Protein AF-A1UQS3-F1 (afdb_monomer)

Mean predicted aligned error: 10.67 Å

Foldseek 3Di:
DPQQQVVCLVCCVPDPQQEEEGEDEQLCCLPPNVVNLLNQQVSQGHYEYEYEYAQADLPPLGHGRPPDDDPLVVQVVSVVSPAPEEEEAECCLVVDDPVSHDPRYHYHHNVCVVVVVVVSNPDGGYHYYYYDDHDLLVQVVCVVVVNDPDDQKDKWFQQVQFPQPLQLCQQPLDLQFDWDQDPVGIGTTGAPQPDSPPCSSVVGPGPRIDIDGHDPPPPDPPDPFDFFDDDDADCLDAFAAKAKEKEKDFPPLCRVVLLVLLQQLLVVVQKDKAKDKDDDPSDGGDIIMIMIIIGNDDTDPDSDQDFQRHQEYEAADLVRCLPPVNLRNFALVHYEYEHALADRDDSCVSNDVVDDDDDSVVSQVSNNVRHVYYHYDNLQLLCCLRPVGRSLSSLLSVLLCSLVSSSSGTLVSSLVSLVVVVPPSVSNNSSSSLSNCCNVPVPVSCVRSPDDPPDPQQQQDCVLCVQPPDDDPVVVVLRNVLSVLCVVPHSVRSNLPDDQRDPVLLVQLVVLCVVVVHPHSNLSSQLSCCLSPHQEAEDPDPVSQVSSVVRHHYDHPVVVVDD

Radius of gyration: 30.16 Å; Cα contacts (8 Å, |Δi|>4): 1029; chains: 1; bounding box: 60×80×78 Å

Structure (mmCIF, N/CA/C/O backbone):
data_AF-A1UQS3-F1
#
_entry.id   AF-A1UQS3-F1
#
loop_
_atom_site.group_PDB
_atom_site.id
_atom_site.type_symbol
_atom_site.label_atom_id
_atom_site.label_alt_id
_atom_site.label_comp_id
_atom_site.label_asym_id
_atom_site.label_entity_id
_atom_site.label_seq_id
_atom_site.pdbx_PDB_ins_code
_atom_site.Cartn_x
_atom_site.Cartn_y
_atom_site.Cartn_z
_atom_site.occupancy
_atom_site.B_iso_or_equiv
_atom_site.auth_seq_id
_atom_site.auth_comp_id
_atom_site.auth_asym_id
_atom_site.auth_atom_id
_atom_site.pdbx_PDB_model_num
ATOM 1 N N . MET A 1 1 ? -6.933 17.493 13.114 1.00 46.88 1 MET A N 1
ATOM 2 C CA . MET A 1 1 ? -6.615 18.107 14.417 1.00 46.88 1 MET A CA 1
ATOM 3 C C . MET A 1 1 ? -7.406 19.401 14.530 1.00 46.88 1 MET A C 1
ATOM 5 O O . MET A 1 1 ? -7.514 20.072 13.511 1.00 46.88 1 MET A O 1
ATOM 9 N N . GLY A 1 2 ? -7.980 19.720 15.693 1.00 51.34 2 GLY A N 1
ATOM 10 C CA . GLY A 1 2 ? -8.631 21.010 15.976 1.00 51.34 2 GLY A CA 1
ATOM 11 C C . GLY A 1 2 ? -10.135 20.986 16.294 1.00 51.34 2 GLY A C 1
ATOM 12 O O . GLY A 1 2 ? -10.722 22.050 16.437 1.00 51.34 2 GLY A O 1
ATOM 13 N N . ALA A 1 3 ? -10.760 19.815 16.418 1.00 64.94 3 ALA A N 1
ATOM 14 C CA . ALA A 1 3 ? -12.135 19.699 16.913 1.00 64.94 3 ALA A CA 1
ATOM 15 C C . ALA A 1 3 ? -12.348 18.395 17.694 1.00 64.94 3 ALA A C 1
ATOM 17 O O . ALA A 1 3 ? -13.062 18.419 18.684 1.00 64.94 3 ALA A O 1
ATOM 18 N N . GLU A 1 4 ? -11.734 17.276 17.285 1.00 85.75 4 GLU A N 1
ATOM 19 C CA . GLU A 1 4 ? -11.634 16.010 18.042 1.00 85.75 4 GLU A CA 1
ATOM 20 C C . GLU A 1 4 ? -12.894 15.648 18.860 1.00 85.75 4 GLU A C 1
ATOM 22 O O . GLU A 1 4 ? -12.816 15.328 20.041 1.00 85.75 4 GLU A O 1
ATOM 27 N N . GLY A 1 5 ? -14.078 15.717 18.251 1.00 87.75 5 GLY A N 1
ATOM 28 C CA . GLY A 1 5 ? -15.352 15.362 18.887 1.00 87.75 5 GLY A CA 1
ATOM 29 C C . GLY A 1 5 ? -16.162 16.555 19.391 1.00 87.75 5 GLY A C 1
ATOM 30 O O . GLY A 1 5 ? -17.376 16.444 19.502 1.00 87.75 5 GLY A O 1
ATOM 31 N N . SER A 1 6 ? -15.548 17.721 19.603 1.00 91.69 6 SER A N 1
ATOM 32 C CA . SER A 1 6 ? -16.239 18.942 20.050 1.00 91.69 6 SER A CA 1
ATOM 33 C C . SER A 1 6 ? -17.291 19.443 19.056 1.00 91.69 6 SER A C 1
ATOM 35 O O . SER A 1 6 ? -18.264 20.067 19.473 1.00 91.69 6 SER A O 1
ATOM 37 N N . GLN A 1 7 ? -17.185 19.093 17.767 1.00 91.69 7 GLN A N 1
ATOM 38 C CA . GLN A 1 7 ? -18.247 19.343 16.787 1.00 91.69 7 GLN A CA 1
ATOM 39 C C . GLN A 1 7 ? -19.587 18.711 17.200 1.00 91.69 7 GLN A C 1
ATOM 41 O O . GLN A 1 7 ? -20.646 19.222 16.841 1.00 91.69 7 GLN A O 1
ATOM 46 N N . TRP A 1 8 ? -19.550 17.632 17.991 1.00 94.69 8 TRP A N 1
ATOM 47 C CA . TRP A 1 8 ? -20.743 16.966 18.499 1.00 94.69 8 TRP A CA 1
ATOM 48 C C . TRP A 1 8 ? -21.546 17.843 19.456 1.00 94.69 8 TRP A C 1
ATOM 50 O O . TRP A 1 8 ? -22.766 17.759 19.461 1.00 94.69 8 TRP A O 1
ATOM 60 N N . ILE A 1 9 ? -20.891 18.745 20.195 1.00 94.94 9 ILE A N 1
ATOM 61 C CA . ILE A 1 9 ? -21.561 19.689 21.103 1.00 94.94 9 ILE A CA 1
ATOM 62 C C . ILE A 1 9 ? -22.598 20.522 20.342 1.00 94.94 9 ILE A C 1
ATOM 64 O O . ILE A 1 9 ? -23.714 20.713 20.815 1.00 94.94 9 ILE A O 1
ATOM 68 N N . GLY A 1 10 ? -22.234 20.987 19.144 1.00 93.69 10 GLY A N 1
ATOM 69 C CA . GLY A 1 10 ? -23.130 21.755 18.286 1.00 93.69 10 GLY A CA 1
ATOM 70 C C . GLY A 1 10 ? -24.101 20.900 17.474 1.00 93.69 10 GLY A C 1
ATOM 71 O O . GLY A 1 10 ? -25.149 21.406 17.103 1.00 93.69 10 GLY A O 1
ATOM 72 N N . GLN A 1 11 ? -23.775 19.637 17.181 1.00 94.25 11 GLN A N 1
ATOM 73 C CA . GLN A 1 11 ? -24.589 18.767 16.320 1.00 94.25 11 GLN A CA 1
ATOM 74 C C . GLN A 1 11 ? -25.642 17.959 17.082 1.00 94.25 11 GLN A C 1
ATOM 76 O O . GLN A 1 11 ? -26.744 17.788 16.567 1.00 94.25 11 GLN A O 1
ATOM 81 N N . ALA A 1 12 ? -25.325 17.483 18.290 1.00 94.56 12 ALA A N 1
ATOM 82 C CA . ALA A 1 12 ? -26.170 16.582 19.075 1.00 94.56 12 ALA A CA 1
ATOM 83 C C . ALA A 1 12 ? -27.619 17.080 19.267 1.00 94.56 12 ALA A C 1
ATOM 85 O O . ALA A 1 12 ? -28.526 16.259 19.165 1.00 94.56 12 ALA A O 1
ATOM 86 N N . PRO A 1 13 ? -27.892 18.388 19.477 1.00 93.56 13 PRO A N 1
ATOM 87 C CA . PRO A 1 13 ? -29.266 18.879 19.622 1.00 93.56 13 PRO A CA 1
ATOM 88 C C . PRO A 1 13 ? -30.102 18.862 18.332 1.00 93.56 13 PRO A C 1
ATOM 90 O O . PRO A 1 13 ? -31.309 19.080 18.395 1.00 93.56 13 PRO A O 1
ATOM 93 N N . PHE A 1 14 ? -29.478 18.664 17.167 1.00 95.44 14 PHE A N 1
ATOM 94 C CA . PHE A 1 14 ? -30.115 18.797 15.849 1.00 95.44 14 PHE A CA 1
ATOM 95 C C . PHE A 1 14 ? -30.126 17.486 15.052 1.00 95.44 14 PHE A C 1
ATOM 97 O O . PHE A 1 14 ? -30.291 17.505 13.833 1.00 95.44 14 PHE A O 1
ATOM 104 N N . THR A 1 15 ? -29.915 16.349 15.714 1.00 94.38 15 THR A N 1
ATOM 105 C CA . THR A 1 15 ? -29.886 15.025 15.086 1.00 94.38 15 THR A CA 1
ATOM 106 C C . THR A 1 15 ? -30.602 13.998 15.952 1.00 94.38 15 THR A C 1
ATOM 108 O O . THR A 1 15 ? -30.547 14.066 17.176 1.00 94.38 15 THR A O 1
ATOM 111 N N . ASP A 1 16 ? -31.230 13.012 15.313 1.00 93.44 16 ASP A N 1
ATOM 112 C CA . ASP A 1 16 ? -31.846 11.868 15.997 1.00 93.44 16 ASP A CA 1
ATOM 113 C C . ASP A 1 16 ? -30.808 10.812 16.424 1.00 93.44 16 ASP A C 1
ATOM 115 O O . ASP A 1 16 ? -31.139 9.829 17.087 1.00 93.44 16 ASP A O 1
ATOM 119 N N . VAL A 1 17 ? -29.538 10.981 16.029 1.00 92.88 17 VAL A N 1
ATOM 120 C CA . VAL A 1 17 ? -28.446 10.082 16.417 1.00 92.88 17 VAL A CA 1
ATOM 121 C C . VAL A 1 17 ? -28.083 10.335 17.889 1.00 92.88 17 VAL A C 1
ATOM 123 O O . VAL A 1 17 ? -27.589 11.412 18.213 1.00 92.88 17 VAL A O 1
ATOM 126 N N . PRO A 1 18 ? -28.252 9.356 18.798 1.00 92.50 18 PRO A N 1
ATOM 127 C CA . PRO A 1 18 ? -28.130 9.598 20.238 1.00 92.50 18 PRO A CA 1
ATOM 128 C C . PRO A 1 18 ? -26.682 9.656 20.744 1.00 92.50 18 PRO A C 1
ATOM 130 O O . PRO A 1 18 ? -26.457 9.985 21.908 1.00 92.50 18 PRO A O 1
ATOM 133 N N . HIS A 1 19 ? -25.705 9.273 19.915 1.00 95.56 19 HIS A N 1
ATOM 134 C CA . HIS A 1 19 ? -24.320 9.048 20.326 1.00 95.56 19 HIS A CA 1
ATOM 135 C C . HIS A 1 19 ? -23.341 9.142 19.148 1.00 95.56 19 HIS A C 1
ATOM 137 O O . HIS A 1 19 ? -23.656 8.704 18.041 1.00 95.56 19 HIS A O 1
ATOM 143 N N . LEU A 1 20 ? -22.131 9.647 19.408 1.00 94.50 20 LEU A N 1
ATOM 144 C CA . LEU A 1 20 ? -21.023 9.664 18.450 1.00 94.50 20 LEU A CA 1
ATOM 145 C C . LEU A 1 20 ? -19.806 8.885 18.978 1.00 94.50 20 LEU A C 1
ATOM 147 O O . LEU A 1 20 ? -19.433 8.997 20.145 1.00 94.50 20 LEU A O 1
ATOM 151 N N . PHE A 1 21 ? -19.117 8.155 18.096 1.00 94.94 21 PHE A N 1
ATOM 152 C CA . PHE A 1 21 ? -17.760 7.667 18.359 1.00 94.94 21 PHE A CA 1
ATOM 153 C C . PHE A 1 21 ? -16.724 8.622 17.771 1.00 94.94 21 PHE A C 1
ATOM 155 O O . PHE A 1 21 ? -16.756 8.925 16.579 1.00 94.94 21 PHE A O 1
ATOM 162 N N . GLN A 1 22 ? -15.757 9.035 18.588 1.00 94.19 22 GLN A N 1
ATOM 163 C CA . GLN A 1 22 ? -14.625 9.847 18.155 1.00 94.19 22 GLN A CA 1
ATOM 164 C C . GLN A 1 22 ? -13.321 9.070 18.330 1.00 94.19 22 GLN A C 1
ATOM 166 O O . GLN A 1 22 ? -12.851 8.856 19.447 1.00 94.19 22 GLN A O 1
ATOM 171 N N . ASN A 1 23 ? -12.707 8.681 17.212 1.00 91.56 23 ASN A N 1
ATOM 172 C CA . ASN A 1 23 ? -11.362 8.108 17.214 1.00 91.56 23 ASN A CA 1
ATOM 173 C C . ASN A 1 23 ? -10.328 9.209 17.441 1.00 91.56 23 ASN A C 1
ATOM 175 O O . ASN A 1 23 ? -10.398 10.271 16.814 1.00 91.56 23 ASN A O 1
ATOM 179 N N . ILE A 1 24 ? -9.350 8.944 18.298 1.00 89.94 24 ILE A N 1
ATOM 180 C CA . ILE A 1 24 ? -8.230 9.851 18.533 1.00 89.94 24 ILE A CA 1
ATOM 181 C C . ILE A 1 24 ? -6.985 9.047 18.917 1.00 89.94 24 ILE A C 1
ATOM 183 O O . ILE A 1 24 ? -7.059 8.126 19.723 1.00 89.94 24 ILE A O 1
ATOM 187 N N . GLY A 1 25 ? -5.842 9.367 18.312 1.00 87.62 25 GLY A N 1
ATOM 188 C CA . GLY A 1 25 ? -4.560 8.778 18.704 1.00 87.62 25 GLY A CA 1
ATOM 189 C C . GLY A 1 25 ? -4.026 9.402 19.991 1.00 87.62 25 GLY A C 1
ATOM 190 O O . GLY A 1 25 ? -4.282 10.576 20.260 1.00 87.62 25 GLY A O 1
ATOM 191 N N . ASP A 1 26 ? -3.248 8.641 20.753 1.00 86.81 26 ASP A N 1
ATOM 192 C CA . ASP A 1 26 ? -2.511 9.109 21.935 1.00 86.81 26 ASP A CA 1
ATOM 193 C C . ASP A 1 26 ? -1.755 10.436 21.714 1.00 86.81 26 ASP A C 1
ATOM 195 O O . ASP A 1 26 ? -1.935 11.377 22.485 1.00 86.81 26 ASP A O 1
ATOM 199 N N . GLY A 1 27 ? -0.997 10.575 20.623 1.00 86.00 27 GLY A N 1
ATOM 200 C CA . GLY A 1 27 ? -0.295 11.820 20.290 1.00 86.00 27 GLY A CA 1
ATOM 201 C C . GLY A 1 27 ? -1.228 13.022 20.123 1.00 86.00 27 GLY A C 1
ATOM 202 O O . GLY A 1 27 ? -0.981 14.092 20.677 1.00 86.00 27 GLY A O 1
ATOM 203 N N . THR A 1 28 ? -2.345 12.846 19.410 1.00 86.12 28 THR A N 1
ATOM 204 C CA . THR A 1 28 ? -3.349 13.909 19.247 1.00 86.12 28 THR A CA 1
ATOM 205 C C . THR A 1 28 ? -4.034 14.232 20.570 1.00 86.12 28 THR A C 1
ATOM 207 O O . THR A 1 28 ? -4.299 15.400 20.843 1.00 86.12 28 THR A O 1
ATOM 210 N N . PHE A 1 29 ? -4.298 13.228 21.408 1.00 89.88 29 PHE A N 1
ATOM 211 C CA . PHE A 1 29 ? -4.902 13.429 22.721 1.00 89.88 29 PHE A CA 1
ATOM 212 C C . PHE A 1 29 ? -4.039 14.337 23.608 1.00 89.88 29 PHE A C 1
ATOM 214 O O . PHE A 1 29 ? -4.564 15.307 24.158 1.00 89.88 29 PHE A O 1
ATOM 221 N N . PHE A 1 30 ? -2.729 14.077 23.695 1.00 88.06 30 PHE A N 1
ATOM 222 C CA . PHE A 1 30 ? -1.818 14.887 24.513 1.00 88.06 30 PHE A CA 1
ATOM 223 C C . PHE A 1 30 ? -1.530 16.272 23.928 1.00 88.06 30 PHE A C 1
ATOM 225 O O . PHE A 1 30 ? -1.319 17.211 24.691 1.00 88.06 30 PHE A O 1
ATOM 232 N N . HIS A 1 31 ? -1.577 16.423 22.603 1.00 83.50 31 HIS A N 1
ATOM 233 C CA . HIS A 1 31 ? -1.324 17.708 21.952 1.00 83.50 31 HIS A CA 1
ATOM 234 C C . HIS A 1 31 ? -2.535 18.658 21.989 1.00 83.50 31 HIS A C 1
ATOM 236 O O . HIS A 1 31 ? -2.412 19.807 22.404 1.00 83.50 31 HIS A O 1
ATOM 242 N N . SER A 1 32 ? -3.715 18.199 21.557 1.00 83.50 32 SER A N 1
ATOM 243 C CA . SER A 1 32 ? -4.906 19.059 21.406 1.00 83.50 32 SER A CA 1
ATOM 244 C C . SER A 1 32 ? -6.215 18.429 21.885 1.00 83.50 32 SER A C 1
ATOM 246 O O . SER A 1 32 ? -7.128 19.141 22.297 1.00 83.50 32 SER A O 1
ATOM 248 N N . GLY A 1 33 ? -6.328 17.102 21.871 1.00 88.38 33 GLY A N 1
ATOM 249 C CA . GLY A 1 33 ? -7.599 16.413 22.090 1.00 88.38 33 GLY A CA 1
ATOM 250 C C . GLY A 1 33 ? -8.099 16.365 23.530 1.00 88.38 33 GLY A C 1
ATOM 251 O O . GLY A 1 33 ? -9.302 16.230 23.740 1.00 88.38 33 GLY A O 1
ATOM 252 N N . GLN A 1 34 ? -7.224 16.500 24.530 1.00 90.31 34 GLN A N 1
ATOM 253 C CA . GLN A 1 34 ? -7.643 16.478 25.936 1.00 90.31 34 GLN A CA 1
ATOM 254 C C . GLN A 1 34 ? -8.679 17.567 26.270 1.00 90.31 34 GLN A C 1
ATOM 256 O O . GLN A 1 34 ? -9.609 17.319 27.034 1.00 90.31 34 GLN A O 1
ATOM 261 N N . LEU A 1 35 ? -8.570 18.750 25.651 1.00 91.62 35 LEU A N 1
ATOM 262 C CA . LEU A 1 35 ? -9.528 19.841 25.849 1.00 91.62 35 LEU A CA 1
ATOM 263 C C . LEU A 1 35 ? -10.887 19.525 25.215 1.00 91.62 35 LEU A C 1
ATOM 265 O O . LEU A 1 35 ? -11.917 19.921 25.754 1.00 91.62 35 LEU A O 1
ATOM 269 N N . ALA A 1 36 ? -10.909 18.770 24.113 1.00 92.88 36 ALA A N 1
ATOM 270 C CA . ALA A 1 36 ? -12.154 18.344 23.482 1.00 92.88 36 ALA A CA 1
ATOM 271 C C . ALA A 1 36 ? -12.943 17.381 24.384 1.00 92.88 36 ALA A C 1
ATOM 273 O O . ALA A 1 36 ? -14.159 17.525 24.508 1.00 92.88 36 ALA A O 1
ATOM 274 N N . VAL A 1 37 ? -12.253 16.461 25.075 1.00 94.31 37 VAL A N 1
ATOM 275 C CA . VAL A 1 37 ? -12.882 15.574 26.070 1.00 94.31 37 VAL A CA 1
ATOM 276 C C . VAL A 1 37 ? -13.502 16.395 27.199 1.00 94.31 37 VAL A C 1
ATOM 278 O O . VAL A 1 37 ? -14.682 16.222 27.498 1.00 94.31 37 VAL A O 1
ATOM 281 N N . GLN A 1 38 ? -12.747 17.332 27.780 1.00 94.31 38 GLN A N 1
ATOM 282 C CA . GLN A 1 38 ? -13.239 18.204 28.854 1.00 94.31 38 GLN A CA 1
ATOM 283 C C . GLN A 1 38 ? -14.448 19.041 28.411 1.00 94.31 38 GLN A C 1
ATOM 285 O O . GLN A 1 38 ? -15.432 19.135 29.144 1.00 94.31 38 GLN A O 1
ATOM 290 N N . ALA A 1 39 ? -14.409 19.605 27.199 1.00 94.88 39 ALA A N 1
ATOM 291 C CA . ALA A 1 39 ? -15.516 20.376 26.640 1.00 94.88 39 ALA A CA 1
ATOM 292 C C . ALA A 1 39 ? -16.779 19.521 26.459 1.00 94.88 39 ALA A C 1
ATOM 294 O O . ALA A 1 39 ? -17.868 19.956 26.825 1.00 94.88 39 ALA A O 1
ATOM 295 N N . CYS A 1 40 ? -16.647 18.290 25.954 1.00 95.75 40 CYS A N 1
ATOM 296 C CA . CYS A 1 40 ? -17.784 17.379 25.810 1.00 95.75 40 CYS A CA 1
ATOM 297 C C . CYS A 1 40 ? -18.353 16.944 27.165 1.00 95.75 40 CYS A C 1
ATOM 299 O O . CYS A 1 40 ? -19.571 16.824 27.300 1.00 95.75 40 CYS A O 1
ATOM 301 N N . VAL A 1 41 ? -17.498 16.748 28.178 1.00 96.50 41 VAL A N 1
ATOM 302 C CA . VAL A 1 41 ? -17.960 16.449 29.540 1.00 96.50 41 VAL A CA 1
ATOM 303 C C . VAL A 1 41 ? -18.742 17.633 30.103 1.00 96.50 41 VAL A C 1
ATOM 305 O O . VAL A 1 41 ? -19.844 17.441 30.612 1.00 96.50 41 VAL A O 1
ATOM 308 N N . ALA A 1 42 ? -18.212 18.852 29.971 1.00 96.00 42 ALA A N 1
ATOM 309 C CA . ALA A 1 42 ? -18.875 20.068 30.435 1.00 96.00 42 ALA A CA 1
ATOM 310 C C . ALA A 1 42 ? -20.214 20.317 29.721 1.00 96.00 42 ALA A C 1
ATOM 312 O O . ALA A 1 42 ? -21.173 20.757 30.349 1.00 96.00 42 ALA A O 1
ATOM 313 N N . ALA A 1 43 ? -20.292 20.000 28.427 1.00 95.50 43 ALA A N 1
ATOM 314 C CA . ALA A 1 43 ? -21.516 20.103 27.639 1.00 95.50 43 ALA A CA 1
ATOM 315 C C . ALA A 1 43 ? -22.548 19.002 27.950 1.00 95.50 43 ALA A C 1
ATOM 317 O O . ALA A 1 43 ? -23.701 19.127 27.547 1.00 95.50 43 ALA A O 1
ATOM 318 N N . GLY A 1 44 ? -22.154 17.924 28.638 1.00 95.00 44 GLY A N 1
ATOM 319 C CA . GLY A 1 44 ? -23.050 16.818 28.979 1.00 95.00 44 GLY A CA 1
ATOM 320 C C . GLY A 1 44 ? -23.537 16.009 27.772 1.00 95.00 44 GLY A C 1
ATOM 321 O O . GLY A 1 44 ? -24.609 15.415 27.843 1.00 95.00 44 GLY A O 1
ATOM 322 N N . VAL A 1 45 ? -22.781 15.985 26.669 1.00 96.06 45 VAL A N 1
ATOM 323 C CA . VAL A 1 45 ? -23.163 15.244 25.454 1.00 96.06 45 VAL A CA 1
ATOM 324 C C . VAL A 1 45 ? -22.780 13.764 25.522 1.00 96.06 45 VAL A C 1
ATOM 326 O O . VAL A 1 45 ? -21.796 13.381 26.158 1.00 96.06 45 VAL A O 1
ATOM 329 N N . ASN A 1 46 ? -23.539 12.928 24.813 1.00 96.75 46 ASN A N 1
ATOM 330 C CA . ASN A 1 46 ? -23.298 11.489 24.704 1.00 96.75 46 ASN A CA 1
ATOM 331 C C . ASN A 1 46 ? -22.268 11.201 23.606 1.00 96.75 46 ASN A C 1
ATOM 333 O O . ASN A 1 46 ? -22.583 11.263 22.416 1.00 96.75 46 ASN A O 1
ATOM 337 N N . ILE A 1 47 ? -21.031 10.894 23.990 1.00 97.31 47 ILE A N 1
ATOM 338 C CA . ILE A 1 47 ? -19.935 10.622 23.051 1.00 97.31 47 ILE A CA 1
ATOM 339 C C . ILE A 1 47 ? -18.954 9.620 23.658 1.00 97.31 47 ILE A C 1
ATOM 341 O O . ILE A 1 47 ? -18.590 9.717 24.831 1.00 97.31 47 ILE A O 1
ATOM 345 N N . THR A 1 48 ? -18.493 8.662 22.853 1.00 97.94 48 THR A N 1
ATOM 346 C CA . THR A 1 48 ? -17.404 7.760 23.241 1.00 97.94 48 THR A CA 1
ATOM 347 C C . THR A 1 48 ? -16.124 8.156 22.529 1.00 97.94 48 THR A C 1
ATOM 349 O O . THR A 1 48 ? -16.034 8.107 21.301 1.00 97.94 48 THR A O 1
ATOM 352 N N . TYR A 1 49 ? -15.097 8.466 23.308 1.00 96.88 49 TYR A N 1
ATOM 353 C CA . TYR A 1 49 ? -13.745 8.647 22.804 1.00 96.88 49 TYR A CA 1
ATOM 354 C C . TYR A 1 49 ? -13.034 7.303 22.704 1.00 96.88 49 TYR A C 1
ATOM 356 O O . TYR A 1 49 ? -12.779 6.648 23.712 1.00 96.88 49 TYR A O 1
ATOM 364 N N . LYS A 1 50 ? -12.685 6.897 21.486 1.00 95.44 50 LYS A N 1
ATOM 365 C CA . LYS A 1 50 ? -11.835 5.736 21.225 1.00 95.44 50 LYS A CA 1
ATOM 366 C C . LYS A 1 50 ? -10.383 6.203 21.146 1.00 95.44 50 LYS A C 1
ATOM 368 O O . LYS A 1 50 ? -9.919 6.635 20.090 1.00 95.44 50 LYS A O 1
ATOM 373 N N . LEU A 1 51 ? -9.702 6.157 22.292 1.00 93.44 51 LEU A N 1
ATOM 374 C CA . LEU A 1 51 ? -8.288 6.496 22.432 1.00 93.44 51 LEU A CA 1
ATOM 375 C C . LEU A 1 51 ? -7.446 5.329 21.897 1.00 93.44 51 LEU A C 1
ATOM 377 O O . LEU A 1 51 ? -7.367 4.279 22.531 1.00 93.44 51 LEU A O 1
ATOM 381 N N . LEU A 1 52 ? -6.841 5.507 20.725 1.00 91.25 52 LEU A N 1
ATOM 382 C CA . LEU A 1 52 ? -5.928 4.546 20.108 1.00 91.25 52 LEU A CA 1
ATOM 383 C C . LEU A 1 52 ? -4.540 4.732 20.731 1.00 91.25 52 LEU A C 1
ATOM 385 O O . LEU A 1 52 ? -3.806 5.655 20.366 1.00 91.25 52 LEU A O 1
ATOM 389 N N . TRP A 1 53 ? -4.232 3.896 21.719 1.00 88.56 53 TRP A N 1
ATOM 390 C CA . TRP A 1 53 ? -3.002 3.953 22.494 1.00 88.56 53 TRP A CA 1
ATOM 391 C C . TRP A 1 53 ? -1.943 3.066 21.846 1.00 88.56 53 TRP A C 1
ATOM 393 O O . TRP A 1 53 ? -2.011 1.842 21.933 1.00 88.56 53 TRP A O 1
ATOM 403 N N . ASN A 1 54 ? -0.983 3.705 21.179 1.00 83.31 54 ASN A N 1
ATOM 404 C CA . ASN A 1 54 ? 0.005 3.042 20.337 1.00 83.31 54 ASN A CA 1
ATOM 405 C C . ASN A 1 54 ? 1.428 3.114 20.913 1.00 83.31 54 ASN A C 1
ATOM 407 O O . ASN A 1 54 ? 2.339 2.552 20.304 1.00 83.31 54 ASN A O 1
ATOM 411 N N . GLU A 1 55 ? 1.622 3.831 22.032 1.00 77.69 55 GLU A N 1
ATOM 412 C CA . GLU A 1 55 ? 2.897 4.198 22.693 1.00 77.69 55 GLU A CA 1
ATOM 413 C C . GLU A 1 55 ? 3.780 5.170 21.886 1.00 77.69 55 GLU A C 1
ATOM 415 O O . GLU A 1 55 ? 4.611 5.891 22.450 1.00 77.69 55 GLU A O 1
ATOM 420 N N . VAL A 1 56 ? 3.577 5.217 20.571 1.00 76.31 56 VAL A N 1
ATOM 421 C CA . VAL A 1 56 ? 4.299 6.058 19.623 1.00 76.31 56 VAL A CA 1
ATOM 422 C C . VAL A 1 56 ? 3.333 6.786 18.694 1.00 76.31 56 VAL A C 1
ATOM 424 O O . VAL A 1 56 ? 2.296 6.258 18.283 1.00 76.31 56 VAL A O 1
ATOM 427 N N . VAL A 1 57 ? 3.710 7.993 18.279 1.00 76.12 57 VAL A N 1
ATOM 428 C CA . VAL A 1 57 ? 2.932 8.790 17.333 1.00 76.12 57 VAL A CA 1
ATOM 429 C C . VAL A 1 57 ? 3.078 8.183 15.936 1.00 76.12 57 VAL A C 1
ATOM 431 O O . VAL A 1 57 ? 4.102 8.307 15.259 1.00 76.12 57 VAL A O 1
ATOM 434 N N . ALA A 1 58 ? 2.021 7.500 15.495 1.00 66.25 58 ALA A N 1
ATOM 435 C CA . ALA A 1 58 ? 2.034 6.658 14.299 1.00 66.25 58 ALA A CA 1
ATOM 436 C C . ALA A 1 58 ? 2.369 7.403 12.988 1.00 66.25 58 ALA A C 1
ATOM 438 O O . ALA A 1 58 ? 2.806 6.772 12.028 1.00 66.25 58 ALA A O 1
ATOM 439 N N . MET A 1 59 ? 2.175 8.727 12.935 1.00 65.25 59 MET A N 1
ATOM 440 C CA . MET A 1 59 ? 2.417 9.561 11.746 1.00 65.25 59 MET A CA 1
ATOM 441 C C . MET A 1 59 ? 3.806 10.211 11.693 1.00 65.25 59 MET A C 1
ATOM 443 O O . MET A 1 59 ? 4.186 10.718 10.646 1.00 65.25 59 MET A O 1
ATOM 447 N N . THR A 1 60 ? 4.581 10.193 12.779 1.00 67.00 60 THR A N 1
ATOM 448 C CA . THR A 1 60 ? 5.864 10.921 12.856 1.00 67.00 60 THR A CA 1
ATOM 449 C C . THR A 1 60 ? 7.079 9.999 12.813 1.00 67.00 60 THR A C 1
ATOM 451 O O . THR A 1 60 ? 8.185 10.366 13.198 1.00 67.00 60 THR A O 1
ATOM 454 N N . GLY A 1 61 ? 6.884 8.761 12.355 1.00 63.75 61 GLY A N 1
ATOM 455 C CA . GLY A 1 61 ? 7.945 7.761 12.343 1.00 63.75 61 GLY A CA 1
ATOM 456 C C . GLY A 1 61 ? 8.249 7.170 13.720 1.00 63.75 61 GLY A C 1
ATOM 457 O O . GLY A 1 61 ? 9.368 6.704 13.912 1.00 63.75 61 GLY A O 1
ATOM 458 N N . ALA A 1 62 ? 7.241 7.121 14.598 1.00 71.12 62 ALA A N 1
ATOM 459 C CA . ALA A 1 62 ? 7.293 6.576 15.953 1.00 71.12 62 ALA A CA 1
ATOM 460 C C . ALA A 1 62 ? 7.994 7.468 16.997 1.00 71.12 62 ALA A C 1
ATOM 462 O O . ALA A 1 62 ? 8.697 6.977 17.876 1.00 71.12 62 ALA A O 1
ATOM 463 N N . GLN A 1 63 ? 7.791 8.788 16.928 1.00 75.38 63 GLN A N 1
ATOM 464 C CA . GLN A 1 63 ? 8.196 9.673 18.028 1.00 75.38 63 GLN A CA 1
ATOM 465 C C . GLN A 1 63 ? 7.327 9.419 19.265 1.00 75.38 63 GLN A C 1
ATOM 467 O O . GLN A 1 63 ? 6.165 9.025 19.148 1.00 75.38 63 GLN A O 1
ATOM 472 N N . HIS A 1 64 ? 7.863 9.686 20.451 1.00 74.94 64 HIS A N 1
ATOM 473 C CA . HIS A 1 64 ? 7.062 9.684 21.670 1.00 74.94 64 HIS A CA 1
ATOM 474 C C . HIS A 1 64 ? 6.186 10.934 21.733 1.00 74.94 64 HIS A C 1
ATOM 476 O O . HIS A 1 64 ? 6.612 12.021 21.347 1.00 74.94 64 HIS A O 1
ATOM 482 N N . ALA A 1 65 ? 4.961 10.782 22.231 1.00 72.31 65 ALA A N 1
ATOM 483 C CA . ALA A 1 65 ? 4.105 11.924 22.504 1.00 72.31 65 ALA A CA 1
ATOM 484 C C . ALA A 1 65 ? 4.662 12.704 23.709 1.00 72.31 65 ALA A C 1
ATOM 486 O O . ALA A 1 65 ? 4.804 12.156 24.805 1.00 72.31 65 ALA A O 1
ATOM 487 N N . GLU A 1 66 ? 4.995 13.980 23.508 1.00 72.31 66 GLU A N 1
ATOM 488 C CA . GLU A 1 66 ? 5.436 14.853 24.597 1.00 72.31 66 GLU A CA 1
ATOM 489 C C . GLU A 1 66 ? 4.331 15.000 25.652 1.00 72.31 66 GLU A C 1
ATOM 491 O O . GLU A 1 66 ? 3.156 15.171 25.331 1.00 72.31 66 GLU A O 1
ATOM 496 N N . GLY A 1 67 ? 4.702 14.895 26.931 1.00 72.75 67 GLY A N 1
ATOM 497 C CA . GLY A 1 67 ? 3.746 14.959 28.042 1.00 72.75 67 GLY A CA 1
ATOM 498 C C . GLY A 1 67 ? 2.866 13.713 28.208 1.00 72.75 67 GLY A C 1
ATOM 499 O O . GLY A 1 67 ? 1.938 13.738 29.020 1.00 72.75 67 GLY A O 1
ATOM 500 N N . ALA A 1 68 ? 3.146 12.625 27.480 1.00 79.00 68 ALA A N 1
ATOM 501 C CA . ALA A 1 68 ? 2.415 11.376 27.638 1.00 79.00 68 ALA A CA 1
ATOM 502 C C . ALA A 1 68 ? 2.551 10.807 29.057 1.00 79.00 68 ALA A C 1
ATOM 504 O O . ALA A 1 68 ? 3.625 10.786 29.659 1.00 79.00 68 ALA A O 1
ATOM 505 N N . VAL A 1 69 ? 1.435 10.305 29.578 1.00 88.69 69 VAL A N 1
ATOM 506 C CA . VAL A 1 69 ? 1.360 9.609 30.868 1.00 88.69 69 VAL A CA 1
ATOM 507 C C . VAL A 1 69 ? 1.089 8.125 30.649 1.00 88.69 69 VAL A C 1
ATOM 509 O O . VAL A 1 69 ? 0.674 7.714 29.576 1.00 88.69 69 VAL A O 1
ATOM 512 N N . THR A 1 70 ? 1.277 7.289 31.662 1.00 91.19 70 THR A N 1
ATOM 513 C CA . THR A 1 70 ? 0.888 5.871 31.566 1.00 91.19 70 THR A CA 1
ATOM 514 C C . THR A 1 70 ? -0.630 5.711 31.401 1.00 91.19 70 THR A C 1
ATOM 516 O O . THR A 1 70 ? -1.397 6.534 31.905 1.00 91.19 70 THR A O 1
ATOM 519 N N . VAL A 1 71 ? -1.093 4.604 30.803 1.00 92.88 71 VAL A N 1
ATOM 520 C CA . VAL A 1 71 ? -2.535 4.269 30.713 1.00 92.88 71 VAL A CA 1
ATOM 521 C C . VAL A 1 71 ? -3.213 4.316 32.092 1.00 92.88 71 VAL A C 1
ATOM 523 O O . VAL A 1 71 ? -4.319 4.834 32.243 1.00 92.88 71 VAL A O 1
ATOM 526 N N . ALA A 1 72 ? -2.517 3.862 33.137 1.00 93.94 72 ALA A N 1
ATOM 527 C CA . ALA A 1 72 ? -2.991 3.940 34.515 1.00 93.94 72 ALA A CA 1
ATOM 528 C C . ALA A 1 72 ? -3.234 5.389 34.980 1.00 93.94 72 ALA A C 1
ATOM 530 O O . ALA A 1 72 ? -4.296 5.700 35.522 1.00 93.94 72 ALA A O 1
ATOM 531 N N . GLN A 1 73 ? -2.286 6.298 34.741 1.00 94.75 73 GLN A N 1
ATOM 532 C CA . GLN A 1 73 ? -2.451 7.725 35.042 1.00 94.75 73 GLN A CA 1
ATOM 533 C C . GLN A 1 73 ? -3.550 8.364 34.186 1.00 94.75 73 GLN A C 1
ATOM 535 O O . GLN A 1 73 ? -4.347 9.144 34.709 1.00 94.75 73 GLN A O 1
ATOM 540 N N . LEU A 1 74 ? -3.638 7.988 32.908 1.00 94.88 74 LEU A N 1
ATOM 541 C CA . LEU A 1 74 ? -4.664 8.463 31.988 1.00 94.88 74 LEU A CA 1
ATOM 542 C C . LEU A 1 74 ? -6.069 8.112 32.486 1.00 94.88 74 LEU A C 1
ATOM 544 O O . LEU A 1 74 ? -6.928 8.988 32.533 1.00 94.88 74 LEU A O 1
ATOM 548 N N . THR A 1 75 ? -6.296 6.874 32.939 1.00 97.19 75 THR A N 1
ATOM 549 C CA . THR A 1 75 ? -7.611 6.474 33.473 1.00 97.19 75 THR A CA 1
ATOM 550 C C . THR A 1 75 ? -8.031 7.348 34.654 1.00 97.19 75 THR A C 1
ATOM 552 O O . THR A 1 75 ? -9.175 7.783 34.723 1.00 97.19 75 THR A O 1
ATOM 555 N N . ARG A 1 76 ? -7.094 7.689 35.550 1.00 96.38 76 ARG A N 1
ATOM 556 C CA . ARG A 1 76 ? -7.362 8.555 36.709 1.00 96.38 76 ARG A CA 1
ATOM 557 C C . ARG A 1 76 ? -7.673 9.985 36.294 1.00 96.38 76 ARG A C 1
ATOM 559 O O . ARG A 1 76 ? -8.609 10.566 36.834 1.00 96.38 76 ARG A O 1
ATOM 566 N N . LYS A 1 77 ? -6.918 10.527 35.335 1.00 95.31 77 LYS A N 1
ATOM 567 C CA . LYS A 1 77 ? -7.162 11.855 34.761 1.00 95.31 77 LYS A CA 1
ATOM 568 C C . LYS A 1 77 ? -8.560 11.935 34.146 1.00 95.31 77 LYS A C 1
ATOM 570 O O . LYS A 1 77 ? -9.333 12.793 34.544 1.00 95.31 77 LYS A O 1
ATOM 575 N N . LEU A 1 78 ? -8.912 10.993 33.273 1.00 96.25 78 LEU A N 1
ATOM 576 C CA . LEU A 1 78 ? -10.215 10.956 32.603 1.00 96.25 78 LEU A CA 1
ATOM 577 C C . LEU A 1 78 ? -11.379 10.814 33.597 1.00 96.25 78 LEU A C 1
ATOM 579 O O . LEU A 1 78 ? -12.385 11.510 33.481 1.00 96.25 78 LEU A O 1
ATOM 583 N N . THR A 1 79 ? -11.245 9.955 34.614 1.00 96.75 79 THR A N 1
ATOM 584 C CA . THR A 1 79 ? -12.256 9.851 35.678 1.00 96.75 79 THR A CA 1
ATOM 585 C C . THR A 1 79 ? -12.391 11.158 36.464 1.00 96.75 79 THR A C 1
ATOM 587 O O . THR A 1 79 ? -13.511 11.564 36.764 1.00 96.75 79 THR A O 1
ATOM 590 N N . ALA A 1 80 ? -11.282 11.837 36.779 1.00 95.88 80 ALA A N 1
ATOM 591 C CA . ALA A 1 80 ? -11.308 13.129 37.470 1.00 95.88 80 ALA A CA 1
ATOM 592 C C . ALA A 1 80 ? -11.941 14.243 36.618 1.00 95.88 80 ALA A C 1
ATOM 594 O O . ALA A 1 80 ? -12.571 15.143 37.163 1.00 95.88 80 ALA A O 1
ATOM 595 N N . GLU A 1 81 ? -11.816 14.160 35.293 1.00 95.00 81 GLU A N 1
ATOM 596 C CA . GLU A 1 81 ? -12.444 15.080 34.340 1.00 95.00 81 GLU A CA 1
ATOM 597 C C . GLU A 1 81 ? -13.948 14.848 34.165 1.00 95.00 81 GLU A C 1
ATOM 599 O O . GLU A 1 81 ? -14.610 15.691 33.573 1.00 95.00 81 GLU A O 1
ATOM 604 N N . GLY A 1 82 ? -14.495 13.747 34.692 1.00 96.00 82 GLY A N 1
ATOM 605 C CA . GLY A 1 82 ? -15.927 13.441 34.666 1.00 96.00 82 GLY A CA 1
ATOM 606 C C . GLY A 1 82 ? -16.353 12.411 33.616 1.00 96.00 82 GLY A C 1
ATOM 607 O O . GLY A 1 82 ? -17.552 12.244 33.385 1.00 96.00 82 GLY A O 1
ATOM 608 N N . VAL A 1 83 ? -15.408 11.681 33.010 1.00 97.56 83 VAL A N 1
ATOM 609 C CA . VAL A 1 83 ? -15.724 10.531 32.147 1.00 97.56 83 VAL A CA 1
ATOM 610 C C . VAL A 1 83 ? -16.480 9.467 32.946 1.00 97.56 83 VAL A C 1
ATOM 612 O O . VAL A 1 83 ? -16.038 9.032 34.011 1.00 97.56 83 VAL A O 1
ATOM 615 N N . ARG A 1 84 ? -17.624 9.026 32.413 1.00 97.62 84 ARG A N 1
ATOM 616 C CA . ARG A 1 84 ? -18.582 8.148 33.103 1.00 97.62 84 ARG A CA 1
ATOM 617 C C . ARG A 1 84 ? -18.143 6.695 33.177 1.00 97.62 84 ARG A C 1
ATOM 619 O O . ARG A 1 84 ? -18.398 6.033 34.179 1.00 97.62 84 ARG A O 1
ATOM 626 N N . GLN A 1 85 ? -17.504 6.197 32.123 1.00 97.94 85 GLN A N 1
ATOM 627 C CA . GLN A 1 85 ? -17.022 4.824 32.058 1.00 97.94 85 GLN A CA 1
ATOM 628 C C . GLN A 1 85 ? -15.779 4.719 31.182 1.00 97.94 85 GLN A C 1
ATOM 630 O O . GLN A 1 85 ? -15.700 5.363 30.134 1.00 97.94 85 GLN A O 1
ATOM 635 N N . ILE A 1 86 ? -14.841 3.872 31.610 1.00 98.38 86 ILE A N 1
ATOM 636 C CA . ILE A 1 86 ? -13.609 3.577 30.880 1.00 98.38 86 ILE A CA 1
ATOM 637 C C . ILE A 1 86 ? -13.491 2.064 30.685 1.00 98.38 86 ILE A C 1
ATOM 639 O O . ILE A 1 86 ? -13.526 1.302 31.655 1.00 98.38 86 ILE A O 1
ATOM 643 N N . ILE A 1 87 ? -13.325 1.629 29.435 1.00 98.19 87 ILE A N 1
ATOM 644 C CA . ILE A 1 87 ? -12.960 0.246 29.102 1.00 98.19 87 ILE A CA 1
ATOM 645 C C . ILE A 1 87 ? -11.611 0.259 28.392 1.00 98.19 87 ILE A C 1
ATOM 647 O O . ILE A 1 87 ? -11.445 0.945 27.387 1.00 98.19 87 ILE A O 1
ATOM 651 N N . ILE A 1 88 ? -10.657 -0.507 28.914 1.00 97.38 88 ILE A N 1
ATOM 652 C CA . ILE A 1 88 ? -9.384 -0.797 28.258 1.00 97.38 88 ILE A CA 1
ATOM 653 C C . ILE A 1 88 ? -9.551 -2.103 27.481 1.00 97.38 88 ILE A C 1
ATOM 655 O O . ILE A 1 88 ? -9.867 -3.132 28.076 1.00 97.38 88 ILE A O 1
ATOM 659 N N . CYS A 1 89 ? -9.334 -2.061 26.172 1.00 95.81 89 CYS A N 1
ATOM 660 C CA . CYS A 1 89 ? -9.208 -3.233 25.313 1.00 95.81 89 CYS A CA 1
ATOM 661 C C . CYS A 1 89 ? -7.729 -3.410 24.965 1.00 95.81 89 CYS A C 1
ATOM 663 O O . CYS A 1 89 ? -7.156 -2.526 24.334 1.00 95.81 89 CYS A O 1
ATOM 665 N N . ALA A 1 90 ? -7.126 -4.525 25.377 1.00 91.75 90 ALA A N 1
ATOM 666 C CA . ALA A 1 90 ? -5.706 -4.814 25.159 1.00 91.75 90 ALA A CA 1
ATOM 667 C C . ALA A 1 90 ? -5.494 -6.233 24.610 1.00 91.75 90 ALA A C 1
ATOM 669 O O . ALA A 1 90 ? -6.323 -7.115 24.844 1.00 91.75 90 ALA A O 1
ATOM 670 N N . ASP A 1 91 ? -4.385 -6.443 23.896 1.00 84.31 91 ASP A N 1
ATOM 671 C CA . ASP A 1 91 ? -3.930 -7.779 23.459 1.00 84.31 91 ASP A CA 1
ATOM 672 C C . ASP A 1 91 ? -3.456 -8.627 24.654 1.00 84.31 91 ASP A C 1
ATOM 674 O O . ASP A 1 91 ? -3.734 -9.813 24.741 1.00 84.31 91 ASP A O 1
ATOM 678 N N . GLU A 1 92 ? -2.825 -7.980 25.640 1.00 87.38 92 GLU A N 1
ATOM 679 C CA . GLU A 1 92 ? -2.329 -8.596 26.881 1.00 87.38 92 GLU A CA 1
ATOM 680 C C . GLU A 1 92 ? -2.982 -7.912 28.106 1.00 87.38 92 GLU A C 1
ATOM 682 O O . GLU A 1 92 ? -2.357 -7.074 28.772 1.00 87.38 92 GLU A O 1
ATOM 687 N N . PRO A 1 93 ? -4.272 -8.180 28.411 1.00 89.81 93 PRO A N 1
ATOM 688 C CA . PRO A 1 93 ? -5.003 -7.542 29.515 1.00 89.81 93 PRO A CA 1
ATOM 689 C C . PRO A 1 93 ? -4.300 -7.627 30.876 1.00 89.81 93 PRO A C 1
ATOM 691 O O . PRO A 1 93 ? -4.443 -6.736 31.714 1.00 89.81 93 PRO A O 1
ATOM 694 N N . GLU A 1 94 ? -3.535 -8.690 31.105 1.00 90.31 94 GLU A N 1
ATOM 695 C CA . GLU A 1 94 ? -2.746 -8.950 32.306 1.00 90.31 94 GLU A CA 1
ATOM 696 C C . GLU A 1 94 ? -1.639 -7.916 32.566 1.00 90.31 94 GLU A C 1
ATOM 698 O O . GLU A 1 94 ? -1.263 -7.728 33.728 1.00 90.31 94 GLU A O 1
ATOM 703 N N . ARG A 1 95 ? -1.184 -7.178 31.538 1.00 88.31 95 ARG A N 1
ATOM 704 C CA . ARG A 1 95 ? -0.250 -6.043 31.683 1.00 88.31 95 ARG A CA 1
ATOM 705 C C . ARG A 1 95 ? -0.849 -4.916 32.534 1.00 88.31 95 ARG A C 1
ATOM 707 O O . ARG A 1 95 ? -0.119 -4.145 33.158 1.00 88.31 95 ARG A O 1
ATOM 714 N N . HIS A 1 96 ? -2.180 -4.830 32.607 1.00 91.44 96 HIS A N 1
ATOM 715 C CA . HIS A 1 96 ? -2.895 -3.796 33.353 1.00 91.44 96 HIS A CA 1
ATOM 716 C C . HIS A 1 96 ? -3.308 -4.270 34.745 1.00 91.44 96 HIS A C 1
ATOM 718 O O . HIS A 1 96 ? -4.354 -4.887 34.962 1.00 91.44 96 HIS A O 1
ATOM 724 N N . HIS A 1 97 ? -2.513 -3.907 35.750 1.00 89.69 97 HIS A N 1
ATOM 725 C CA . HIS A 1 97 ? -2.854 -4.183 37.143 1.00 89.69 97 HIS A CA 1
ATOM 726 C C . HIS A 1 97 ? -4.057 -3.349 37.605 1.00 89.69 97 HIS A C 1
ATOM 728 O O . HIS A 1 97 ? -3.957 -2.135 37.777 1.00 89.69 97 HIS A O 1
ATOM 734 N N . ARG A 1 98 ? -5.179 -4.007 37.932 1.00 87.31 98 ARG A N 1
ATOM 735 C CA . ARG A 1 98 ? -6.430 -3.344 38.364 1.00 87.31 98 ARG A CA 1
ATOM 736 C C . ARG A 1 98 ? -6.260 -2.320 39.495 1.00 87.31 98 ARG A C 1
ATOM 738 O O . ARG A 1 98 ? -6.978 -1.331 39.522 1.00 87.31 98 ARG A O 1
ATOM 745 N N . ARG A 1 99 ? -5.311 -2.530 40.419 1.00 89.88 99 ARG A N 1
ATOM 746 C CA . ARG A 1 99 ? -5.030 -1.598 41.535 1.00 89.88 99 ARG A CA 1
ATOM 747 C C . ARG A 1 99 ? -4.405 -0.273 41.081 1.00 89.88 99 ARG A C 1
ATOM 749 O O . ARG A 1 99 ? -4.502 0.721 41.793 1.00 89.88 99 ARG A O 1
ATOM 756 N N . ALA A 1 100 ? -3.749 -0.260 39.923 1.00 92.69 100 ALA A N 1
ATOM 757 C CA . ALA A 1 100 ? -3.143 0.935 39.352 1.00 92.69 100 ALA A CA 1
ATOM 758 C C . ALA A 1 100 ? -4.148 1.789 38.556 1.00 92.69 100 ALA A C 1
ATOM 760 O O . ALA A 1 100 ? -3.871 2.956 38.296 1.00 92.69 100 ALA A O 1
ATOM 761 N N . LEU A 1 101 ? -5.309 1.244 38.191 1.00 95.56 101 LEU A N 1
ATOM 762 C CA . LEU A 1 101 ? -6.308 1.932 37.372 1.00 95.56 101 LEU A CA 1
ATOM 763 C C . LEU A 1 101 ? -7.276 2.765 38.221 1.00 95.56 101 LEU A C 1
ATOM 765 O O . LEU A 1 101 ? -7.404 2.567 39.432 1.00 95.56 101 LEU A O 1
ATOM 769 N N . ALA A 1 102 ? -7.985 3.697 37.583 1.00 95.88 102 ALA A N 1
ATOM 770 C CA . ALA A 1 102 ? -9.100 4.392 38.215 1.00 95.88 102 ALA A CA 1
ATOM 771 C C . ALA A 1 102 ? -10.229 3.421 38.597 1.00 95.88 102 ALA A C 1
ATOM 773 O O . ALA A 1 102 ? -10.502 2.442 37.891 1.00 95.88 102 ALA A O 1
ATOM 774 N N . LYS A 1 103 ? -10.916 3.700 39.711 1.00 94.06 103 LYS A N 1
ATOM 775 C CA . LYS A 1 103 ? -12.025 2.871 40.200 1.00 94.06 103 LYS A CA 1
ATOM 776 C C . LYS A 1 103 ? -13.131 2.796 39.142 1.00 94.06 103 LYS A C 1
ATOM 778 O O . LYS A 1 103 ? -13.574 3.822 38.649 1.00 94.06 103 LYS A O 1
ATOM 783 N N . GLY A 1 104 ? -13.591 1.583 38.836 1.00 92.88 104 GLY A N 1
ATOM 784 C CA . GLY A 1 104 ? -14.634 1.339 37.832 1.00 92.88 104 GLY A CA 1
ATOM 785 C C . GLY A 1 104 ? -14.110 1.023 36.428 1.00 92.88 104 GLY A C 1
ATOM 786 O O . GLY A 1 104 ? -14.876 0.494 35.630 1.00 92.88 104 GLY A O 1
ATOM 787 N N . THR A 1 105 ? -12.816 1.240 36.156 1.00 97.00 105 THR A N 1
ATOM 788 C CA . THR A 1 105 ? -12.195 0.881 34.870 1.00 97.00 105 THR A CA 1
ATOM 789 C C . THR A 1 105 ? -12.284 -0.624 34.625 1.00 97.00 105 THR A C 1
ATOM 791 O O . THR A 1 105 ? -11.866 -1.427 35.466 1.00 97.00 105 THR A O 1
ATOM 794 N N . LEU A 1 106 ? -12.800 -1.009 33.460 1.00 96.94 106 LEU A N 1
ATOM 795 C CA . LEU A 1 106 ? -12.829 -2.397 33.007 1.00 96.94 106 LEU A CA 1
ATOM 796 C C . LEU A 1 106 ? -11.625 -2.671 32.102 1.00 96.94 106 LEU A C 1
ATOM 798 O O . LEU A 1 106 ? -11.223 -1.804 31.334 1.00 96.94 106 LEU A O 1
ATOM 802 N N . VAL A 1 107 ? -11.068 -3.880 32.177 1.00 96.75 107 VAL A N 1
ATOM 803 C CA . VAL A 1 107 ? -9.978 -4.332 31.297 1.00 96.75 107 VAL A CA 1
ATOM 804 C C . VAL A 1 107 ? -10.420 -5.614 30.620 1.00 96.75 107 VAL A C 1
ATOM 806 O O . VAL A 1 107 ? -10.661 -6.612 31.306 1.00 96.75 107 VAL A O 1
ATOM 809 N N . TRP A 1 108 ? -10.559 -5.571 29.301 1.00 96.06 108 TRP A N 1
ATOM 810 C CA . TRP A 1 108 ? -11.004 -6.672 28.456 1.00 96.06 108 TRP A CA 1
ATOM 811 C C . TRP A 1 108 ? -9.946 -6.999 27.401 1.00 96.06 108 TRP A C 1
ATOM 813 O O . TRP A 1 108 ? -9.132 -6.155 27.029 1.00 96.06 108 TRP A O 1
ATOM 823 N N . HIS A 1 109 ? -9.988 -8.234 26.903 1.00 93.56 109 HIS A N 1
ATOM 824 C CA . HIS A 1 109 ? -9.234 -8.612 25.713 1.00 93.56 109 HIS A CA 1
ATOM 825 C C . HIS A 1 109 ? -9.771 -7.868 24.484 1.00 93.56 109 HIS A C 1
ATOM 827 O O . HIS A 1 109 ? -10.971 -7.566 24.414 1.00 93.56 109 HIS A O 1
ATOM 833 N N . ARG A 1 110 ? -8.899 -7.576 23.514 1.00 88.94 110 ARG A N 1
ATOM 834 C CA . ARG A 1 110 ? -9.254 -6.825 22.300 1.00 88.94 110 ARG A CA 1
ATOM 835 C C . ARG A 1 110 ? -10.382 -7.462 21.481 1.00 88.94 110 ARG A C 1
ATOM 837 O O . ARG A 1 110 ? -11.145 -6.731 20.864 1.00 88.94 110 ARG A O 1
ATOM 844 N N . ASP A 1 111 ? -10.568 -8.780 21.547 1.00 89.19 111 ASP A N 1
ATOM 845 C CA . ASP A 1 111 ? -11.632 -9.483 20.800 1.00 89.19 111 ASP A CA 1
ATOM 846 C C . ASP A 1 111 ? -13.043 -9.087 21.253 1.00 89.19 111 ASP A C 1
ATOM 848 O O . ASP A 1 111 ? -14.025 -9.294 20.545 1.00 89.19 111 ASP A O 1
ATOM 852 N N . ARG A 1 112 ? -13.162 -8.472 22.435 1.00 93.56 112 ARG A N 1
ATOM 853 C CA . ARG A 1 112 ? -14.424 -7.930 22.954 1.00 93.56 112 ARG A CA 1
ATOM 854 C C . ARG A 1 112 ? -14.626 -6.457 22.597 1.00 93.56 112 ARG A C 1
ATOM 856 O O . ARG A 1 112 ? -15.457 -5.793 23.214 1.00 93.56 112 ARG A O 1
ATOM 863 N N . LEU A 1 113 ? -13.888 -5.930 21.616 1.00 92.56 113 LEU A N 1
ATOM 864 C CA . LEU A 1 113 ? -13.978 -4.536 21.175 1.00 92.56 113 LEU A CA 1
ATOM 865 C C . LEU A 1 113 ? -15.409 -4.139 20.787 1.00 92.56 113 LEU A C 1
ATOM 867 O O . LEU A 1 113 ? -15.895 -3.099 21.226 1.00 92.56 113 LEU A O 1
ATOM 871 N N . ASP A 1 114 ? -16.107 -4.964 20.008 1.00 92.50 114 ASP A N 1
ATOM 872 C CA . ASP A 1 114 ? -17.482 -4.666 19.587 1.00 92.50 114 ASP A CA 1
ATOM 873 C C . ASP A 1 114 ? -18.461 -4.644 20.755 1.00 92.50 114 ASP A C 1
ATOM 875 O O . ASP A 1 114 ? -19.340 -3.783 20.826 1.00 92.50 114 ASP A O 1
ATOM 879 N N . GLU A 1 115 ? -18.290 -5.557 21.706 1.00 96.81 115 GLU A N 1
ATOM 880 C CA . GLU A 1 115 ? -19.075 -5.559 22.934 1.00 96.81 115 GLU A CA 1
ATOM 881 C C . GLU A 1 115 ? -18.791 -4.306 23.774 1.00 96.81 115 GLU A C 1
ATOM 883 O O . GLU A 1 115 ? -19.720 -3.681 24.288 1.00 96.81 115 GLU A O 1
ATOM 888 N N . ALA A 1 116 ? -17.522 -3.901 23.875 1.00 96.75 116 ALA A N 1
ATOM 889 C CA . ALA A 1 116 ? -17.115 -2.712 24.612 1.00 96.75 116 ALA A CA 1
ATOM 890 C C . ALA A 1 116 ? -17.713 -1.448 23.989 1.00 96.75 116 ALA A C 1
ATOM 892 O O . ALA A 1 116 ? -18.284 -0.628 24.704 1.00 96.75 116 ALA A O 1
ATOM 893 N N . GLN A 1 117 ? -17.655 -1.320 22.661 1.00 96.75 117 GLN A N 1
ATOM 894 C CA . GLN A 1 117 ? -18.248 -0.199 21.931 1.00 96.75 117 GLN A CA 1
ATOM 895 C C . GLN A 1 117 ? -19.763 -0.126 22.172 1.00 96.75 117 GLN A C 1
ATOM 897 O O . GLN A 1 117 ? -20.256 0.925 22.575 1.00 96.75 117 GLN A O 1
ATOM 902 N N . LYS A 1 118 ? -20.497 -1.240 22.028 1.00 96.75 118 LYS A N 1
ATOM 903 C CA . LYS A 1 118 ? -21.950 -1.280 22.295 1.00 96.75 118 LYS A CA 1
ATOM 904 C C . LYS A 1 118 ? -22.271 -0.868 23.733 1.00 96.75 118 LYS A C 1
ATOM 906 O O . LYS A 1 118 ? -23.108 -0.002 23.947 1.00 96.75 118 LYS A O 1
ATOM 911 N N . ARG A 1 119 ? -21.544 -1.417 24.712 1.00 97.38 119 ARG A N 1
ATOM 912 C CA . ARG A 1 119 ? -21.727 -1.082 26.130 1.00 97.38 119 ARG A CA 1
ATOM 913 C C . ARG A 1 119 ? -21.469 0.395 26.427 1.00 97.38 119 ARG A C 1
ATOM 915 O O . ARG A 1 119 ? -22.177 0.966 27.243 1.00 97.38 119 ARG A O 1
ATOM 922 N N . LEU A 1 120 ? -20.439 0.991 25.827 1.00 97.56 120 LEU A N 1
ATOM 923 C CA . LEU A 1 120 ? -20.071 2.390 26.060 1.00 97.56 120 LEU A CA 1
ATOM 924 C C . LEU A 1 120 ? -21.015 3.381 25.375 1.00 97.56 120 LEU A C 1
ATOM 926 O O . LEU A 1 120 ? -21.239 4.457 25.923 1.00 97.56 120 LEU A O 1
ATOM 930 N N . ARG A 1 121 ? -21.564 3.008 24.213 1.00 96.81 121 ARG A N 1
ATOM 931 C CA . ARG A 1 121 ? -22.572 3.784 23.478 1.00 96.81 121 ARG A CA 1
ATOM 932 C C . ARG A 1 121 ? -23.847 3.986 24.289 1.00 96.81 121 ARG A C 1
ATOM 934 O O . ARG A 1 121 ? -24.434 5.059 24.240 1.00 96.81 121 ARG A O 1
ATOM 941 N N . ASP A 1 122 ? -24.263 2.955 25.018 1.00 95.81 122 ASP A N 1
ATOM 942 C CA . ASP A 1 122 ? -25.540 2.942 25.737 1.00 95.81 122 ASP A CA 1
ATOM 943 C C . ASP A 1 122 ? -25.450 3.628 27.125 1.00 95.81 122 ASP A C 1
ATOM 945 O O . ASP A 1 122 ? -26.407 3.611 27.897 1.00 95.81 122 ASP A O 1
ATOM 949 N N . ILE A 1 123 ? -24.300 4.226 27.468 1.00 96.56 123 ILE A N 1
ATOM 950 C CA . ILE A 1 123 ? -24.088 4.990 28.706 1.00 96.56 123 ILE A CA 1
ATOM 951 C C . ILE A 1 123 ? -24.205 6.482 28.392 1.00 96.56 123 ILE A C 1
ATOM 953 O O . ILE A 1 123 ? -23.441 7.009 27.587 1.00 96.56 123 ILE A O 1
ATOM 957 N N . GLU A 1 124 ? -25.113 7.173 29.081 1.00 96.12 124 GLU A N 1
ATOM 958 C CA . GLU A 1 124 ? -25.262 8.625 28.965 1.00 96.12 124 GLU A CA 1
ATOM 959 C C . GLU A 1 124 ? -24.028 9.382 29.485 1.00 96.12 124 GLU A C 1
ATOM 961 O O . GLU A 1 124 ? -23.442 9.050 30.521 1.00 96.12 124 GLU A O 1
ATOM 966 N N . GLY A 1 125 ? -23.664 10.448 28.775 1.00 96.44 125 GLY A N 1
ATOM 967 C CA . GLY A 1 125 ? -22.483 11.272 28.992 1.00 96.44 125 GLY A CA 1
ATOM 968 C C . GLY A 1 125 ? -21.253 10.803 28.211 1.00 96.44 125 GLY A C 1
ATOM 969 O O . GLY A 1 125 ? -21.319 9.995 27.284 1.00 96.44 125 GLY A O 1
ATOM 970 N N . VAL A 1 126 ? -20.094 11.343 28.588 1.00 98.00 126 VAL A N 1
ATOM 971 C CA . VAL A 1 126 ? -18.830 11.022 27.922 1.00 98.00 126 VAL A CA 1
ATOM 972 C C . VAL A 1 126 ? -18.266 9.709 28.450 1.00 98.00 126 VAL A C 1
ATOM 974 O O . VAL A 1 126 ? -18.066 9.545 29.658 1.00 98.00 126 VAL A O 1
ATOM 977 N N . THR A 1 127 ? -17.938 8.793 27.546 1.00 98.50 127 THR A N 1
ATOM 978 C CA . THR A 1 127 ? -17.248 7.539 27.862 1.00 98.50 127 THR A CA 1
ATOM 979 C C . THR A 1 127 ? -15.955 7.388 27.072 1.00 98.50 127 THR A C 1
ATOM 981 O O . THR A 1 127 ? -15.737 8.066 26.069 1.00 98.50 127 THR A O 1
ATOM 984 N N . VAL A 1 128 ? -15.055 6.519 27.536 1.00 98.06 128 VAL A N 1
ATOM 985 C CA . VAL A 1 128 ? -13.756 6.303 26.892 1.00 98.06 128 VAL A CA 1
ATOM 986 C C . VAL A 1 128 ? -13.490 4.815 26.684 1.00 98.06 128 VAL A C 1
ATOM 988 O O . VAL A 1 128 ? -13.555 4.014 27.616 1.00 98.06 128 VAL A O 1
ATOM 991 N N . LEU A 1 129 ? -13.123 4.457 25.457 1.00 97.94 129 LEU A N 1
ATOM 992 C CA . LEU A 1 129 ? -12.496 3.186 25.126 1.00 97.94 129 LEU A CA 1
ATOM 993 C C . LEU A 1 129 ? -11.001 3.428 24.904 1.00 97.94 129 LEU A C 1
ATOM 995 O O . LEU A 1 129 ? -10.632 4.102 23.946 1.00 97.94 129 LEU A O 1
ATOM 999 N N . ILE A 1 130 ? -10.144 2.880 25.761 1.00 96.62 130 ILE A N 1
ATOM 1000 C CA . ILE A 1 130 ? -8.694 2.879 25.538 1.00 96.62 130 ILE A CA 1
ATOM 1001 C C . ILE A 1 130 ? -8.353 1.591 24.805 1.00 96.62 130 ILE A C 1
ATOM 1003 O O . ILE A 1 130 ? -8.467 0.505 25.367 1.00 96.62 130 ILE A O 1
ATOM 1007 N N . TYR A 1 131 ? -7.967 1.706 23.544 1.00 94.38 131 TYR A N 1
ATOM 1008 C CA . TYR A 1 131 ? -7.516 0.579 22.746 1.00 94.38 131 TYR A CA 1
ATOM 1009 C C . TYR A 1 131 ? -5.988 0.524 22.808 1.00 94.38 131 TYR A C 1
ATOM 1011 O O . TYR A 1 131 ? -5.319 1.272 22.097 1.00 94.38 131 TYR A O 1
ATOM 1019 N N . ASP A 1 132 ? -5.462 -0.295 23.719 1.00 91.06 132 ASP A N 1
ATOM 1020 C CA . ASP A 1 132 ? -4.029 -0.452 23.979 1.00 91.06 132 ASP A CA 1
ATOM 1021 C C . ASP A 1 132 ? -3.444 -1.540 23.082 1.00 91.06 132 ASP A C 1
ATOM 1023 O O . ASP A 1 132 ? -3.537 -2.740 23.362 1.00 91.06 132 ASP A O 1
ATOM 1027 N N . GLN A 1 133 ? -2.874 -1.099 21.964 1.00 83.44 133 GLN A N 1
ATOM 1028 C CA . GLN A 1 133 ? -2.193 -1.966 21.023 1.00 83.44 133 GLN A CA 1
ATOM 1029 C C . GLN A 1 133 ? -0.975 -1.241 20.468 1.00 83.44 133 GLN A C 1
ATOM 1031 O O . GLN A 1 133 ? -1.087 -0.205 19.821 1.00 83.44 133 GLN A O 1
ATOM 1036 N N . HIS A 1 134 ? 0.200 -1.832 20.663 1.00 79.62 134 HIS A N 1
ATOM 1037 C CA . HIS A 1 134 ? 1.435 -1.285 20.122 1.00 79.62 134 HIS A CA 1
ATOM 1038 C C . HIS A 1 134 ? 1.348 -1.131 18.591 1.00 79.62 134 HIS A C 1
ATOM 1040 O O . HIS A 1 134 ? 0.874 -2.030 17.885 1.00 79.62 134 HIS A O 1
ATOM 1046 N N . CYS A 1 135 ? 1.832 -0.000 18.066 1.00 79.19 135 CYS A N 1
ATOM 1047 C CA . CYS A 1 135 ? 1.777 0.301 16.636 1.00 79.19 135 CYS A CA 1
ATOM 1048 C C . CYS A 1 135 ? 2.410 -0.826 15.802 1.00 79.19 135 CYS A C 1
ATOM 1050 O O . CYS A 1 135 ? 3.606 -1.095 15.903 1.00 79.19 135 CYS A O 1
ATOM 1052 N N . ALA A 1 136 ? 1.636 -1.457 14.914 1.00 76.94 136 ALA A N 1
ATOM 1053 C CA . ALA A 1 136 ? 2.126 -2.582 14.113 1.00 76.94 136 ALA A CA 1
ATOM 1054 C C . ALA A 1 136 ? 3.330 -2.211 13.223 1.00 76.94 136 ALA A C 1
ATOM 1056 O O . ALA A 1 136 ? 4.248 -3.015 13.038 1.00 76.94 136 ALA A O 1
ATOM 1057 N N . ALA A 1 137 ? 3.347 -0.983 12.689 1.00 74.44 137 ALA A N 1
ATOM 1058 C CA . ALA A 1 137 ? 4.455 -0.485 11.878 1.00 74.44 137 ALA A CA 1
ATOM 1059 C C . ALA A 1 137 ? 5.733 -0.302 12.710 1.00 74.44 137 ALA A C 1
ATOM 1061 O O . ALA A 1 137 ? 6.821 -0.638 12.235 1.00 74.44 137 ALA A O 1
ATOM 1062 N N . ASP A 1 138 ? 5.602 0.187 13.944 1.00 78.88 138 ASP A N 1
ATOM 1063 C CA . ASP A 1 138 ? 6.732 0.345 14.852 1.00 78.88 138 ASP A CA 1
ATOM 1064 C C . ASP A 1 138 ? 7.234 -1.008 15.366 1.00 78.88 138 ASP A C 1
ATOM 1066 O O . ASP A 1 138 ? 8.417 -1.304 15.221 1.00 78.88 138 ASP A O 1
ATOM 1070 N N . ALA A 1 139 ? 6.336 -1.911 15.778 1.00 80.00 139 ALA A N 1
ATOM 1071 C CA . ALA A 1 139 ? 6.696 -3.286 16.128 1.00 80.00 139 ALA A CA 1
ATOM 1072 C C . ALA A 1 139 ? 7.494 -3.977 15.012 1.00 80.00 139 ALA A C 1
ATOM 1074 O O . ALA A 1 139 ? 8.483 -4.661 15.279 1.00 80.00 139 ALA A O 1
ATOM 1075 N N . ARG A 1 140 ? 7.111 -3.787 13.741 1.00 76.62 140 ARG A N 1
ATOM 1076 C CA . ARG A 1 140 ? 7.865 -4.325 12.597 1.00 76.62 140 ARG A CA 1
ATOM 1077 C C . ARG A 1 140 ? 9.269 -3.721 12.503 1.00 76.62 140 ARG A C 1
ATOM 1079 O O . ARG A 1 140 ? 10.228 -4.456 12.264 1.00 76.62 140 ARG A O 1
ATOM 1086 N N . ARG A 1 141 ? 9.403 -2.401 12.676 1.00 76.62 141 ARG A N 1
ATOM 1087 C CA . ARG A 1 141 ? 10.699 -1.696 12.658 1.00 76.62 141 ARG A CA 1
ATOM 1088 C C . ARG A 1 141 ? 11.594 -2.163 13.800 1.00 76.62 141 ARG A C 1
ATOM 1090 O O . ARG A 1 141 ? 12.747 -2.502 13.554 1.00 76.62 141 ARG A O 1
ATOM 1097 N N . GLN A 1 142 ? 11.050 -2.238 15.007 1.00 81.31 142 GLN A N 1
ATOM 1098 C CA . GLN A 1 142 ? 11.731 -2.715 16.203 1.00 81.31 142 GLN A CA 1
ATOM 1099 C C . GLN A 1 142 ? 12.208 -4.165 16.055 1.00 81.31 142 GLN A C 1
ATOM 1101 O O . GLN A 1 142 ? 13.374 -4.454 16.308 1.00 81.31 142 GLN A O 1
ATOM 1106 N N . ARG A 1 143 ? 11.368 -5.070 15.529 1.00 82.88 143 ARG A N 1
ATOM 1107 C CA . ARG A 1 143 ? 11.778 -6.451 15.206 1.00 82.88 143 ARG A CA 1
ATOM 1108 C C . ARG A 1 143 ? 12.904 -6.492 14.174 1.00 82.88 143 ARG A C 1
ATOM 1110 O O . ARG A 1 143 ? 13.857 -7.239 14.347 1.00 82.88 143 ARG A O 1
ATOM 1117 N N . LYS A 1 144 ? 12.836 -5.661 13.124 1.00 75.69 144 LYS A N 1
ATOM 1118 C CA . LYS A 1 144 ? 13.909 -5.560 12.116 1.00 75.69 144 LYS A CA 1
ATOM 1119 C C . LYS A 1 144 ? 15.219 -5.017 12.711 1.00 75.69 144 LYS A C 1
ATOM 1121 O O . LYS A 1 144 ? 16.286 -5.411 12.259 1.00 75.69 144 LYS A O 1
ATOM 1126 N N . ARG A 1 145 ? 15.138 -4.131 13.711 1.00 78.75 145 ARG A N 1
ATOM 1127 C CA . ARG A 1 145 ? 16.282 -3.581 14.463 1.00 78.75 145 ARG A CA 1
ATOM 1128 C C . ARG A 1 145 ? 16.758 -4.483 15.612 1.00 78.75 145 ARG A C 1
ATOM 1130 O O . ARG A 1 145 ? 17.763 -4.164 16.234 1.00 78.75 145 ARG A O 1
ATOM 1137 N N . GLY A 1 146 ? 16.051 -5.576 15.901 1.00 79.50 146 GLY A N 1
ATOM 1138 C CA . GLY A 1 146 ? 16.375 -6.505 16.986 1.00 79.50 146 GLY A CA 1
ATOM 1139 C C . GLY A 1 146 ? 15.968 -6.044 18.392 1.00 79.50 146 GLY A C 1
ATOM 1140 O O . GLY A 1 146 ? 16.365 -6.681 19.359 1.00 79.50 146 GLY A O 1
ATOM 1141 N N . THR A 1 147 ? 15.181 -4.970 18.537 1.00 82.69 147 THR A N 1
ATOM 1142 C CA . THR A 1 147 ? 14.730 -4.470 19.853 1.00 82.69 147 THR A CA 1
ATOM 1143 C C . THR A 1 147 ? 13.462 -5.157 20.363 1.00 82.69 147 THR A C 1
ATOM 1145 O O . THR A 1 147 ? 13.178 -5.106 21.555 1.00 82.69 147 THR A O 1
ATOM 1148 N N . LEU A 1 148 ? 12.717 -5.832 19.482 1.00 81.62 148 LEU A N 1
ATOM 1149 C CA . LEU A 1 148 ? 11.617 -6.729 19.844 1.00 81.62 148 LEU A CA 1
ATOM 1150 C C . LEU A 1 148 ? 11.915 -8.155 19.365 1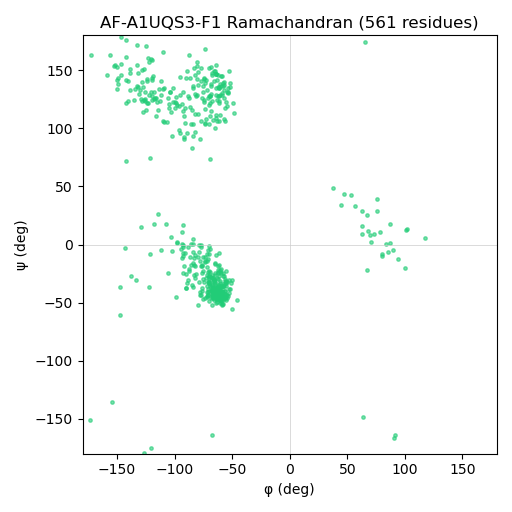.00 81.62 148 LEU A C 1
ATOM 1152 O O . LEU A 1 148 ? 12.458 -8.309 18.265 1.00 81.62 148 LEU A O 1
ATOM 1156 N N . PRO A 1 149 ? 11.501 -9.195 20.116 1.00 82.06 149 PRO A N 1
ATOM 1157 C CA . PRO A 1 149 ? 11.648 -10.582 19.690 1.00 82.06 149 PRO A CA 1
ATOM 1158 C C . PRO A 1 149 ? 11.031 -10.827 18.307 1.00 82.06 149 PRO A C 1
ATOM 1160 O O . PRO A 1 149 ? 9.885 -10.445 18.031 1.00 82.06 149 PRO A O 1
ATOM 1163 N N . ALA A 1 150 ? 11.802 -11.466 17.427 1.00 78.44 150 ALA A N 1
ATOM 1164 C CA . ALA A 1 150 ? 11.326 -11.861 16.111 1.00 78.44 150 ALA A CA 1
ATOM 1165 C C . ALA A 1 150 ? 10.277 -12.972 16.240 1.00 78.44 150 ALA A C 1
ATOM 1167 O O . ALA A 1 150 ? 10.441 -13.915 17.010 1.00 78.44 150 ALA A O 1
ATOM 1168 N N . ARG A 1 151 ? 9.210 -12.873 15.447 1.00 84.62 151 ARG A N 1
ATOM 1169 C CA . ARG A 1 151 ? 8.224 -13.944 15.307 1.00 84.62 151 ARG A CA 1
ATOM 1170 C C . ARG A 1 151 ? 8.685 -14.914 14.215 1.00 84.62 151 ARG A C 1
ATOM 1172 O O . ARG A 1 151 ? 8.871 -14.502 13.066 1.00 84.62 151 ARG A O 1
ATOM 1179 N N . THR A 1 152 ? 8.915 -16.172 14.588 1.00 86.69 152 THR A N 1
ATOM 1180 C CA . THR A 1 152 ? 9.470 -17.222 13.711 1.00 86.69 152 THR A CA 1
ATOM 1181 C C . THR A 1 152 ? 8.405 -17.963 12.917 1.00 86.69 152 THR A C 1
ATOM 1183 O O . THR A 1 152 ? 8.700 -18.481 11.844 1.00 86.69 152 THR A O 1
ATOM 1186 N N . THR A 1 153 ? 7.154 -17.963 13.371 1.00 90.62 153 THR A N 1
ATOM 1187 C CA . THR A 1 153 ? 6.061 -18.603 12.641 1.00 90.62 153 THR A CA 1
ATOM 1188 C C . THR A 1 153 ? 5.628 -17.737 11.458 1.00 90.62 153 THR A C 1
ATOM 1190 O O . THR A 1 153 ? 5.279 -16.561 11.619 1.00 90.62 153 THR A O 1
ATOM 1193 N N . ARG A 1 154 ? 5.614 -18.325 10.261 1.00 91.94 154 ARG A N 1
ATOM 1194 C CA . ARG A 1 154 ? 5.077 -17.746 9.022 1.00 91.94 154 ARG A CA 1
ATOM 1195 C C . ARG A 1 154 ? 3.816 -18.484 8.613 1.00 91.94 154 ARG A C 1
ATOM 1197 O O . ARG A 1 154 ? 3.798 -19.708 8.611 1.00 91.94 154 ARG A O 1
ATOM 1204 N N . VAL A 1 155 ? 2.782 -17.731 8.253 1.00 93.50 155 VAL A N 1
ATOM 1205 C CA . VAL A 1 155 ? 1.520 -18.271 7.738 1.00 93.50 155 VAL A CA 1
ATOM 1206 C C . VAL A 1 155 ? 1.540 -18.164 6.222 1.00 93.50 155 VAL A C 1
ATOM 1208 O O . VAL A 1 155 ? 1.772 -17.081 5.682 1.00 93.50 155 VAL A O 1
ATOM 1211 N N . LEU A 1 156 ? 1.292 -19.276 5.544 1.00 94.06 156 LEU A N 1
ATOM 1212 C CA . LEU A 1 156 ? 1.116 -19.377 4.103 1.00 94.06 156 LEU A CA 1
ATOM 1213 C C . LEU A 1 156 ? -0.276 -19.935 3.800 1.00 94.06 156 LEU A C 1
ATOM 1215 O O . LEU A 1 156 ? -0.890 -20.592 4.639 1.00 94.06 156 LEU A O 1
ATOM 1219 N N . ILE A 1 157 ? -0.759 -19.682 2.587 1.00 93.69 157 ILE A N 1
ATOM 1220 C CA . ILE A 1 157 ? -1.983 -20.287 2.061 1.00 93.69 157 ILE A CA 1
ATOM 1221 C C . ILE A 1 157 ? -1.585 -21.142 0.863 1.00 93.69 157 ILE A C 1
ATOM 1223 O O . ILE A 1 157 ? -0.927 -20.656 -0.056 1.00 93.69 157 ILE A O 1
ATOM 1227 N N . ASN A 1 158 ? -1.966 -22.417 0.881 1.00 92.50 158 ASN A N 1
ATOM 1228 C CA . ASN A 1 158 ? -1.805 -23.294 -0.268 1.00 92.50 158 ASN A CA 1
ATOM 1229 C C . ASN A 1 158 ? -2.833 -22.919 -1.346 1.00 92.50 158 ASN A C 1
ATOM 1231 O O . ASN A 1 158 ? -4.011 -23.259 -1.245 1.00 92.50 158 ASN A O 1
ATOM 1235 N N . GLU A 1 159 ? -2.375 -22.232 -2.389 1.00 91.81 159 GLU A N 1
ATOM 1236 C CA . GLU A 1 159 ? -3.207 -21.748 -3.500 1.00 91.81 159 GLU A CA 1
ATOM 1237 C C . GLU A 1 159 ? -3.920 -22.869 -4.271 1.00 91.81 159 GLU A C 1
ATOM 1239 O O . GLU A 1 159 ? -4.969 -22.620 -4.858 1.00 91.81 159 GLU A O 1
ATOM 1244 N N . ALA A 1 160 ? -3.405 -24.103 -4.228 1.00 86.12 160 ALA A N 1
ATOM 1245 C CA . ALA A 1 160 ? -4.052 -25.255 -4.858 1.00 86.12 160 ALA A CA 1
ATOM 1246 C C . ALA A 1 160 ? -5.254 -25.796 -4.059 1.00 86.12 160 ALA A C 1
ATOM 1248 O O . ALA A 1 160 ? -6.064 -26.528 -4.615 1.00 86.12 160 ALA A O 1
ATOM 1249 N N . VAL A 1 161 ? -5.357 -25.462 -2.767 1.00 90.88 161 VAL A N 1
ATOM 1250 C CA . VAL A 1 161 ? -6.466 -25.871 -1.876 1.00 90.88 161 VAL A CA 1
ATOM 1251 C C . VAL A 1 161 ? -7.413 -24.704 -1.597 1.00 90.88 161 VAL A C 1
ATOM 1253 O O . VAL A 1 161 ? -8.576 -24.904 -1.266 1.00 90.88 161 VAL A O 1
ATOM 1256 N N . CYS A 1 162 ? -6.917 -23.473 -1.704 1.00 93.25 162 CYS A N 1
ATOM 1257 C CA . CYS A 1 162 ? -7.702 -22.282 -1.429 1.00 93.25 162 CYS A CA 1
ATOM 1258 C C . CYS A 1 162 ? -8.898 -22.189 -2.382 1.00 93.25 162 CYS A C 1
ATOM 1260 O O . CYS A 1 162 ? -8.751 -22.335 -3.588 1.00 93.25 162 CYS A O 1
ATOM 1262 N N . GLU A 1 163 ? -10.077 -21.864 -1.862 1.00 90.62 163 GLU A N 1
ATOM 1263 C CA . GLU A 1 163 ? -11.268 -21.597 -2.685 1.00 90.62 163 GLU A CA 1
ATOM 1264 C C . GLU A 1 163 ? -11.499 -20.094 -2.919 1.00 90.62 163 GLU A C 1
ATOM 1266 O O . GLU A 1 163 ? -12.481 -19.692 -3.533 1.00 90.62 163 GLU A O 1
ATOM 1271 N N . GLY A 1 164 ? -10.615 -19.230 -2.401 1.00 89.56 164 GLY A N 1
ATOM 1272 C CA . GLY A 1 164 ? -10.772 -17.775 -2.502 1.00 89.56 164 GLY A CA 1
ATOM 1273 C C . GLY A 1 164 ? -12.024 -17.251 -1.781 1.00 89.56 164 GLY A C 1
ATOM 1274 O O . GLY A 1 164 ? -12.591 -16.235 -2.188 1.00 89.56 164 GLY A O 1
ATOM 1275 N N . CYS A 1 165 ? -12.474 -17.944 -0.724 1.00 89.69 165 CYS A N 1
ATOM 1276 C CA . CYS A 1 165 ? -13.744 -17.670 -0.043 1.00 89.69 165 CYS A CA 1
ATOM 1277 C C . CYS A 1 165 ? -13.800 -16.302 0.659 1.00 89.69 165 CYS A C 1
ATOM 1279 O O . CYS A 1 165 ? -14.892 -15.753 0.798 1.00 89.69 165 CYS A O 1
ATOM 1281 N N . GLY A 1 166 ? -12.648 -15.754 1.062 1.00 88.81 166 GLY A N 1
ATOM 1282 C CA . GLY A 1 166 ? -12.520 -14.450 1.720 1.00 88.81 166 GLY A CA 1
ATOM 1283 C C . GLY A 1 166 ? -12.606 -14.468 3.251 1.00 88.81 166 GLY A C 1
ATOM 1284 O O . GLY A 1 166 ? -12.346 -13.437 3.860 1.00 88.81 166 GLY A O 1
ATOM 1285 N N . ASP A 1 167 ? -12.886 -15.609 3.894 1.00 91.25 167 ASP A N 1
ATOM 1286 C CA . ASP A 1 167 ? -13.085 -15.670 5.357 1.00 91.25 167 ASP A CA 1
ATOM 1287 C C . ASP A 1 167 ? -11.867 -15.149 6.141 1.00 91.25 167 ASP A C 1
ATOM 1289 O O . ASP A 1 167 ? -11.997 -14.302 7.020 1.00 91.25 167 ASP A O 1
ATOM 1293 N N . CYS A 1 168 ? -10.651 -15.529 5.736 1.00 91.94 168 CYS A N 1
ATOM 1294 C CA . CYS A 1 168 ? -9.421 -14.995 6.328 1.00 91.94 168 CYS A CA 1
ATOM 1295 C C . CYS A 1 168 ? -9.302 -13.460 6.223 1.00 91.94 168 CYS A C 1
ATOM 1297 O O . CYS A 1 168 ? -8.777 -12.829 7.141 1.00 91.94 168 CYS A O 1
ATOM 1299 N N . GLY A 1 169 ? -9.804 -12.850 5.145 1.00 89.88 169 GLY A N 1
ATOM 1300 C CA . GLY A 1 169 ? -9.879 -11.397 4.972 1.00 89.88 169 GLY A CA 1
ATOM 1301 C C . GLY A 1 169 ? -10.928 -10.764 5.887 1.00 89.88 169 GLY A C 1
ATOM 1302 O O . GLY A 1 169 ? -10.630 -9.782 6.559 1.00 89.88 169 GLY A O 1
ATOM 1303 N N . VAL A 1 170 ? -12.110 -11.378 5.999 1.00 88.75 170 VAL A N 1
ATOM 1304 C CA . VAL A 1 170 ? -13.196 -10.937 6.893 1.00 88.75 170 VAL A CA 1
ATOM 1305 C C . VAL A 1 170 ? -12.772 -10.967 8.363 1.00 88.75 170 VAL A C 1
ATOM 1307 O O . VAL A 1 170 ? -13.053 -10.024 9.099 1.00 88.75 170 VAL A O 1
ATOM 1310 N N . LYS A 1 171 ? -12.077 -12.026 8.796 1.00 88.06 171 LYS A N 1
ATOM 1311 C CA . LYS A 1 171 ? -11.621 -12.183 10.187 1.00 88.06 171 LYS A CA 1
ATOM 1312 C C . LYS A 1 171 ? -10.478 -11.248 10.545 1.00 88.06 171 LYS A C 1
ATOM 1314 O O . LYS A 1 171 ? -10.484 -10.643 11.611 1.00 88.06 171 LYS A O 1
ATOM 1319 N N . SER A 1 172 ? -9.496 -11.130 9.655 1.00 86.19 172 SER A N 1
ATOM 1320 C CA . SER A 1 172 ? -8.276 -10.383 9.959 1.00 86.19 172 SER A CA 1
ATOM 1321 C C . SER A 1 172 ? -8.346 -8.905 9.598 1.00 86.19 172 SER A C 1
ATOM 1323 O O . SER A 1 172 ? -7.576 -8.118 10.148 1.00 86.19 172 SER A O 1
ATOM 1325 N N . ASN A 1 173 ? -9.193 -8.533 8.630 1.00 81.94 173 ASN A N 1
ATOM 1326 C CA . ASN A 1 173 ? -9.138 -7.252 7.922 1.00 81.94 173 ASN A CA 1
ATOM 1327 C C . ASN A 1 173 ? -7.695 -6.871 7.514 1.00 81.94 173 ASN A C 1
ATOM 1329 O O . ASN A 1 173 ? -7.273 -5.713 7.582 1.00 81.94 173 ASN A O 1
ATOM 1333 N N . CYS A 1 174 ? -6.878 -7.879 7.184 1.00 85.31 174 CYS A N 1
ATOM 1334 C CA . CYS A 1 174 ? -5.443 -7.718 7.020 1.00 85.31 174 CYS A CA 1
ATOM 1335 C C . CYS A 1 174 ? -5.085 -7.550 5.551 1.00 85.31 174 CYS A C 1
ATOM 1337 O O . CYS A 1 174 ? -5.224 -8.457 4.742 1.00 85.31 174 CYS A O 1
ATOM 1339 N N . LEU A 1 175 ? -4.473 -6.419 5.228 1.00 85.50 175 LEU A N 1
ATOM 1340 C CA . LEU A 1 175 ? -4.008 -6.096 3.877 1.00 85.50 175 LEU A CA 1
ATOM 1341 C C . LEU A 1 175 ? -2.811 -6.924 3.411 1.00 85.50 175 LEU A C 1
ATOM 1343 O O . LEU A 1 175 ? -2.326 -6.736 2.305 1.00 85.50 175 LEU A O 1
ATOM 1347 N N . SER A 1 176 ? -2.287 -7.815 4.245 1.00 88.25 176 SER A N 1
ATOM 1348 C CA . SER A 1 176 ? -1.326 -8.816 3.783 1.00 88.25 176 SER A CA 1
ATOM 1349 C C . SER A 1 176 ? -2.025 -10.067 3.246 1.00 88.25 176 SER A C 1
ATOM 1351 O O . SER A 1 176 ? -1.363 -10.888 2.627 1.00 88.25 176 SER A O 1
ATOM 1353 N N . VAL A 1 177 ? -3.340 -10.208 3.441 1.00 91.75 177 VAL A N 1
ATOM 1354 C CA . VAL A 1 177 ? -4.188 -11.233 2.821 1.00 91.75 177 VAL A CA 1
ATOM 1355 C C . VAL A 1 177 ? -4.595 -10.719 1.440 1.00 91.75 177 VAL A C 1
ATOM 1357 O O . VAL A 1 177 ? -5.539 -9.952 1.308 1.00 91.75 177 VAL A O 1
ATOM 1360 N N . GLN A 1 178 ? -3.839 -11.085 0.410 1.00 89.75 178 GLN A N 1
ATOM 1361 C CA . GLN A 1 178 ? -4.007 -10.562 -0.944 1.00 89.75 178 GLN A CA 1
ATOM 1362 C C . GLN A 1 178 ? -4.701 -11.592 -1.848 1.00 89.75 178 GLN A C 1
ATOM 1364 O O . GLN A 1 178 ? -4.284 -12.755 -1.882 1.00 89.75 178 GLN A O 1
ATOM 1369 N N . PRO A 1 179 ? -5.745 -11.199 -2.596 1.00 90.56 179 PRO A N 1
ATOM 1370 C CA . PRO A 1 179 ? -6.242 -11.970 -3.725 1.00 90.56 179 PRO A CA 1
ATOM 1371 C C . PRO A 1 179 ? -5.136 -12.197 -4.760 1.00 90.56 179 PRO A C 1
ATOM 1373 O O . PRO A 1 179 ? -4.351 -11.294 -5.043 1.00 90.56 179 PRO A O 1
ATOM 1376 N N . VAL A 1 180 ? -5.082 -13.392 -5.338 1.00 88.50 180 VAL A N 1
ATOM 1377 C CA . VAL A 1 180 ? -4.132 -13.733 -6.401 1.00 88.50 180 VAL A CA 1
ATOM 1378 C C . VAL A 1 180 ? -4.825 -14.568 -7.467 1.00 88.50 180 VAL A C 1
ATOM 1380 O O . VAL A 1 180 ? -5.545 -15.515 -7.151 1.00 88.50 180 VAL A O 1
ATOM 1383 N N . ASP A 1 181 ? -4.615 -14.213 -8.731 1.00 85.56 181 ASP A N 1
ATOM 1384 C CA . ASP A 1 181 ? -5.113 -14.991 -9.859 1.00 85.56 181 ASP A CA 1
ATOM 1385 C C . ASP A 1 181 ? -4.175 -16.169 -10.118 1.00 85.56 181 ASP A C 1
ATOM 1387 O O . ASP A 1 181 ? -2.957 -16.015 -10.225 1.00 85.56 181 ASP A O 1
ATOM 1391 N N . THR A 1 182 ? -4.748 -17.365 -10.199 1.00 85.06 182 THR A N 1
ATOM 1392 C CA . THR A 1 182 ? -4.008 -18.605 -10.444 1.00 85.06 182 THR A CA 1
ATOM 1393 C C . THR A 1 182 ? -4.699 -19.418 -11.532 1.00 85.06 182 THR A C 1
ATOM 1395 O O . THR A 1 182 ? -5.837 -19.144 -11.913 1.00 85.06 182 THR A O 1
ATOM 1398 N N . GLU A 1 183 ? -4.054 -20.492 -11.987 1.00 79.12 183 GLU A N 1
ATOM 1399 C CA . GLU A 1 183 ? -4.687 -21.464 -12.890 1.00 79.12 183 GLU A CA 1
ATOM 1400 C C . GLU A 1 183 ? -5.926 -22.160 -12.288 1.00 79.12 183 GLU A C 1
ATOM 1402 O O . GLU A 1 183 ? -6.720 -22.745 -13.019 1.00 79.12 183 GLU A O 1
ATOM 1407 N N . TYR A 1 184 ? -6.093 -22.111 -10.964 1.00 81.56 184 TYR A N 1
ATOM 1408 C CA . TYR A 1 184 ? -7.231 -22.678 -10.237 1.00 81.56 184 TYR A CA 1
ATOM 1409 C C . TYR A 1 184 ? -8.341 -21.636 -10.000 1.00 81.56 184 TYR A C 1
ATOM 1411 O O . TYR A 1 184 ? -9.241 -21.866 -9.191 1.00 81.56 184 TYR A O 1
ATOM 1419 N N . GLY A 1 185 ? -8.253 -20.470 -10.647 1.00 85.50 185 GLY A N 1
ATOM 1420 C CA . GLY A 1 185 ? -9.110 -19.309 -10.412 1.00 85.50 185 GLY A CA 1
ATOM 1421 C C . GLY A 1 185 ? -8.534 -18.345 -9.371 1.00 85.50 185 GLY A C 1
ATOM 1422 O O . GLY A 1 185 ? -7.347 -18.401 -9.036 1.00 85.50 185 GLY A O 1
ATOM 1423 N N . ARG A 1 186 ? -9.384 -17.449 -8.855 1.00 87.56 186 ARG A N 1
ATOM 1424 C CA . ARG A 1 186 ? -9.027 -16.467 -7.820 1.00 87.56 186 ARG A CA 1
ATOM 1425 C C . ARG A 1 186 ? -8.770 -17.168 -6.487 1.00 87.56 186 ARG A C 1
ATOM 1427 O O . ARG A 1 186 ? -9.652 -17.833 -5.949 1.00 87.56 186 ARG A O 1
ATOM 1434 N N . LYS A 1 187 ? -7.572 -16.985 -5.943 1.00 92.19 187 LYS A N 1
ATOM 1435 C CA . LYS A 1 187 ? -7.104 -17.536 -4.666 1.00 92.19 187 LYS A CA 1
ATOM 1436 C C . LYS A 1 187 ? -6.709 -16.417 -3.720 1.00 92.19 187 LYS A C 1
ATOM 1438 O O . LYS A 1 187 ? -6.883 -15.234 -4.010 1.00 92.19 187 LYS A O 1
ATOM 1443 N N . THR A 1 188 ? -6.182 -16.799 -2.568 1.00 92.94 188 THR A N 1
ATOM 1444 C CA . THR A 1 188 ? -5.677 -15.872 -1.562 1.00 92.94 188 THR A CA 1
ATOM 1445 C C . THR A 1 188 ? -4.264 -16.274 -1.164 1.00 92.94 188 THR A C 1
ATOM 1447 O O . THR A 1 188 ? -3.977 -17.456 -0.999 1.00 92.94 188 THR A O 1
ATOM 1450 N N . ARG A 1 189 ? -3.388 -15.287 -0.989 1.00 92.69 189 ARG A N 1
ATOM 1451 C CA . ARG A 1 189 ? -2.001 -15.439 -0.541 1.00 92.69 189 ARG A CA 1
ATOM 1452 C C . ARG A 1 189 ? -1.739 -14.505 0.636 1.00 92.69 189 ARG A C 1
ATOM 1454 O O . ARG A 1 189 ? -2.302 -13.419 0.709 1.00 92.69 189 ARG A O 1
ATOM 1461 N N . ILE A 1 190 ? -0.833 -14.901 1.530 1.00 92.19 190 ILE A N 1
ATOM 1462 C CA . ILE A 1 190 ? -0.266 -13.992 2.532 1.00 92.19 190 ILE A CA 1
ATOM 1463 C C . ILE A 1 190 ? 1.025 -13.372 1.990 1.00 92.19 190 ILE A C 1
ATOM 1465 O O . ILE A 1 190 ? 2.021 -14.076 1.805 1.00 92.19 190 ILE A O 1
ATOM 1469 N N . ASP A 1 191 ? 1.030 -12.059 1.772 1.00 88.06 191 ASP A N 1
ATOM 1470 C CA . ASP A 1 191 ? 2.235 -11.289 1.465 1.00 88.06 191 ASP A CA 1
ATOM 1471 C C . ASP A 1 191 ? 3.174 -11.275 2.682 1.00 88.06 191 ASP A C 1
ATOM 1473 O O . ASP A 1 191 ? 2.938 -10.604 3.691 1.00 88.06 191 ASP A O 1
ATOM 1477 N N . GLN A 1 192 ? 4.271 -12.025 2.567 1.00 86.06 192 GLN A N 1
ATOM 1478 C CA . GLN A 1 192 ? 5.258 -12.203 3.632 1.00 86.06 192 GLN A CA 1
ATOM 1479 C C . GLN A 1 192 ? 6.095 -10.951 3.908 1.00 86.06 192 GLN A C 1
ATOM 1481 O O . GLN A 1 192 ? 6.624 -10.810 5.013 1.00 86.06 192 GLN A O 1
ATOM 1486 N N . THR A 1 193 ? 6.213 -10.047 2.934 1.00 79.81 193 THR A N 1
ATOM 1487 C CA . THR A 1 193 ? 6.987 -8.808 3.068 1.00 79.81 193 THR A CA 1
ATOM 1488 C C . THR A 1 193 ? 6.222 -7.789 3.899 1.00 79.81 193 THR A C 1
ATOM 1490 O O . THR A 1 193 ? 6.801 -7.095 4.741 1.00 79.81 193 THR A O 1
ATOM 1493 N N . SER A 1 194 ? 4.905 -7.707 3.694 1.00 80.50 194 SER A N 1
ATOM 1494 C CA . SER A 1 194 ? 4.060 -6.766 4.424 1.00 80.50 194 SER A CA 1
ATOM 1495 C C . SER A 1 194 ? 3.456 -7.339 5.708 1.00 80.50 194 SER A C 1
ATOM 1497 O O . SER A 1 194 ? 3.053 -6.540 6.553 1.00 80.50 194 SER A O 1
ATOM 1499 N N . CYS A 1 195 ? 3.400 -8.663 5.898 1.00 85.69 195 CYS A N 1
ATOM 1500 C CA . CYS A 1 195 ? 2.740 -9.311 7.041 1.00 85.69 195 CYS A CA 1
ATOM 1501 C C . CYS A 1 195 ? 3.219 -8.798 8.415 1.00 85.69 195 CYS A C 1
ATOM 1503 O O . CYS A 1 195 ? 4.417 -8.740 8.701 1.00 85.69 195 CYS A O 1
ATOM 1505 N N . ASN A 1 196 ? 2.262 -8.470 9.295 1.00 80.56 196 ASN A N 1
ATOM 1506 C CA . ASN A 1 196 ? 2.526 -8.007 10.666 1.00 80.56 196 ASN A CA 1
ATOM 1507 C C . ASN A 1 196 ? 2.785 -9.158 11.653 1.00 80.56 196 ASN A C 1
ATOM 1509 O O . ASN A 1 196 ? 3.214 -8.908 12.784 1.00 80.56 196 ASN A O 1
ATOM 1513 N N . THR A 1 197 ? 2.564 -10.409 11.230 1.00 86.44 197 THR A N 1
ATOM 1514 C CA . THR A 1 197 ? 2.711 -11.634 12.038 1.00 86.44 197 THR A CA 1
ATOM 1515 C C . THR A 1 197 ? 1.859 -11.637 13.312 1.00 86.44 197 THR A C 1
ATOM 1517 O O . THR A 1 197 ? 2.288 -12.164 14.328 1.00 86.44 197 THR A O 1
ATOM 1520 N N . ASP A 1 198 ? 0.676 -11.021 13.283 1.00 82.06 198 ASP A N 1
ATOM 1521 C CA . ASP A 1 198 ? -0.311 -11.017 14.379 1.00 82.06 198 ASP A CA 1
ATOM 1522 C C . ASP A 1 198 ? -1.205 -12.268 14.403 1.00 82.06 198 ASP A C 1
ATOM 1524 O O . ASP A 1 198 ? -1.769 -12.577 15.445 1.00 82.06 198 ASP A O 1
ATOM 1528 N N . TYR A 1 199 ? -1.255 -13.004 13.289 1.00 89.25 199 TYR A N 1
ATOM 1529 C CA . TYR A 1 199 ? -1.918 -14.302 13.117 1.00 89.25 199 TYR A CA 1
ATOM 1530 C C . TYR A 1 199 ? -3.450 -14.289 13.149 1.00 89.25 199 TYR A C 1
ATOM 1532 O O . TYR A 1 199 ? -4.039 -15.356 13.036 1.00 89.25 199 TYR A O 1
ATOM 1540 N N . SER A 1 200 ? -4.098 -13.121 13.160 1.00 88.25 200 SER A N 1
ATOM 1541 C CA . SER A 1 200 ? -5.571 -13.006 13.135 1.00 88.25 200 SER A CA 1
ATOM 1542 C C . SER A 1 200 ? -6.223 -13.636 11.897 1.00 88.25 200 SER A C 1
ATOM 1544 O O . SER A 1 200 ? -7.394 -13.994 11.900 1.00 88.25 200 SER A O 1
ATOM 1546 N N . CYS A 1 201 ? -5.467 -13.818 10.809 1.00 90.94 201 CYS A N 1
ATOM 1547 C CA . CYS A 1 201 ? -5.946 -14.570 9.647 1.00 90.94 201 CYS A CA 1
ATOM 1548 C C . CYS A 1 201 ? -6.270 -16.039 9.968 1.00 90.94 201 CYS A C 1
ATOM 1550 O O . CYS A 1 201 ? -7.141 -16.599 9.309 1.00 90.94 201 CYS A O 1
ATOM 1552 N N . LEU A 1 202 ? -5.622 -16.634 10.979 1.00 92.69 202 LEU A N 1
ATOM 1553 C CA . LEU A 1 202 ? -5.865 -18.009 11.427 1.00 92.69 202 LEU A CA 1
ATOM 1554 C C . LEU A 1 202 ? -7.180 -18.172 12.199 1.00 92.69 202 LEU A C 1
ATOM 1556 O O . LEU A 1 202 ? -7.602 -19.302 12.413 1.00 92.69 202 LEU A O 1
ATOM 1560 N N . ASP A 1 203 ? -7.842 -17.075 12.573 1.00 89.81 203 ASP A N 1
ATOM 1561 C CA . ASP A 1 203 ? -9.180 -17.120 13.175 1.00 89.81 203 ASP A CA 1
ATOM 1562 C C . ASP A 1 203 ? -10.265 -17.488 12.142 1.00 89.81 203 ASP A C 1
ATOM 1564 O O . ASP A 1 203 ? -11.431 -17.687 12.493 1.00 89.81 203 ASP A O 1
ATOM 1568 N N . GLY A 1 204 ? -9.894 -17.539 10.856 1.00 87.00 204 GLY A N 1
ATOM 1569 C CA . GLY A 1 204 ? -10.738 -18.044 9.780 1.00 87.00 204 GLY A CA 1
ATOM 1570 C C . GLY A 1 204 ? -10.695 -19.564 9.662 1.00 87.00 204 GLY A C 1
ATOM 1571 O O . GLY A 1 204 ? -9.650 -20.191 9.848 1.00 87.00 204 GLY A O 1
ATOM 1572 N N . ASP A 1 205 ? -11.824 -20.154 9.281 1.00 87.94 205 ASP A N 1
ATOM 1573 C CA . ASP A 1 205 ? -11.948 -21.597 9.075 1.00 87.94 205 ASP A CA 1
ATOM 1574 C C . ASP A 1 205 ? -11.494 -21.955 7.654 1.00 87.94 205 ASP A C 1
ATOM 1576 O O . ASP A 1 205 ? -12.275 -22.007 6.700 1.00 87.94 205 ASP A O 1
ATOM 1580 N N . CYS A 1 206 ? -10.177 -22.096 7.485 1.00 90.56 206 CYS A N 1
ATOM 1581 C CA . CYS A 1 206 ? -9.561 -22.308 6.182 1.00 90.56 206 CYS A CA 1
ATOM 1582 C C . CYS A 1 206 ? -8.638 -23.537 6.188 1.00 90.56 206 CYS A C 1
ATOM 1584 O O . CYS A 1 206 ? -7.553 -23.491 6.778 1.00 90.56 206 CYS A O 1
ATOM 1586 N N . PRO A 1 207 ? -8.977 -24.609 5.442 1.00 92.19 207 PRO A N 1
ATOM 1587 C CA . PRO A 1 207 ? -8.141 -25.810 5.355 1.00 92.19 207 PRO A CA 1
ATOM 1588 C C . PRO A 1 207 ? -6.847 -25.589 4.553 1.00 92.19 207 PRO A C 1
ATOM 1590 O O . PRO A 1 207 ? -6.021 -26.489 4.438 1.00 92.19 207 PRO A O 1
ATOM 1593 N N . SER A 1 208 ? -6.667 -24.409 3.954 1.00 93.56 208 SER A N 1
ATOM 1594 C CA . SER A 1 208 ? -5.511 -24.086 3.110 1.00 93.56 208 SER A CA 1
ATOM 1595 C C . SER A 1 208 ? -4.341 -23.473 3.876 1.00 93.56 208 SER A C 1
ATOM 1597 O O . SER A 1 208 ? -3.289 -23.254 3.272 1.00 93.56 208 SER A O 1
ATOM 1599 N N . PHE A 1 209 ? -4.505 -23.151 5.163 1.00 94.94 209 PHE A N 1
ATOM 1600 C CA . PHE A 1 209 ? -3.422 -22.572 5.950 1.00 94.94 209 PHE A CA 1
ATOM 1601 C C . PHE A 1 209 ? -2.290 -23.570 6.187 1.00 94.94 209 PHE A C 1
ATOM 1603 O O . PHE A 1 209 ? -2.501 -24.726 6.543 1.00 94.94 209 PHE A O 1
ATOM 1610 N N . VAL A 1 210 ? -1.065 -23.078 6.031 1.00 94.00 210 VAL A N 1
ATOM 1611 C CA . VAL A 1 210 ? 0.165 -23.794 6.355 1.00 94.00 210 VAL A CA 1
ATOM 1612 C C . VAL A 1 210 ? 1.019 -22.880 7.221 1.00 94.00 210 VAL A C 1
ATOM 1614 O O . VAL A 1 210 ? 1.322 -21.754 6.828 1.00 94.00 210 VAL A O 1
ATOM 1617 N N . THR A 1 211 ? 1.422 -23.352 8.396 1.00 93.50 211 THR A N 1
ATOM 1618 C CA . THR A 1 211 ? 2.356 -22.637 9.267 1.00 93.50 211 THR A CA 1
ATOM 1619 C C . THR A 1 211 ? 3.755 -23.225 9.138 1.00 93.50 211 THR A C 1
ATOM 1621 O O . THR A 1 211 ? 3.945 -24.440 9.118 1.00 93.50 211 THR A O 1
ATOM 1624 N N . VAL A 1 212 ? 4.753 -22.353 9.017 1.00 91.38 212 VAL A N 1
ATOM 1625 C CA . VAL A 1 212 ? 6.163 -22.733 8.893 1.00 91.38 212 VAL A CA 1
ATOM 1626 C C . VAL A 1 212 ? 6.962 -22.006 9.959 1.00 91.38 212 VAL A C 1
ATOM 1628 O O . VAL A 1 212 ? 6.950 -20.778 10.019 1.00 91.38 212 VAL A O 1
ATOM 1631 N N . GLU A 1 213 ? 7.691 -22.758 10.776 1.00 89.94 213 GLU A N 1
ATOM 1632 C CA . GLU A 1 213 ? 8.673 -22.200 11.703 1.00 89.94 213 GLU A CA 1
ATOM 1633 C C . GLU A 1 213 ? 9.983 -21.930 10.966 1.00 89.94 213 GLU A C 1
ATOM 1635 O O . GLU A 1 213 ? 10.673 -22.859 10.534 1.00 89.94 213 GLU A O 1
ATOM 1640 N N . VAL A 1 214 ? 10.346 -20.655 10.816 1.00 84.88 214 VAL A N 1
ATOM 1641 C CA . VAL A 1 214 ? 11.661 -20.287 10.285 1.00 84.88 214 VAL A CA 1
ATOM 1642 C C . VAL A 1 214 ? 12.680 -20.179 11.409 1.00 84.88 214 VAL A C 1
ATOM 1644 O O . VAL A 1 214 ? 12.494 -19.449 12.380 1.00 84.88 214 VAL A O 1
ATOM 1647 N N . ARG A 1 215 ? 13.808 -20.877 11.250 1.00 80.19 215 ARG A N 1
ATOM 1648 C CA . ARG A 1 215 ? 14.963 -20.683 12.127 1.00 80.19 215 ARG A CA 1
ATOM 1649 C C . ARG A 1 215 ? 15.585 -19.315 11.819 1.00 80.19 215 ARG A C 1
ATOM 1651 O O . ARG A 1 215 ? 15.918 -19.091 10.654 1.00 80.19 215 ARG A O 1
ATOM 1658 N N . PRO A 1 216 ? 15.771 -18.428 12.814 1.00 64.69 216 PRO A N 1
ATOM 1659 C CA . PRO A 1 216 ? 16.384 -17.112 12.607 1.00 64.69 216 PRO A CA 1
ATOM 1660 C C . PRO A 1 216 ? 17.771 -17.198 11.953 1.00 64.69 216 PRO A C 1
ATOM 1662 O O . PRO A 1 216 ? 18.140 -16.332 11.165 1.00 64.69 216 PRO A O 1
ATOM 1665 N N . ASP A 1 217 ? 18.489 -18.287 12.235 1.00 59.25 217 ASP A N 1
ATOM 1666 C CA . ASP A 1 217 ? 19.890 -18.503 11.859 1.00 59.25 217 ASP A CA 1
ATOM 1667 C C . ASP A 1 217 ? 20.048 -19.266 10.532 1.00 59.25 217 ASP A C 1
ATOM 1669 O O . ASP A 1 217 ? 21.163 -19.562 10.100 1.00 59.25 217 ASP A O 1
ATOM 1673 N N . ALA A 1 218 ? 18.941 -19.637 9.877 1.00 59.06 218 ALA A N 1
ATOM 1674 C CA . ALA A 1 218 ? 19.013 -20.296 8.582 1.00 59.06 218 ALA A CA 1
ATOM 1675 C C . ALA A 1 218 ? 19.520 -19.293 7.538 1.00 59.06 218 ALA A C 1
ATOM 1677 O O . ALA A 1 218 ? 18.809 -18.358 7.165 1.00 59.06 218 ALA A O 1
ATOM 1678 N N . MET A 1 219 ? 20.749 -19.502 7.049 1.00 51.00 219 MET A N 1
ATOM 1679 C CA . MET A 1 219 ? 21.307 -18.753 5.922 1.00 51.00 219 MET A CA 1
ATOM 1680 C C . MET A 1 219 ? 20.293 -18.734 4.775 1.00 51.00 219 MET A C 1
ATOM 1682 O O . MET A 1 219 ? 20.007 -19.768 4.164 1.00 51.00 219 MET A O 1
ATOM 1686 N N . ARG A 1 220 ? 19.760 -17.546 4.462 1.00 58.25 220 ARG A N 1
ATOM 1687 C CA . ARG A 1 220 ? 19.045 -17.330 3.204 1.00 58.25 220 ARG A CA 1
ATOM 1688 C C . ARG A 1 220 ? 20.006 -17.727 2.089 1.00 58.25 220 ARG A C 1
ATOM 1690 O O . ARG A 1 220 ? 21.111 -17.192 2.012 1.00 58.25 220 ARG A O 1
ATOM 1697 N N . ARG A 1 221 ? 19.605 -18.671 1.232 1.00 55.94 221 ARG A N 1
ATOM 1698 C CA . ARG A 1 221 ? 20.326 -18.918 -0.020 1.00 55.94 221 ARG A CA 1
ATOM 1699 C C . ARG A 1 221 ? 20.346 -17.597 -0.781 1.00 55.94 221 ARG A C 1
ATOM 1701 O O . ARG A 1 221 ? 19.306 -17.161 -1.266 1.00 55.94 221 ARG A O 1
ATOM 1708 N N . HIS A 1 222 ? 21.509 -16.955 -0.847 1.00 54.00 222 HIS A N 1
ATOM 1709 C CA . HIS A 1 222 ? 21.706 -15.802 -1.709 1.00 54.00 222 HIS A CA 1
ATOM 1710 C C . HIS A 1 222 ? 21.515 -16.295 -3.144 1.00 54.00 222 HIS A C 1
ATOM 1712 O O . HIS A 1 222 ? 22.354 -17.029 -3.667 1.00 54.00 222 HIS A O 1
ATOM 1718 N N . ARG A 1 223 ? 20.387 -15.946 -3.774 1.00 63.00 223 ARG A N 1
ATOM 1719 C CA . ARG A 1 223 ? 20.322 -15.990 -5.237 1.00 63.00 223 ARG A CA 1
ATOM 1720 C C . ARG A 1 223 ? 21.363 -14.991 -5.720 1.00 63.00 223 ARG A C 1
ATOM 1722 O O . ARG A 1 223 ? 21.393 -13.856 -5.250 1.00 63.00 223 ARG A O 1
ATOM 1729 N N . THR A 1 224 ? 22.244 -15.431 -6.608 1.00 67.44 224 THR A N 1
ATOM 1730 C CA . THR A 1 224 ? 23.125 -14.530 -7.342 1.00 67.44 224 THR A CA 1
ATOM 1731 C C . THR A 1 224 ? 22.243 -13.603 -8.162 1.00 67.44 224 THR A C 1
ATOM 1733 O O . THR A 1 224 ? 21.620 -14.030 -9.134 1.00 67.44 224 THR A O 1
ATOM 1736 N N . THR A 1 225 ? 22.132 -12.350 -7.729 1.00 70.31 225 THR A N 1
ATOM 1737 C CA . THR A 1 225 ? 21.390 -11.335 -8.469 1.00 70.31 225 THR A CA 1
ATOM 1738 C C . THR A 1 225 ? 22.163 -11.014 -9.749 1.00 70.31 225 THR A C 1
ATOM 1740 O O . THR A 1 225 ? 23.361 -10.731 -9.677 1.00 70.31 225 THR A O 1
ATOM 1743 N N . PRO A 1 226 ? 21.520 -11.070 -10.925 1.00 84.62 226 PRO A N 1
ATOM 1744 C CA . PRO A 1 226 ? 22.154 -10.693 -12.180 1.00 84.62 226 PRO A CA 1
ATOM 1745 C C . PRO A 1 226 ? 22.660 -9.248 -12.130 1.00 84.62 226 PRO A C 1
ATOM 1747 O O . PRO A 1 226 ? 21.983 -8.355 -11.614 1.00 84.62 226 PRO A O 1
ATOM 1750 N N . THR A 1 227 ? 23.851 -9.007 -12.677 1.00 88.62 227 THR A N 1
ATOM 1751 C CA . THR A 1 227 ? 24.436 -7.663 -12.717 1.00 88.62 227 THR A CA 1
ATOM 1752 C C . THR A 1 227 ? 23.662 -6.783 -13.707 1.00 88.62 227 THR A C 1
ATOM 1754 O O . THR A 1 227 ? 23.498 -7.193 -14.865 1.00 88.62 227 THR A O 1
ATOM 1757 N N . PRO A 1 228 ? 23.195 -5.589 -13.294 1.00 89.69 228 PRO A N 1
ATOM 1758 C CA . PRO A 1 228 ? 22.516 -4.672 -14.201 1.00 89.69 228 PRO A CA 1
ATOM 1759 C C . PRO A 1 228 ? 23.464 -4.192 -15.313 1.00 89.69 228 PRO A C 1
ATOM 1761 O O . PRO A 1 228 ? 24.667 -4.048 -15.071 1.00 89.69 228 PRO A O 1
ATOM 1764 N N . PRO A 1 229 ? 22.959 -3.946 -16.537 1.00 89.50 229 PRO A N 1
ATOM 1765 C CA . PRO A 1 229 ? 23.773 -3.401 -17.618 1.00 89.50 229 PRO A CA 1
ATOM 1766 C C . PRO A 1 229 ? 24.270 -1.988 -17.288 1.00 89.50 229 PRO A C 1
ATOM 1768 O O . PRO A 1 229 ? 23.566 -1.203 -16.654 1.00 89.50 229 PRO A O 1
ATOM 1771 N N . ALA A 1 230 ? 25.472 -1.649 -17.759 1.00 88.50 230 ALA A N 1
ATOM 1772 C CA . ALA A 1 230 ? 25.933 -0.266 -17.781 1.00 88.50 230 ALA A CA 1
ATOM 1773 C C . ALA A 1 230 ? 25.204 0.475 -18.908 1.00 88.50 230 ALA A C 1
ATOM 1775 O O . ALA A 1 230 ? 25.236 0.036 -20.058 1.00 88.50 230 ALA A O 1
ATOM 1776 N N . LEU A 1 231 ? 24.539 1.576 -18.570 1.00 91.25 231 LEU A N 1
ATOM 1777 C CA . LEU A 1 231 ? 23.749 2.373 -19.503 1.00 91.25 231 LEU A CA 1
ATOM 1778 C C . LEU A 1 231 ? 24.316 3.791 -19.571 1.00 91.25 231 LEU A C 1
ATOM 1780 O O . LEU A 1 231 ? 24.746 4.309 -18.538 1.00 91.25 231 LEU A O 1
ATOM 1784 N N . PRO A 1 232 ? 24.314 4.426 -20.755 1.00 88.00 232 PRO A N 1
ATOM 1785 C CA . PRO A 1 232 ? 24.678 5.828 -20.863 1.00 88.00 232 PRO A CA 1
ATOM 1786 C C . PRO A 1 232 ? 23.660 6.692 -20.116 1.00 88.00 232 PRO A C 1
ATOM 1788 O O . PRO A 1 232 ? 22.472 6.354 -20.027 1.00 88.00 232 PRO A O 1
ATOM 1791 N N . ASP A 1 233 ? 24.130 7.814 -19.585 1.00 86.12 233 ASP A N 1
ATOM 1792 C CA . ASP A 1 233 ? 23.250 8.809 -18.987 1.00 86.12 233 ASP A CA 1
ATOM 1793 C C . ASP A 1 233 ? 22.378 9.471 -20.051 1.00 86.12 233 ASP A C 1
ATOM 1795 O O . ASP A 1 233 ? 22.771 9.633 -21.209 1.00 86.12 233 ASP A O 1
ATOM 1799 N N . VAL A 1 234 ? 21.154 9.799 -19.648 1.00 89.31 234 VAL A N 1
ATOM 1800 C CA . VAL A 1 234 ? 20.181 10.477 -20.499 1.00 89.31 234 VAL A CA 1
ATOM 1801 C C . VAL A 1 234 ? 20.407 11.970 -20.357 1.00 89.31 234 VAL A C 1
ATOM 1803 O O . VAL A 1 234 ? 20.394 12.487 -19.242 1.00 89.31 234 VAL A O 1
ATOM 1806 N N . ASP A 1 235 ? 20.602 12.655 -21.479 1.00 81.44 235 ASP A N 1
ATOM 1807 C CA . ASP A 1 235 ? 20.594 14.112 -21.491 1.00 81.44 235 ASP A CA 1
ATOM 1808 C C . ASP A 1 235 ? 19.153 14.599 -21.308 1.00 81.44 235 ASP A C 1
ATOM 1810 O O . ASP A 1 235 ? 18.305 14.430 -22.185 1.00 81.44 235 ASP A O 1
ATOM 1814 N N . THR A 1 236 ? 18.867 15.151 -20.133 1.00 74.50 236 THR A N 1
ATOM 1815 C CA . THR A 1 236 ? 17.553 15.704 -19.790 1.00 74.50 236 THR A CA 1
ATOM 1816 C C . THR A 1 236 ? 17.446 17.196 -20.093 1.00 74.50 236 THR A C 1
ATOM 1818 O O . THR A 1 236 ? 16.399 1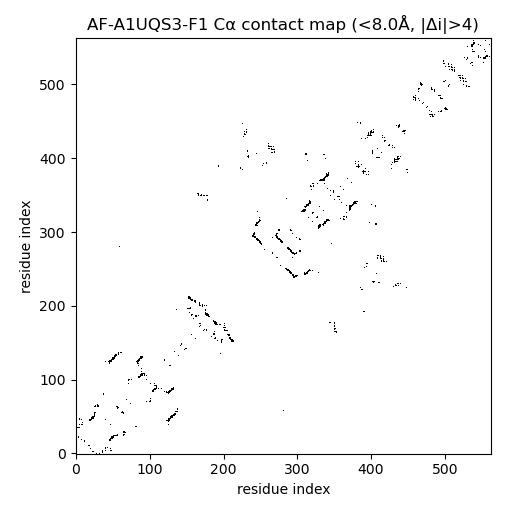7.788 -19.842 1.00 74.50 236 THR A O 1
ATOM 1821 N N . GLY A 1 237 ? 18.511 17.821 -20.608 1.00 76.69 237 GLY A N 1
ATOM 1822 C CA . GLY A 1 237 ? 18.634 19.272 -20.639 1.00 76.69 237 GLY A CA 1
ATOM 1823 C C . GLY A 1 237 ? 18.730 19.883 -19.235 1.00 76.69 237 GLY A C 1
ATOM 1824 O O . GLY A 1 237 ? 18.620 19.203 -18.210 1.00 76.69 237 GLY A O 1
ATOM 1825 N N . ALA A 1 238 ? 18.964 21.195 -19.182 1.00 77.94 238 ALA A N 1
ATOM 1826 C CA . ALA A 1 238 ? 18.954 21.936 -17.926 1.00 77.94 238 ALA A CA 1
ATOM 1827 C C . ALA A 1 238 ? 17.514 22.245 -17.496 1.00 77.94 238 ALA A C 1
ATOM 1829 O O . ALA A 1 238 ? 16.700 22.686 -18.305 1.00 77.94 238 ALA A O 1
ATOM 1830 N N . VAL A 1 239 ? 17.227 22.076 -16.207 1.00 86.38 239 VAL A N 1
ATOM 1831 C CA . VAL A 1 239 ? 15.963 22.502 -15.597 1.00 86.38 239 VAL A CA 1
ATOM 1832 C C . VAL A 1 239 ? 15.929 24.032 -15.552 1.00 86.38 239 VAL A C 1
ATOM 1834 O O . VAL A 1 239 ? 16.631 24.645 -14.747 1.00 86.38 239 VAL A O 1
ATOM 1837 N N . THR A 1 240 ? 15.159 24.651 -16.451 1.00 83.19 240 THR A N 1
ATOM 1838 C CA . THR A 1 240 ? 15.065 26.119 -16.584 1.00 83.19 240 THR A CA 1
ATOM 1839 C C . THR A 1 240 ? 13.995 26.742 -15.696 1.00 83.19 240 THR A C 1
ATOM 1841 O O . THR A 1 240 ? 14.162 27.873 -15.248 1.00 83.19 240 THR A O 1
ATOM 1844 N N . ASP A 1 241 ? 12.927 25.996 -15.423 1.00 89.62 241 ASP A N 1
ATOM 1845 C CA . ASP A 1 241 ? 11.772 26.404 -14.623 1.00 89.62 241 ASP A CA 1
ATOM 1846 C C . ASP A 1 241 ? 11.517 25.384 -13.504 1.00 89.62 241 ASP A C 1
ATOM 1848 O O . ASP A 1 241 ? 12.250 24.407 -13.365 1.00 89.62 241 ASP A O 1
ATOM 1852 N N . THR A 1 242 ? 10.483 25.596 -12.685 1.00 94.62 242 THR A N 1
ATOM 1853 C CA . THR A 1 242 ? 10.132 24.634 -11.629 1.00 94.62 242 THR A CA 1
ATOM 1854 C C . THR A 1 242 ? 9.703 23.297 -12.235 1.00 94.62 242 THR A C 1
ATOM 1856 O O . THR A 1 242 ? 8.614 23.197 -12.804 1.00 94.62 242 THR A O 1
ATOM 1859 N N . HIS A 1 243 ? 10.528 22.269 -12.042 1.00 96.19 243 HIS A N 1
ATOM 1860 C CA . HIS A 1 243 ? 10.249 20.886 -12.411 1.00 96.19 243 HIS A CA 1
ATOM 1861 C C . HIS A 1 243 ? 9.431 20.204 -11.321 1.00 96.19 243 HIS A C 1
ATOM 1863 O O . HIS A 1 243 ? 9.726 20.336 -10.131 1.00 96.19 243 HIS A O 1
ATOM 1869 N N . ASN A 1 244 ? 8.394 19.477 -11.719 1.00 97.44 244 ASN A N 1
ATOM 1870 C CA . ASN A 1 244 ? 7.400 18.919 -10.814 1.00 97.44 244 ASN A CA 1
ATOM 1871 C C . ASN A 1 244 ? 7.305 17.401 -10.972 1.00 97.44 244 ASN A C 1
ATOM 1873 O O . ASN A 1 244 ? 6.951 16.892 -12.038 1.00 97.44 244 ASN A O 1
ATOM 1877 N N . VAL A 1 245 ? 7.536 16.676 -9.880 1.00 98.31 245 VAL A N 1
ATOM 1878 C CA . VAL A 1 245 ? 7.372 15.222 -9.818 1.00 98.31 245 VAL A CA 1
ATOM 1879 C C . VAL A 1 245 ? 6.252 14.885 -8.842 1.00 98.31 245 VAL A C 1
ATOM 1881 O O . VAL A 1 245 ? 6.280 15.268 -7.670 1.00 98.31 245 VAL A O 1
ATOM 1884 N N . PHE A 1 246 ? 5.253 14.165 -9.339 1.00 98.44 246 PHE A N 1
ATOM 1885 C CA . PHE A 1 246 ? 4.126 13.686 -8.553 1.00 98.44 246 PHE A CA 1
ATOM 1886 C C . PHE A 1 246 ? 4.274 12.194 -8.266 1.00 98.44 246 PHE A C 1
ATOM 1888 O O . PHE A 1 246 ? 4.515 11.387 -9.165 1.00 98.44 246 PHE A O 1
ATOM 1895 N N . PHE A 1 247 ? 4.094 11.816 -7.007 1.00 98.25 247 PHE A N 1
ATOM 1896 C CA . PHE A 1 247 ? 4.208 10.440 -6.544 1.00 98.25 247 PHE A CA 1
ATOM 1897 C C . PHE A 1 247 ? 2.825 9.966 -6.137 1.00 98.25 247 PHE A C 1
ATOM 1899 O O . PHE A 1 247 ? 2.165 10.609 -5.321 1.00 98.25 247 PHE A O 1
ATOM 1906 N N . ALA A 1 248 ? 2.409 8.817 -6.654 1.00 96.69 248 ALA A N 1
ATOM 1907 C CA . ALA A 1 248 ? 1.154 8.191 -6.279 1.00 96.69 248 ALA A CA 1
ATOM 1908 C C . ALA A 1 248 ? 1.410 6.765 -5.817 1.00 96.69 248 ALA A C 1
ATOM 1910 O O . ALA A 1 248 ? 1.960 5.948 -6.556 1.00 96.69 248 ALA A O 1
ATOM 1911 N N . GLY A 1 249 ? 0.986 6.439 -4.603 1.00 93.44 249 GLY A N 1
ATOM 1912 C CA . GLY A 1 249 ? 0.974 5.052 -4.194 1.00 93.44 249 GLY A CA 1
ATOM 1913 C C . GLY A 1 249 ? 0.321 4.810 -2.851 1.00 93.44 249 GLY A C 1
ATOM 1914 O O . GLY A 1 249 ? -0.596 5.515 -2.443 1.00 93.44 249 GLY A O 1
ATOM 1915 N N . ILE A 1 250 ? 0.784 3.773 -2.170 1.00 88.44 250 ILE A N 1
ATOM 1916 C CA . ILE A 1 250 ? 0.156 3.248 -0.971 1.00 88.44 250 ILE A CA 1
ATOM 1917 C C . ILE A 1 250 ? 1.020 3.490 0.279 1.00 88.44 250 ILE A C 1
ATOM 1919 O O . ILE A 1 250 ? 2.239 3.338 0.274 1.00 88.44 250 ILE A O 1
ATOM 1923 N N . GLY A 1 251 ? 0.386 3.833 1.397 1.00 82.75 251 GLY A N 1
ATOM 1924 C CA . GLY A 1 251 ? 1.044 4.037 2.681 1.00 82.75 251 GLY A CA 1
ATOM 1925 C C . GLY A 1 251 ? 1.775 2.795 3.192 1.00 82.75 251 GLY A C 1
ATOM 1926 O O . GLY A 1 251 ? 1.263 1.676 3.161 1.00 82.75 251 GLY A O 1
ATOM 1927 N N . GLY A 1 252 ? 2.988 3.006 3.708 1.00 76.88 252 GLY A N 1
ATOM 1928 C CA . GLY A 1 252 ? 3.833 1.943 4.261 1.00 76.88 252 GLY A CA 1
ATOM 1929 C C . GLY A 1 252 ? 4.735 1.225 3.250 1.00 76.88 252 GLY A C 1
ATOM 1930 O O . GLY A 1 252 ? 5.491 0.345 3.666 1.00 76.88 252 GLY A O 1
ATOM 1931 N N . THR A 1 253 ? 4.713 1.611 1.968 1.00 79.31 253 THR A N 1
ATOM 1932 C CA . THR A 1 253 ? 5.582 1.040 0.917 1.00 79.31 253 THR A CA 1
ATOM 1933 C C . THR A 1 253 ? 6.891 1.808 0.706 1.00 79.31 253 THR A C 1
ATOM 1935 O O . THR A 1 253 ? 7.759 1.330 -0.011 1.00 79.31 253 THR A O 1
ATOM 1938 N N . GLY A 1 254 ? 7.078 2.968 1.349 1.00 86.25 254 GLY A N 1
ATOM 1939 C CA . GLY A 1 254 ? 8.328 3.745 1.290 1.00 86.25 254 GLY A CA 1
ATOM 1940 C C . GLY A 1 254 ? 8.321 4.950 0.343 1.00 86.25 254 GLY A C 1
ATOM 1941 O O . GLY A 1 254 ? 9.379 5.519 0.109 1.00 86.25 254 GLY A O 1
ATOM 1942 N N . ILE A 1 255 ? 7.157 5.375 -0.155 1.00 90.56 255 ILE A N 1
ATOM 1943 C CA . ILE A 1 255 ? 7.013 6.532 -1.066 1.00 90.56 255 ILE A CA 1
ATOM 1944 C C . ILE A 1 255 ? 7.601 7.816 -0.472 1.00 90.56 255 ILE A C 1
ATOM 1946 O O . ILE A 1 255 ? 8.386 8.486 -1.129 1.00 90.56 255 ILE A O 1
ATOM 1950 N N . VAL A 1 256 ? 7.305 8.105 0.800 1.00 90.56 256 VAL A N 1
ATOM 1951 C CA . VAL A 1 256 ? 7.865 9.264 1.521 1.00 90.56 256 VAL A CA 1
ATOM 1952 C C . VAL A 1 256 ? 9.396 9.209 1.561 1.00 90.56 256 VAL A C 1
ATOM 1954 O O . VAL A 1 256 ? 10.067 10.211 1.345 1.00 90.56 256 VAL A O 1
ATOM 1957 N N . THR A 1 257 ? 9.972 8.024 1.780 1.00 91.75 257 THR A N 1
ATOM 1958 C CA . THR A 1 257 ? 11.431 7.839 1.769 1.00 91.75 257 THR A CA 1
ATOM 1959 C C . THR A 1 257 ? 12.012 8.075 0.378 1.00 91.75 257 THR A C 1
ATOM 1961 O O . THR A 1 257 ? 13.052 8.706 0.252 1.00 91.75 257 THR A O 1
ATOM 1964 N N . VAL A 1 258 ? 11.339 7.611 -0.674 1.00 95.81 258 VAL A N 1
ATOM 1965 C CA . VAL A 1 258 ? 11.770 7.849 -2.059 1.00 95.81 258 VAL A CA 1
ATOM 1966 C C . VAL A 1 258 ? 11.727 9.337 -2.394 1.00 95.81 258 VAL A C 1
ATOM 1968 O O . VAL A 1 258 ? 12.681 9.851 -2.971 1.00 95.81 258 VAL A O 1
ATOM 1971 N N . ASN A 1 259 ? 10.668 10.037 -1.983 1.00 97.06 259 ASN A N 1
ATOM 1972 C CA . ASN A 1 259 ? 10.549 11.483 -2.143 1.00 97.06 259 ASN A CA 1
ATOM 1973 C C . ASN A 1 259 ? 11.702 12.221 -1.433 1.00 97.06 259 ASN A C 1
ATOM 1975 O O . ASN A 1 259 ? 12.348 13.075 -2.029 1.00 97.06 259 ASN A O 1
ATOM 1979 N N . GLN A 1 260 ? 12.047 11.826 -0.202 1.00 95.88 260 GLN A N 1
ATOM 1980 C CA . GLN A 1 260 ? 13.202 12.369 0.529 1.00 95.88 260 GLN A CA 1
ATOM 1981 C C . GLN A 1 260 ? 14.542 12.087 -0.166 1.00 95.88 260 GLN A C 1
ATOM 1983 O O . GLN A 1 260 ? 15.404 12.965 -0.218 1.00 95.88 260 GLN A O 1
ATOM 1988 N N . VAL A 1 261 ? 14.725 10.885 -0.722 1.00 97.62 261 VAL A N 1
ATOM 1989 C CA . VAL A 1 261 ? 15.937 10.527 -1.476 1.00 97.62 261 VAL A CA 1
ATOM 1990 C C . VAL A 1 261 ? 16.047 11.371 -2.745 1.00 97.62 261 VAL A C 1
ATOM 1992 O O . VAL A 1 261 ? 17.116 11.903 -3.019 1.00 97.62 261 VAL A O 1
ATOM 1995 N N . LEU A 1 262 ? 14.957 11.568 -3.490 1.00 98.25 262 LEU A N 1
ATOM 1996 C CA . LEU A 1 262 ? 14.974 12.400 -4.696 1.00 98.25 262 LEU A CA 1
ATOM 1997 C C . LEU A 1 262 ? 15.108 13.894 -4.390 1.00 98.25 262 LEU A C 1
ATOM 1999 O O . LEU A 1 262 ? 15.826 14.583 -5.106 1.00 98.25 262 LEU A O 1
ATOM 2003 N N . ALA A 1 263 ? 14.511 14.385 -3.304 1.00 97.69 263 ALA A N 1
ATOM 2004 C CA . ALA A 1 263 ? 14.766 15.734 -2.802 1.00 97.69 263 ALA A CA 1
ATOM 2005 C C . ALA A 1 263 ? 16.251 15.926 -2.463 1.00 97.69 263 ALA A C 1
ATOM 2007 O O . ALA A 1 263 ? 16.861 16.915 -2.862 1.00 97.69 263 ALA A O 1
ATOM 2008 N N . THR A 1 264 ? 16.858 14.942 -1.792 1.00 97.88 264 THR A N 1
ATOM 2009 C CA . THR A 1 264 ? 18.300 14.940 -1.510 1.00 97.88 264 THR A CA 1
ATOM 2010 C C . THR A 1 264 ? 19.110 14.938 -2.805 1.00 97.88 264 THR A C 1
ATOM 2012 O O . THR A 1 264 ? 20.019 15.747 -2.946 1.00 97.88 264 THR A O 1
ATOM 2015 N N . ALA A 1 265 ? 18.759 14.092 -3.776 1.00 97.62 265 ALA A N 1
ATOM 2016 C CA . ALA A 1 265 ? 19.428 14.035 -5.073 1.00 97.62 265 ALA A CA 1
ATOM 2017 C C . ALA A 1 265 ? 19.345 15.374 -5.828 1.00 97.62 265 ALA A C 1
ATOM 2019 O O . ALA A 1 265 ? 20.350 15.842 -6.358 1.00 97.62 265 ALA A O 1
ATOM 2020 N N . ALA A 1 266 ? 18.180 16.027 -5.825 1.00 96.44 266 ALA A N 1
ATOM 2021 C CA . ALA A 1 266 ? 17.989 17.340 -6.435 1.00 96.44 266 ALA A CA 1
ATOM 2022 C C . ALA A 1 266 ? 18.834 18.428 -5.745 1.00 96.44 266 ALA A C 1
ATOM 2024 O O . ALA A 1 266 ? 19.507 19.200 -6.426 1.00 96.44 266 ALA A O 1
ATOM 2025 N N . LEU A 1 267 ? 18.896 18.435 -4.407 1.00 95.69 267 LEU A N 1
ATOM 2026 C CA . LEU A 1 267 ? 19.782 19.333 -3.651 1.00 95.69 267 LEU A CA 1
ATOM 2027 C C . LEU A 1 267 ? 21.261 19.095 -3.992 1.00 95.69 267 LEU A C 1
ATOM 2029 O O . LEU A 1 267 ? 22.017 20.046 -4.179 1.00 95.69 267 LEU A O 1
ATOM 2033 N N . ARG A 1 268 ? 21.690 17.829 -4.104 1.00 95.12 268 ARG A N 1
ATOM 2034 C CA . ARG A 1 268 ? 23.065 17.471 -4.503 1.00 95.12 268 ARG A CA 1
ATOM 2035 C C . ARG A 1 268 ? 23.382 17.875 -5.941 1.00 95.12 268 ARG A C 1
ATOM 2037 O O . ARG A 1 268 ? 24.525 18.214 -6.231 1.00 95.12 268 ARG A O 1
ATOM 2044 N N . ALA A 1 269 ? 22.374 17.902 -6.810 1.00 93.56 269 ALA A N 1
ATOM 2045 C CA . ALA A 1 269 ? 22.473 18.422 -8.169 1.00 93.56 269 ALA A CA 1
ATOM 2046 C C . ALA A 1 269 ? 22.472 19.965 -8.245 1.00 93.56 269 ALA A C 1
ATOM 2048 O O . ALA A 1 269 ? 22.632 20.515 -9.332 1.00 93.56 269 ALA A O 1
ATOM 2049 N N . GLY A 1 270 ? 22.341 20.665 -7.110 1.00 93.44 270 GLY A N 1
ATOM 2050 C CA . GLY A 1 270 ? 22.395 22.127 -7.032 1.00 93.44 270 GLY A CA 1
ATOM 2051 C C . GLY A 1 270 ? 21.056 22.832 -7.254 1.00 93.44 270 GLY A C 1
ATOM 2052 O O . GLY A 1 270 ? 21.057 24.024 -7.550 1.00 93.44 270 GLY A O 1
ATOM 2053 N N . TYR A 1 271 ? 19.932 22.122 -7.131 1.00 95.19 271 TYR A N 1
ATOM 2054 C CA . TYR A 1 271 ? 18.597 22.711 -7.238 1.00 95.19 271 TYR A CA 1
ATOM 2055 C C . TYR A 1 271 ? 18.075 23.217 -5.889 1.00 95.19 271 TYR A C 1
ATOM 2057 O O . TYR A 1 271 ? 18.342 22.615 -4.848 1.00 95.19 271 TYR A O 1
ATOM 2065 N N . ASP A 1 272 ? 17.258 24.270 -5.924 1.00 94.81 272 ASP A N 1
ATOM 2066 C CA . ASP A 1 272 ? 16.351 24.615 -4.826 1.00 94.81 272 ASP A CA 1
ATOM 2067 C C . ASP A 1 272 ? 15.193 23.612 -4.816 1.00 94.81 272 ASP A C 1
ATOM 2069 O O . ASP A 1 272 ? 14.697 23.244 -5.882 1.00 94.81 272 ASP A O 1
ATOM 2073 N N . VAL A 1 273 ? 14.761 23.157 -3.635 1.00 95.69 273 VAL A N 1
ATOM 2074 C CA . VAL A 1 273 ? 13.798 22.052 -3.499 1.00 95.69 273 VAL A CA 1
ATOM 2075 C C . VAL A 1 273 ? 12.707 22.371 -2.483 1.00 95.69 273 VAL A C 1
ATOM 2077 O O . VAL A 1 273 ? 12.993 22.766 -1.357 1.00 95.69 273 VAL A O 1
ATOM 2080 N N . GLU A 1 274 ? 11.461 22.091 -2.859 1.00 95.44 274 GLU A N 1
ATOM 2081 C CA . GLU A 1 274 ? 10.299 22.053 -1.972 1.00 95.44 274 GLU A CA 1
ATOM 2082 C C . GLU A 1 274 ? 9.624 20.688 -2.078 1.00 95.44 274 GLU A C 1
ATOM 2084 O O . GLU A 1 274 ? 9.516 20.094 -3.156 1.00 95.44 274 GLU A O 1
ATOM 2089 N N . SER A 1 275 ? 9.166 20.178 -0.939 1.00 94.06 275 SER A N 1
ATOM 2090 C CA . SER A 1 275 ? 8.580 18.846 -0.852 1.00 94.06 275 SER A CA 1
ATOM 2091 C C . SER A 1 275 ? 7.383 18.829 0.088 1.00 94.06 275 SER A C 1
ATOM 2093 O O . SER A 1 275 ? 7.375 19.476 1.137 1.00 94.06 275 SER A O 1
ATOM 2095 N N . LEU A 1 276 ? 6.350 18.082 -0.294 1.00 94.44 276 LEU A N 1
ATOM 2096 C CA . LEU A 1 276 ? 5.142 17.896 0.498 1.00 94.44 276 LEU A CA 1
ATOM 2097 C C . LEU A 1 276 ? 4.669 16.447 0.399 1.00 94.44 276 LEU A C 1
ATOM 2099 O O . LEU A 1 276 ? 4.331 15.963 -0.679 1.00 94.44 276 LEU A O 1
ATOM 2103 N N . ASP A 1 277 ? 4.539 15.788 1.544 1.00 91.88 277 ASP A N 1
ATOM 2104 C CA . ASP A 1 277 ? 3.903 14.479 1.651 1.00 91.88 277 ASP A CA 1
ATOM 2105 C C . ASP A 1 277 ? 2.480 14.632 2.193 1.00 91.88 277 ASP A C 1
ATOM 2107 O O . ASP A 1 277 ? 2.257 15.153 3.288 1.00 91.88 277 ASP A O 1
ATOM 2111 N N . GLN A 1 278 ? 1.493 14.149 1.441 1.00 86.06 278 GLN A N 1
ATOM 2112 C CA . GLN A 1 278 ? 0.112 14.056 1.898 1.00 86.06 278 GLN A CA 1
ATOM 2113 C C . GLN A 1 278 ? -0.181 12.607 2.271 1.00 86.06 278 GLN A C 1
ATOM 2115 O O . GLN A 1 278 ? -0.556 11.769 1.445 1.00 86.06 278 GLN A O 1
ATOM 2120 N N . ILE A 1 279 ? 0.004 12.325 3.555 1.00 77.38 279 ILE A N 1
ATOM 2121 C CA . ILE A 1 279 ? -0.345 11.050 4.169 1.00 77.38 279 ILE A CA 1
ATOM 2122 C C . ILE A 1 279 ? -1.759 11.142 4.752 1.00 77.38 279 ILE A C 1
ATOM 2124 O O . ILE A 1 279 ? -2.098 12.106 5.440 1.00 77.38 279 ILE A O 1
ATOM 2128 N N . GLY A 1 280 ? -2.609 10.158 4.445 1.00 67.56 280 GLY A N 1
ATOM 2129 C CA . GLY A 1 280 ? -3.911 10.010 5.099 1.00 67.56 280 GLY A CA 1
ATOM 2130 C C . GLY A 1 280 ? -3.775 9.640 6.583 1.00 67.56 280 GLY A C 1
ATOM 2131 O O . GLY A 1 280 ? -2.703 9.742 7.181 1.00 67.56 280 GLY A O 1
ATOM 2132 N N . LEU A 1 281 ? -4.863 9.152 7.191 1.00 65.44 281 LEU A N 1
ATOM 2133 C CA . LEU A 1 281 ? -4.772 8.488 8.498 1.00 65.44 281 LEU A CA 1
ATOM 2134 C C . LEU A 1 281 ? -3.720 7.369 8.438 1.00 65.44 281 LEU A C 1
ATOM 2136 O O . LEU A 1 281 ? -3.536 6.760 7.384 1.00 65.44 281 LEU A O 1
ATOM 2140 N N . SER A 1 282 ? -3.054 7.084 9.565 1.00 62.31 282 SER A N 1
ATOM 2141 C CA . SER A 1 282 ? -2.101 5.968 9.679 1.00 62.31 282 SER A CA 1
ATOM 2142 C C . SER A 1 282 ? -2.844 4.629 9.609 1.00 62.31 282 SER A C 1
ATOM 2144 O O . SER A 1 282 ? -3.090 3.952 10.604 1.00 62.31 282 SER A O 1
ATOM 2146 N N . GLN A 1 283 ? -3.279 4.298 8.400 1.00 63.81 283 GLN A N 1
ATOM 2147 C CA . GLN A 1 283 ? -3.933 3.072 7.999 1.00 63.81 283 GLN A CA 1
ATOM 2148 C C . GLN A 1 283 ? -3.019 2.415 6.972 1.00 63.81 283 GLN A C 1
ATOM 2150 O O . GLN A 1 283 ? -2.530 3.052 6.034 1.00 63.81 283 GLN A O 1
ATOM 2155 N N . LYS A 1 284 ? -2.755 1.124 7.167 1.00 65.25 284 LYS A N 1
ATOM 2156 C CA . LYS A 1 284 ? -2.045 0.326 6.170 1.00 65.25 284 LYS A CA 1
ATOM 2157 C C . LYS A 1 284 ? -2.878 0.357 4.880 1.00 65.25 284 LYS A C 1
ATOM 2159 O O . LYS A 1 284 ? -4.099 0.413 4.936 1.00 65.25 284 LYS A O 1
ATOM 2164 N N . ALA A 1 285 ? -2.215 0.359 3.734 1.00 66.12 285 ALA A N 1
ATOM 2165 C CA . ALA A 1 285 ? -2.834 0.418 2.412 1.00 66.12 285 ALA A CA 1
ATOM 2166 C C . ALA A 1 285 ? -3.661 1.672 2.030 1.00 66.12 285 ALA A C 1
ATOM 2168 O O . ALA A 1 285 ? -4.291 1.675 0.976 1.00 66.12 285 ALA A O 1
ATOM 2169 N N . GLY A 1 286 ? -3.655 2.747 2.828 1.00 79.12 286 GLY A N 1
ATOM 2170 C CA . GLY A 1 286 ? -4.285 4.011 2.425 1.00 79.12 286 GLY A CA 1
ATOM 2171 C C . GLY A 1 286 ? -3.515 4.710 1.292 1.00 79.12 286 GLY A C 1
ATOM 2172 O O . GLY A 1 286 ? -2.297 4.539 1.205 1.00 79.12 286 GLY A O 1
ATOM 2173 N N . PRO A 1 287 ? -4.174 5.515 0.437 1.00 88.50 287 PRO A N 1
ATOM 2174 C CA . PRO A 1 287 ? -3.481 6.278 -0.594 1.00 88.50 287 PRO A CA 1
ATOM 2175 C C . PRO A 1 287 ? -2.531 7.302 0.041 1.00 88.50 287 PRO A C 1
ATOM 2177 O O . PRO A 1 287 ? -2.900 8.024 0.970 1.00 88.50 287 PRO A O 1
ATOM 2180 N N . VAL A 1 288 ? -1.315 7.373 -0.485 1.00 90.75 288 VAL A N 1
ATOM 2181 C CA . VAL A 1 288 ? -0.293 8.365 -0.151 1.00 90.75 288 VAL A CA 1
ATOM 2182 C C . VAL A 1 288 ? 0.154 9.027 -1.440 1.00 90.75 288 VAL A C 1
ATOM 2184 O O . VAL A 1 288 ? 0.454 8.349 -2.425 1.00 90.75 288 VAL A O 1
ATOM 2187 N N . VAL A 1 289 ? 0.193 10.356 -1.419 1.00 95.12 289 VAL A N 1
ATOM 2188 C CA . VAL A 1 289 ? 0.729 11.143 -2.527 1.00 95.12 289 VAL A CA 1
ATOM 2189 C C . VAL A 1 289 ? 1.832 12.054 -2.023 1.00 95.12 289 VAL A C 1
ATOM 2191 O O . VAL A 1 289 ? 1.733 12.603 -0.923 1.00 95.12 289 VAL A O 1
ATOM 2194 N N . SER A 1 290 ? 2.865 12.217 -2.836 1.00 96.88 290 SER A N 1
ATOM 2195 C CA . SER A 1 290 ? 3.964 13.135 -2.553 1.00 96.88 290 SER A CA 1
ATOM 2196 C C . SER A 1 290 ? 4.167 14.087 -3.721 1.00 96.88 290 SER A C 1
ATOM 2198 O O . SER A 1 290 ? 3.867 13.769 -4.873 1.00 96.88 290 SER A O 1
ATOM 2200 N N . HIS A 1 291 ? 4.663 15.270 -3.394 1.00 97.56 291 HIS A N 1
ATOM 2201 C CA . HIS A 1 291 ? 4.916 16.376 -4.301 1.00 97.56 291 HIS A CA 1
ATOM 2202 C C . HIS A 1 291 ? 6.383 16.746 -4.151 1.00 97.56 291 HIS A C 1
ATOM 2204 O O . HIS A 1 291 ? 6.804 17.081 -3.044 1.00 97.56 291 HIS A O 1
ATOM 2210 N N . LEU A 1 292 ? 7.140 16.686 -5.242 1.00 97.88 292 LEU A N 1
ATOM 2211 C CA . LEU A 1 292 ? 8.513 17.173 -5.295 1.00 97.88 292 LEU A CA 1
ATOM 2212 C C . LEU A 1 292 ? 8.600 18.264 -6.348 1.00 97.88 292 LEU A C 1
ATOM 2214 O O . LEU A 1 292 ? 8.193 18.060 -7.493 1.00 97.88 292 LEU A O 1
ATOM 2218 N N . ARG A 1 293 ? 9.136 19.412 -5.956 1.00 96.88 293 ARG A N 1
ATOM 2219 C CA . ARG A 1 293 ? 9.322 20.562 -6.834 1.00 96.88 293 ARG A CA 1
ATOM 2220 C C . ARG A 1 293 ? 10.750 21.041 -6.706 1.00 96.88 293 ARG A C 1
ATOM 2222 O O . ARG A 1 293 ? 11.239 21.179 -5.586 1.00 96.88 293 ARG A O 1
ATOM 2229 N N . PHE A 1 294 ? 11.413 21.289 -7.825 1.00 96.25 294 PHE A N 1
ATOM 2230 C CA . PHE A 1 294 ? 12.779 21.791 -7.796 1.00 96.25 294 PHE A CA 1
ATOM 2231 C C . PHE A 1 294 ? 13.123 22.639 -9.017 1.00 96.25 294 PHE A C 1
ATOM 2233 O O . PHE A 1 294 ? 12.504 22.503 -10.069 1.00 96.25 294 PHE A O 1
ATOM 2240 N N . ALA A 1 295 ? 14.094 23.538 -8.868 1.00 95.56 295 ALA A N 1
ATOM 2241 C CA . ALA A 1 295 ? 14.527 24.450 -9.925 1.00 95.56 295 ALA A CA 1
ATOM 2242 C C . ALA A 1 295 ? 16.013 24.813 -9.776 1.00 95.56 295 ALA A C 1
ATOM 2244 O O . ALA A 1 295 ? 16.537 24.853 -8.668 1.00 95.56 295 ALA A O 1
ATOM 2245 N N . ALA A 1 296 ? 16.688 25.150 -10.881 1.00 90.62 296 ALA A N 1
ATOM 2246 C CA . ALA A 1 296 ? 18.060 25.688 -10.865 1.00 90.62 296 ALA A CA 1
ATOM 2247 C C . ALA A 1 296 ? 18.146 27.172 -10.452 1.00 90.62 296 ALA A C 1
ATOM 2249 O O . ALA A 1 296 ? 19.225 27.760 -10.430 1.00 90.62 296 ALA A O 1
ATOM 2250 N N . GLY A 1 297 ? 17.005 27.795 -10.166 1.00 84.62 297 GLY A N 1
ATOM 2251 C CA . GLY A 1 297 ? 16.882 29.196 -9.796 1.00 84.62 297 GLY A CA 1
ATOM 2252 C C . GLY A 1 297 ? 15.626 29.400 -8.960 1.00 84.62 297 GLY A C 1
ATOM 2253 O O . GLY A 1 297 ? 15.331 28.606 -8.078 1.00 84.62 297 GLY A O 1
ATOM 2254 N N . LYS A 1 298 ? 14.849 30.448 -9.248 1.00 86.38 298 LYS A N 1
ATOM 2255 C CA . LYS A 1 298 ? 13.678 30.782 -8.432 1.00 86.38 298 LYS A CA 1
ATOM 2256 C C . LYS A 1 298 ? 12.611 29.683 -8.487 1.00 86.38 298 LYS A C 1
ATOM 2258 O O . LYS A 1 298 ? 11.893 29.556 -9.476 1.00 86.38 298 LYS A O 1
ATOM 2263 N N . LEU A 1 299 ? 12.471 28.970 -7.377 1.00 90.31 299 LEU A N 1
ATOM 2264 C CA . LEU A 1 299 ? 11.400 28.017 -7.145 1.00 90.31 299 LEU A CA 1
ATOM 2265 C C . LEU A 1 299 ? 10.073 28.732 -6.849 1.00 90.31 299 LEU A C 1
ATOM 2267 O O . LEU A 1 299 ? 10.033 29.768 -6.175 1.00 90.31 299 LEU A O 1
ATOM 2271 N N . ASP A 1 300 ? 8.973 28.172 -7.342 1.00 87.06 300 ASP A N 1
ATOM 2272 C CA . ASP A 1 300 ? 7.634 28.630 -6.977 1.00 87.06 300 ASP A CA 1
ATOM 2273 C C . ASP A 1 300 ? 7.360 28.439 -5.473 1.00 87.06 300 ASP A C 1
ATOM 2275 O O . ASP A 1 300 ? 7.698 27.401 -4.908 1.00 87.06 300 ASP A O 1
ATOM 2279 N N . PRO A 1 301 ? 6.659 29.379 -4.812 1.00 84.00 301 PRO A N 1
ATOM 2280 C CA . PRO A 1 301 ? 6.550 29.404 -3.350 1.00 84.00 301 PRO A CA 1
ATOM 2281 C C . PRO A 1 301 ? 5.627 28.332 -2.751 1.00 84.00 301 PRO A C 1
ATOM 2283 O O . PRO A 1 301 ? 5.610 28.148 -1.537 1.00 84.00 301 PRO A O 1
ATOM 2286 N N . ALA A 1 302 ? 4.797 27.666 -3.557 1.00 89.88 302 ALA A N 1
ATOM 2287 C CA . ALA A 1 302 ? 3.921 26.610 -3.060 1.00 89.88 302 ALA A CA 1
ATOM 2288 C C . ALA A 1 302 ? 4.681 25.276 -2.991 1.00 89.88 302 ALA A C 1
ATOM 2290 O O . ALA A 1 302 ? 5.346 24.884 -3.942 1.00 89.88 302 ALA A O 1
ATOM 2291 N N . ASN A 1 303 ? 4.520 24.517 -1.913 1.00 88.31 303 ASN A N 1
ATOM 2292 C CA . ASN A 1 303 ? 5.087 23.166 -1.807 1.00 88.31 303 ASN A CA 1
ATOM 2293 C C . ASN A 1 303 ? 4.219 22.090 -2.491 1.00 88.31 303 ASN A C 1
ATOM 2295 O O . ASN A 1 303 ? 4.695 21.005 -2.813 1.00 88.31 303 ASN A O 1
ATOM 2299 N N . ARG A 1 304 ? 2.940 22.385 -2.748 1.00 94.50 304 ARG A N 1
ATOM 2300 C CA . ARG A 1 304 ? 2.035 21.524 -3.522 1.00 94.50 304 ARG A CA 1
ATOM 2301 C C . ARG A 1 304 ? 2.165 21.817 -5.018 1.00 94.50 304 ARG A C 1
ATOM 2303 O O . ARG A 1 304 ? 2.307 22.978 -5.409 1.00 94.50 304 ARG A O 1
ATOM 2310 N N . LEU A 1 305 ? 2.071 20.775 -5.846 1.00 94.88 305 LEU A N 1
ATOM 2311 C CA . LEU A 1 305 ? 1.973 20.937 -7.297 1.00 94.88 305 LEU A CA 1
ATOM 2312 C C . LEU A 1 305 ? 0.678 21.659 -7.677 1.00 94.88 305 LEU A C 1
ATOM 2314 O O . LEU A 1 305 ? -0.377 21.466 -7.059 1.00 94.88 305 LEU A O 1
ATOM 2318 N N . THR A 1 306 ? 0.759 22.447 -8.741 1.00 94.31 306 THR A N 1
ATOM 2319 C CA . THR A 1 306 ? -0.417 23.009 -9.402 1.00 94.31 306 THR A CA 1
ATOM 2320 C C . THR A 1 306 ? -1.072 21.906 -10.252 1.00 94.31 306 THR A C 1
ATOM 2322 O O . THR A 1 306 ? -0.365 21.096 -10.853 1.00 94.31 306 THR A O 1
ATOM 2325 N N . PRO A 1 307 ? -2.413 21.805 -10.310 1.00 95.50 307 PRO A N 1
ATOM 2326 C CA . PRO A 1 307 ? -3.077 20.901 -11.252 1.00 95.50 307 PRO A CA 1
ATOM 2327 C C . PRO A 1 307 ? -2.583 21.117 -12.693 1.00 95.50 307 PRO A C 1
ATOM 2329 O O . PRO A 1 307 ? -2.362 22.256 -13.098 1.00 95.50 307 PRO A O 1
ATOM 2332 N N . GLY A 1 308 ? -2.385 20.032 -13.444 1.00 96.00 308 GLY A N 1
ATOM 2333 C CA . GLY A 1 308 ? -1.814 20.049 -14.797 1.00 96.00 308 GLY A CA 1
ATOM 2334 C C . GLY A 1 308 ? -0.334 20.444 -14.886 1.00 96.00 308 GLY A C 1
ATOM 2335 O O . GLY A 1 308 ? 0.155 20.735 -15.972 1.00 96.00 308 GLY A O 1
ATOM 2336 N N . SER A 1 309 ? 0.403 20.521 -13.772 1.00 95.94 309 SER A N 1
ATOM 2337 C CA . SER A 1 309 ? 1.795 20.987 -13.802 1.00 95.94 309 SER A CA 1
ATOM 2338 C C . SER A 1 309 ? 2.843 19.883 -13.712 1.00 95.94 309 SER A C 1
ATOM 2340 O O . SER A 1 309 ? 4.020 20.216 -13.835 1.00 95.94 309 SER A O 1
ATOM 2342 N N . ALA A 1 310 ? 2.470 18.614 -13.507 1.00 97.56 310 ALA A N 1
ATOM 2343 C CA . ALA A 1 310 ? 3.437 17.529 -13.347 1.00 97.56 310 ALA A CA 1
ATOM 2344 C C . ALA A 1 310 ? 4.255 17.316 -14.629 1.00 97.56 310 ALA A C 1
ATOM 2346 O O . ALA A 1 310 ? 3.705 17.146 -15.713 1.00 97.56 310 ALA A O 1
ATOM 2347 N N . ASP A 1 311 ? 5.575 17.285 -14.504 1.00 97.44 311 ASP A N 1
ATOM 2348 C CA . ASP A 1 311 ? 6.484 16.922 -15.593 1.00 97.44 311 ASP A CA 1
ATOM 2349 C C . ASP A 1 311 ? 6.726 15.404 -15.583 1.00 97.44 311 ASP A C 1
ATOM 2351 O O . ASP A 1 311 ? 6.792 14.760 -16.632 1.00 97.44 311 ASP A O 1
ATOM 2355 N N . CYS A 1 312 ? 6.732 14.808 -14.386 1.00 98.19 312 CYS A N 1
ATOM 2356 C CA . CYS A 1 312 ? 6.787 13.366 -14.189 1.00 98.19 312 CYS A CA 1
ATOM 2357 C C . CYS A 1 312 ? 5.740 12.885 -13.179 1.00 98.19 312 CYS A C 1
ATOM 2359 O O . CYS A 1 312 ? 5.585 13.469 -12.105 1.00 98.19 312 CYS A O 1
ATOM 2361 N N . ILE A 1 313 ? 5.058 11.782 -13.497 1.00 98.69 313 ILE A N 1
ATOM 2362 C CA . ILE A 1 313 ? 4.252 11.026 -12.530 1.00 98.69 313 ILE A CA 1
ATOM 2363 C C . ILE A 1 313 ? 4.913 9.667 -12.299 1.00 98.69 313 ILE A C 1
ATOM 2365 O O . ILE A 1 313 ? 5.092 8.886 -13.233 1.00 98.69 313 ILE A O 1
ATOM 2369 N N . ILE A 1 314 ? 5.222 9.351 -11.042 1.00 98.62 314 ILE A N 1
ATOM 2370 C CA . ILE A 1 314 ? 5.663 8.014 -10.636 1.00 98.62 314 ILE A CA 1
ATOM 2371 C C . ILE A 1 314 ? 4.527 7.336 -9.874 1.00 98.62 314 ILE A C 1
ATOM 2373 O O . ILE A 1 314 ? 4.234 7.653 -8.716 1.00 98.62 314 ILE A O 1
ATOM 2377 N N . ALA A 1 315 ? 3.878 6.388 -10.540 1.00 98.06 315 ALA A N 1
ATOM 2378 C CA . ALA A 1 315 ? 2.790 5.597 -9.993 1.00 98.06 315 ALA A CA 1
ATOM 2379 C C . ALA A 1 315 ? 3.337 4.304 -9.365 1.00 98.06 315 ALA A C 1
ATOM 2381 O O . ALA A 1 315 ? 3.455 3.271 -10.023 1.00 98.06 315 ALA A O 1
ATOM 2382 N N . PHE A 1 316 ? 3.662 4.356 -8.071 1.00 97.19 316 PHE A N 1
ATOM 2383 C CA . PHE A 1 316 ? 4.005 3.177 -7.263 1.00 97.19 316 PHE A CA 1
ATOM 2384 C C . PHE A 1 316 ? 2.806 2.248 -7.077 1.00 97.19 316 PHE A C 1
ATOM 2386 O O . PHE A 1 316 ? 2.979 1.034 -6.990 1.00 97.19 316 PHE A O 1
ATOM 2393 N N . ASP A 1 317 ? 1.600 2.819 -7.046 1.00 95.81 317 ASP A N 1
ATOM 2394 C CA . ASP A 1 317 ? 0.348 2.084 -7.182 1.00 95.81 317 ASP A CA 1
ATOM 2395 C C . ASP A 1 317 ? -0.525 2.724 -8.266 1.00 95.81 317 ASP A C 1
ATOM 2397 O O . ASP A 1 317 ? -0.841 3.919 -8.222 1.00 95.81 317 ASP A O 1
ATOM 2401 N N . LEU A 1 318 ? -0.902 1.912 -9.251 1.00 96.94 318 LEU A N 1
ATOM 2402 C CA . LEU A 1 318 ? -1.647 2.358 -10.421 1.00 96.94 318 LEU A CA 1
ATOM 2403 C C . LEU A 1 318 ? -3.102 2.723 -10.095 1.00 96.94 318 LEU A C 1
ATOM 2405 O O . LEU A 1 318 ? -3.645 3.641 -10.706 1.00 96.94 318 LEU A O 1
ATOM 2409 N N . LEU A 1 319 ? -3.727 2.058 -9.118 1.00 95.38 319 LEU A N 1
ATOM 2410 C CA . LEU A 1 319 ? -5.094 2.373 -8.697 1.00 95.38 319 LEU A CA 1
ATOM 2411 C C . LEU A 1 319 ? -5.150 3.757 -8.039 1.00 95.38 319 LEU A C 1
ATOM 2413 O O . LEU A 1 319 ? -6.048 4.541 -8.341 1.00 95.38 319 LEU A O 1
ATOM 2417 N N . VAL A 1 320 ? -4.164 4.087 -7.198 1.00 95.25 320 VAL A N 1
ATOM 2418 C CA . VAL A 1 320 ? -4.035 5.422 -6.598 1.00 95.25 320 VAL A CA 1
ATOM 2419 C C . VAL A 1 320 ? -3.736 6.472 -7.662 1.00 95.25 320 VAL A C 1
ATOM 2421 O O . VAL A 1 320 ? -4.362 7.530 -7.654 1.00 95.25 320 VAL A O 1
ATOM 2424 N N . ALA A 1 321 ? -2.816 6.209 -8.591 1.00 97.19 321 ALA A N 1
ATOM 2425 C CA . ALA A 1 321 ? -2.496 7.155 -9.662 1.00 97.19 321 ALA A CA 1
ATOM 2426 C C . ALA A 1 321 ? -3.702 7.452 -10.569 1.00 97.19 321 ALA A C 1
ATOM 2428 O O . ALA A 1 321 ? -3.917 8.600 -10.949 1.00 97.19 321 ALA A O 1
ATOM 2429 N N . ALA A 1 322 ? -4.515 6.433 -10.858 1.00 96.94 322 ALA A N 1
ATOM 2430 C CA . ALA A 1 322 ? -5.708 6.543 -11.689 1.00 96.94 322 ALA A CA 1
ATOM 2431 C C . ALA A 1 322 ? -6.929 7.149 -10.969 1.00 96.94 322 ALA A C 1
ATOM 2433 O O . ALA A 1 322 ? -7.985 7.296 -11.586 1.00 96.94 322 ALA A O 1
ATOM 2434 N N . ASP A 1 323 ? -6.837 7.511 -9.686 1.00 95.44 323 ASP A N 1
ATOM 2435 C CA . ASP A 1 323 ? -7.888 8.273 -9.005 1.00 95.44 323 ASP A CA 1
ATOM 2436 C C . ASP A 1 323 ? -8.059 9.651 -9.671 1.00 95.44 323 ASP A C 1
ATOM 2438 O O . ASP A 1 323 ? -7.083 10.345 -9.959 1.00 95.44 323 ASP A O 1
ATOM 2442 N N . SER A 1 324 ? -9.304 10.078 -9.899 1.00 94.12 324 SER A N 1
ATOM 2443 C CA . SER A 1 324 ? -9.617 11.321 -10.617 1.00 94.12 324 SER A CA 1
ATOM 2444 C C . SER A 1 324 ? -8.948 12.561 -10.014 1.00 94.12 324 SER A C 1
ATOM 2446 O O . SER A 1 324 ? -8.575 13.468 -10.754 1.00 94.12 324 SER A O 1
ATOM 2448 N N . LYS A 1 325 ? -8.756 12.606 -8.687 1.00 93.75 325 LYS A N 1
ATOM 2449 C CA . LYS A 1 325 ? -8.092 13.740 -8.022 1.00 93.75 325 LYS A CA 1
ATOM 2450 C C . LYS A 1 325 ? -6.592 13.809 -8.333 1.00 93.75 325 LYS A C 1
ATOM 2452 O O . LYS A 1 325 ? -6.018 14.891 -8.306 1.00 93.75 325 LYS A O 1
ATOM 2457 N N . ASN A 1 326 ? -5.978 12.657 -8.599 1.00 96.44 326 ASN A N 1
ATOM 2458 C CA . ASN A 1 326 ? -4.547 12.506 -8.837 1.00 96.44 326 ASN A CA 1
ATOM 2459 C C . ASN A 1 326 ? -4.226 12.668 -10.324 1.00 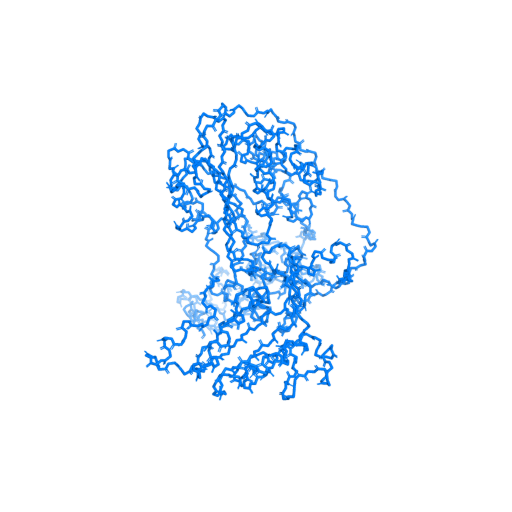96.44 326 ASN A C 1
ATOM 2461 O O . ASN A 1 326 ? -3.250 13.328 -10.668 1.00 96.44 326 ASN A O 1
ATOM 2465 N N . LEU A 1 327 ? -5.102 12.167 -11.202 1.00 97.38 327 LEU A N 1
ATOM 2466 C CA . LEU A 1 327 ? -5.017 12.406 -12.645 1.00 97.38 327 LEU A CA 1
ATOM 2467 C C . LEU A 1 327 ? -5.012 13.903 -12.987 1.00 97.38 327 LEU A C 1
ATOM 2469 O O . LEU A 1 327 ? -4.347 14.310 -13.931 1.00 97.38 327 LEU A O 1
ATOM 2473 N N . GLY A 1 328 ? -5.684 14.735 -12.183 1.00 97.00 328 GLY A N 1
ATOM 2474 C CA . GLY A 1 328 ? -5.714 16.189 -12.366 1.00 97.00 328 GLY A CA 1
ATOM 2475 C C . GLY A 1 328 ? -4.355 16.900 -12.270 1.00 97.00 328 GLY A C 1
ATOM 2476 O O . GLY A 1 328 ? -4.294 18.095 -12.542 1.00 97.00 328 GLY A O 1
ATOM 2477 N N . TYR A 1 329 ? -3.273 16.216 -11.883 1.00 97.56 329 TYR A N 1
ATOM 2478 C CA . TYR A 1 329 ? -1.915 16.775 -11.904 1.00 97.56 329 TYR A CA 1
ATOM 2479 C C . TYR A 1 329 ? -1.189 16.603 -13.240 1.00 97.56 329 TYR A C 1
ATOM 2481 O O . TYR A 1 329 ? -0.237 17.343 -13.487 1.00 97.56 329 TYR A O 1
ATOM 2489 N N . GLY A 1 330 ? -1.618 15.655 -14.075 1.00 97.38 330 GLY A N 1
ATOM 2490 C CA . GLY A 1 330 ? -1.008 15.387 -15.374 1.00 97.38 330 GLY A CA 1
ATOM 2491 C C . GLY A 1 330 ? -1.472 16.349 -16.468 1.00 97.38 330 GLY A C 1
ATOM 2492 O O . GLY A 1 330 ? -2.551 16.938 -16.390 1.00 97.38 330 GLY A O 1
ATOM 2493 N N . ASP A 1 331 ? -0.641 16.481 -17.493 1.00 97.06 331 ASP A N 1
ATOM 2494 C CA . ASP A 1 331 ? -0.851 17.276 -18.694 1.00 97.06 331 ASP A CA 1
ATOM 2495 C C . ASP A 1 331 ? -0.432 16.465 -19.933 1.00 97.06 331 ASP A C 1
ATOM 2497 O O . ASP A 1 331 ? 0.704 15.994 -20.059 1.00 97.06 331 ASP A O 1
ATOM 2501 N N . LEU A 1 332 ? -1.370 16.320 -20.873 1.00 97.12 332 LEU A N 1
ATOM 2502 C CA . LEU A 1 332 ? -1.207 15.536 -22.101 1.00 97.12 332 LEU A CA 1
ATOM 2503 C C . LEU A 1 332 ? -0.064 16.013 -23.006 1.00 97.12 332 LEU A C 1
ATOM 2505 O O . LEU A 1 332 ? 0.433 15.231 -23.813 1.00 97.12 332 LEU A O 1
ATOM 2509 N N . ALA A 1 333 ? 0.340 17.279 -22.917 1.00 96.50 333 ALA A N 1
ATOM 2510 C CA . ALA A 1 333 ? 1.379 17.837 -23.768 1.00 96.50 333 ALA A CA 1
ATOM 2511 C C . ALA A 1 333 ? 2.792 17.542 -23.250 1.00 96.50 333 ALA A C 1
ATOM 2513 O O . ALA A 1 333 ? 3.723 17.507 -24.055 1.00 96.50 333 ALA A O 1
ATOM 2514 N N . LYS A 1 334 ? 2.974 17.336 -21.936 1.00 94.94 334 LYS A N 1
ATOM 2515 C CA . LYS A 1 334 ? 4.320 17.256 -21.337 1.00 94.94 334 LYS A CA 1
ATOM 2516 C C . LYS A 1 334 ? 4.562 16.102 -20.369 1.00 94.94 334 LYS A C 1
ATOM 2518 O O . LYS A 1 334 ? 5.693 15.632 -20.285 1.00 94.94 334 LYS A O 1
ATOM 2523 N N . THR A 1 335 ? 3.551 15.634 -19.639 1.00 98.25 335 THR A N 1
ATOM 2524 C CA . THR A 1 335 ? 3.773 14.705 -18.525 1.00 98.25 335 THR A CA 1
ATOM 2525 C C . THR A 1 335 ? 4.223 13.338 -19.025 1.00 98.25 335 THR A C 1
ATOM 2527 O O . THR A 1 335 ? 3.549 12.714 -19.843 1.00 98.25 335 THR A O 1
ATOM 2530 N N . ILE A 1 336 ? 5.328 12.824 -18.490 1.00 98.38 336 ILE A N 1
ATOM 2531 C CA . ILE A 1 336 ? 5.737 11.433 -18.702 1.00 98.38 336 ILE A CA 1
ATOM 2532 C C . ILE A 1 336 ? 5.475 10.642 -17.422 1.00 98.38 336 ILE A C 1
ATOM 2534 O O . ILE A 1 336 ? 5.952 10.987 -16.339 1.00 98.38 336 ILE A O 1
ATOM 2538 N N . SER A 1 337 ? 4.732 9.551 -17.560 1.00 98.69 337 SER A N 1
ATOM 2539 C CA . SER A 1 337 ? 4.321 8.707 -16.445 1.00 98.69 337 SER A CA 1
ATOM 2540 C C . SER A 1 337 ? 5.045 7.365 -16.461 1.00 98.69 337 SER A C 1
ATOM 2542 O O . SER A 1 337 ? 5.117 6.698 -17.493 1.00 98.69 337 SER A O 1
ATOM 2544 N N . VAL A 1 338 ? 5.535 6.933 -15.301 1.00 98.62 338 VAL A N 1
ATOM 2545 C CA . VAL A 1 338 ? 6.076 5.586 -15.080 1.00 98.62 338 VAL A CA 1
ATOM 2546 C C . VAL A 1 338 ? 5.255 4.896 -14.001 1.00 98.62 338 VAL A C 1
ATOM 2548 O O . VAL A 1 338 ? 5.114 5.420 -12.897 1.00 98.62 338 VAL A O 1
ATOM 2551 N N . ALA A 1 339 ? 4.708 3.723 -14.312 1.00 98.25 339 ALA A N 1
ATOM 2552 C CA . ALA A 1 339 ? 3.741 3.039 -13.467 1.00 98.25 339 ALA A CA 1
ATOM 2553 C C . ALA A 1 339 ? 4.111 1.586 -13.161 1.00 98.25 339 ALA A C 1
ATOM 2555 O O . ALA A 1 339 ? 4.445 0.798 -14.043 1.00 98.25 339 ALA A O 1
ATOM 2556 N N . SER A 1 340 ? 3.960 1.204 -11.897 1.00 97.94 340 SER A N 1
ATOM 2557 C CA . SER A 1 340 ? 3.899 -0.198 -11.502 1.00 97.94 340 SER A CA 1
ATOM 2558 C C . SER A 1 340 ? 2.540 -0.770 -11.890 1.00 97.94 340 SER A C 1
ATOM 2560 O O . SER A 1 340 ? 1.510 -0.288 -11.426 1.00 97.94 340 SER A O 1
ATOM 2562 N N . THR A 1 341 ? 2.526 -1.829 -12.698 1.00 96.69 341 THR A N 1
ATOM 2563 C CA . THR A 1 341 ? 1.298 -2.574 -13.032 1.00 96.69 341 THR A CA 1
ATOM 2564 C C . THR A 1 341 ? 0.928 -3.621 -11.982 1.00 96.69 341 THR A C 1
ATOM 2566 O O . THR A 1 341 ? -0.065 -4.331 -12.149 1.00 96.69 341 THR A O 1
ATOM 2569 N N . SER A 1 342 ? 1.726 -3.730 -10.917 1.00 93.25 342 SER A N 1
ATOM 2570 C CA . SER A 1 342 ? 1.510 -4.675 -9.825 1.00 93.25 342 SER A CA 1
ATOM 2571 C C . SER A 1 342 ? 0.179 -4.390 -9.127 1.00 93.25 342 SER A C 1
ATOM 2573 O O . SER A 1 342 ? -0.124 -3.242 -8.799 1.00 93.25 342 SER A O 1
ATOM 2575 N N . LYS A 1 343 ? -0.608 -5.433 -8.857 1.00 90.75 343 LYS A N 1
ATOM 2576 C CA . LYS A 1 343 ? -1.928 -5.299 -8.227 1.00 90.75 343 LYS A CA 1
ATOM 2577 C C . LYS A 1 343 ? -1.811 -5.386 -6.704 1.00 90.75 343 LYS A C 1
ATOM 2579 O O . LYS A 1 343 ? -1.445 -6.432 -6.175 1.00 90.75 343 LYS A O 1
ATOM 2584 N N . THR A 1 344 ? -2.173 -4.311 -6.003 1.00 87.69 344 THR A N 1
ATOM 2585 C CA . THR A 1 344 ? -2.326 -4.302 -4.538 1.00 87.69 344 THR A CA 1
ATOM 2586 C C . THR A 1 344 ? -3.790 -4.063 -4.192 1.00 87.69 344 THR A C 1
ATOM 2588 O O . THR A 1 344 ? -4.341 -3.011 -4.506 1.00 87.69 344 THR A O 1
ATOM 2591 N N . SER A 1 345 ? -4.441 -5.037 -3.557 1.00 87.25 345 SER A N 1
ATOM 2592 C CA . SER A 1 345 ? -5.862 -4.926 -3.210 1.00 87.25 345 SER A CA 1
ATOM 2593 C C . SER A 1 345 ? -6.087 -3.950 -2.056 1.00 87.25 345 SER A C 1
ATOM 2595 O O . SER A 1 345 ? -5.308 -3.919 -1.097 1.00 87.25 345 SER A O 1
ATOM 2597 N N . THR A 1 346 ? -7.172 -3.177 -2.134 1.00 87.00 346 THR A N 1
ATOM 2598 C CA . THR A 1 346 ? -7.629 -2.301 -1.045 1.00 87.00 346 THR A CA 1
ATOM 2599 C C . THR A 1 346 ? -8.262 -3.116 0.085 1.00 87.00 346 THR A C 1
ATOM 2601 O O . THR A 1 346 ? -8.566 -4.296 -0.085 1.00 87.00 346 THR A O 1
ATOM 2604 N N . GLY A 1 347 ? -8.499 -2.488 1.243 1.00 83.50 347 GLY A N 1
ATOM 2605 C CA . GLY A 1 347 ? -9.173 -3.150 2.369 1.00 83.50 347 GLY A CA 1
ATOM 2606 C C . GLY A 1 347 ? -10.537 -3.716 1.974 1.00 83.50 347 GLY A C 1
ATOM 2607 O O . GLY A 1 347 ? -10.823 -4.877 2.254 1.00 83.50 347 GLY A O 1
ATOM 2608 N N . ASP A 1 348 ? -11.317 -2.941 1.219 1.00 84.81 348 ASP A N 1
ATOM 2609 C CA . ASP A 1 348 ? -12.635 -3.360 0.739 1.00 84.81 348 ASP A CA 1
ATOM 2610 C C . ASP A 1 348 ? -12.549 -4.566 -0.205 1.00 84.81 348 ASP A C 1
ATOM 2612 O O . ASP A 1 348 ? -13.358 -5.474 -0.093 1.00 84.81 348 ASP A O 1
ATOM 2616 N N . MET A 1 349 ? -11.538 -4.641 -1.077 1.00 87.88 349 MET A N 1
ATOM 2617 C CA . MET A 1 349 ? -11.330 -5.788 -1.982 1.00 87.88 349 MET A CA 1
ATOM 2618 C C . MET A 1 349 ? -10.875 -7.064 -1.254 1.00 87.88 349 MET A C 1
ATOM 2620 O O . MET A 1 349 ? -11.074 -8.181 -1.744 1.00 87.88 349 MET A O 1
ATOM 2624 N N . VAL A 1 350 ? -10.211 -6.908 -0.104 1.00 86.50 350 VAL A N 1
ATOM 2625 C CA . VAL A 1 350 ? -9.814 -8.024 0.768 1.00 86.50 350 VAL A CA 1
ATOM 2626 C C . VAL A 1 350 ? -11.009 -8.523 1.577 1.00 86.50 350 VAL A C 1
ATOM 2628 O O . VAL A 1 350 ? -11.177 -9.732 1.735 1.00 86.50 350 VAL A O 1
ATOM 2631 N N . TYR A 1 351 ? -11.832 -7.601 2.076 1.00 83.69 351 TYR A N 1
ATOM 2632 C CA . TYR A 1 351 ? -13.009 -7.903 2.885 1.00 83.69 351 TYR A CA 1
ATOM 2633 C C . TYR A 1 351 ? -14.173 -8.445 2.044 1.00 83.69 351 TYR A C 1
ATOM 2635 O O . TYR A 1 351 ? -14.767 -9.468 2.383 1.00 83.69 351 TYR A O 1
ATOM 2643 N N . ASP A 1 352 ? -14.477 -7.787 0.927 1.00 85.81 352 ASP A N 1
ATOM 2644 C CA . ASP A 1 352 ? -15.574 -8.117 0.028 1.00 85.81 352 ASP A CA 1
ATOM 2645 C C . ASP A 1 352 ? -15.041 -8.664 -1.300 1.00 85.81 352 ASP A C 1
ATOM 2647 O O . ASP A 1 352 ? -14.555 -7.949 -2.178 1.00 85.81 352 ASP A O 1
ATOM 2651 N N . LYS A 1 353 ? -15.187 -9.980 -1.473 1.00 82.62 353 LYS A N 1
ATOM 2652 C CA . LYS A 1 353 ? -14.757 -10.692 -2.683 1.00 82.62 353 LYS A CA 1
ATOM 2653 C C . LYS A 1 353 ? -15.511 -10.292 -3.953 1.00 82.62 353 LYS A C 1
ATOM 2655 O O . LYS A 1 353 ? -15.061 -10.663 -5.035 1.00 82.62 353 LYS A O 1
ATOM 2660 N N . THR A 1 354 ? -16.660 -9.626 -3.836 1.00 85.75 354 THR A N 1
ATOM 2661 C CA . THR A 1 354 ? -17.437 -9.161 -4.993 1.00 85.75 354 THR A CA 1
ATOM 2662 C C . THR A 1 354 ? -16.812 -7.924 -5.634 1.00 85.75 354 THR A C 1
ATOM 2664 O O . THR A 1 354 ? -17.057 -7.648 -6.809 1.00 85.75 354 THR A O 1
ATOM 2667 N N . ILE A 1 355 ? -15.945 -7.220 -4.899 1.00 88.88 355 ILE A N 1
ATOM 2668 C CA . ILE A 1 355 ? -15.215 -6.057 -5.389 1.00 88.88 355 ILE A CA 1
ATOM 2669 C C . ILE A 1 355 ? -13.942 -6.540 -6.087 1.00 88.88 355 ILE A C 1
ATOM 2671 O O . ILE A 1 355 ? -12.958 -6.938 -5.460 1.00 88.88 355 ILE A O 1
ATOM 2675 N N . ALA A 1 356 ? -13.966 -6.510 -7.417 1.00 86.88 356 ALA A N 1
ATOM 2676 C CA . ALA A 1 356 ? -12.811 -6.848 -8.235 1.00 86.88 356 ALA A CA 1
ATOM 2677 C C . ALA A 1 356 ? -11.815 -5.682 -8.318 1.00 86.88 356 ALA A C 1
ATOM 2679 O O . ALA A 1 356 ? -12.193 -4.508 -8.331 1.00 86.88 356 ALA A O 1
ATOM 2680 N N . TYR A 1 357 ? -10.530 -6.018 -8.436 1.00 90.75 357 TYR A N 1
ATOM 2681 C CA . TYR A 1 357 ? -9.514 -5.042 -8.814 1.00 90.75 357 TYR A CA 1
ATOM 2682 C C . TYR A 1 357 ? -9.747 -4.633 -10.281 1.00 90.75 357 TYR A C 1
ATOM 2684 O O . TYR A 1 357 ? -9.878 -5.523 -11.124 1.00 90.75 357 TYR A O 1
ATOM 2692 N N . PRO A 1 358 ? -9.805 -3.330 -10.616 1.00 93.25 358 PRO A N 1
ATOM 2693 C CA . PRO A 1 358 ? -10.022 -2.896 -11.993 1.00 93.25 358 PRO A CA 1
ATOM 2694 C C . PRO A 1 358 ? -8.945 -3.415 -12.948 1.00 93.25 358 PRO A C 1
ATOM 2696 O O . PRO A 1 358 ? -7.770 -3.490 -12.598 1.00 93.25 358 PRO A O 1
ATOM 2699 N N . GLU A 1 359 ? -9.331 -3.721 -14.183 1.00 93.69 359 GLU A N 1
ATOM 2700 C CA . GLU A 1 359 ? -8.398 -4.240 -15.182 1.00 93.69 359 GLU A CA 1
ATOM 2701 C C . GLU A 1 359 ? -7.215 -3.289 -15.418 1.00 93.69 359 GLU A C 1
ATOM 2703 O O . GLU A 1 359 ? -7.385 -2.084 -15.623 1.00 93.69 359 GLU A O 1
ATOM 2708 N N . THR A 1 360 ? -5.997 -3.836 -15.427 1.00 95.62 360 THR A N 1
ATOM 2709 C CA . THR A 1 360 ? -4.763 -3.054 -15.605 1.00 95.62 360 THR A CA 1
ATOM 2710 C C . THR A 1 360 ? -4.789 -2.196 -16.881 1.00 95.62 360 THR A C 1
ATOM 2712 O O . THR A 1 360 ? -4.452 -1.014 -16.782 1.00 95.62 360 THR A O 1
ATOM 2715 N N . PRO A 1 361 ? -5.245 -2.696 -18.056 1.00 97.25 361 PRO A N 1
ATOM 2716 C CA . PRO A 1 361 ? -5.378 -1.867 -19.256 1.00 97.25 361 PRO A CA 1
ATOM 2717 C C . PRO A 1 361 ? -6.301 -0.657 -19.077 1.00 97.25 361 PRO A C 1
ATOM 2719 O O . PRO A 1 361 ? -6.014 0.410 -19.612 1.00 97.25 361 PRO A O 1
ATOM 2722 N N . TYR A 1 362 ? -7.381 -0.792 -18.300 1.00 97.19 362 TYR A N 1
ATOM 2723 C CA . TYR A 1 362 ? -8.288 0.320 -18.018 1.00 97.19 362 TYR A CA 1
ATOM 2724 C C . TYR A 1 362 ? -7.598 1.403 -17.181 1.00 97.19 362 TYR A C 1
ATOM 2726 O O . TYR A 1 362 ? -7.678 2.585 -17.513 1.00 97.19 362 TYR A O 1
ATOM 2734 N N . LEU A 1 363 ? -6.881 1.018 -16.122 1.00 97.81 363 LEU A N 1
ATOM 2735 C CA . LEU A 1 363 ? -6.176 1.983 -15.275 1.00 97.81 363 LEU A CA 1
ATOM 2736 C C . LEU A 1 363 ? -5.017 2.671 -16.016 1.00 97.81 363 LEU A C 1
ATOM 2738 O O . LEU A 1 363 ? -4.851 3.883 -15.890 1.00 97.81 363 LEU A O 1
ATOM 2742 N N . LEU A 1 364 ? -4.259 1.924 -16.828 1.00 98.06 364 LEU A N 1
ATOM 2743 C CA . LEU A 1 364 ? -3.222 2.489 -17.698 1.00 98.06 364 LEU A CA 1
ATOM 2744 C C . LEU A 1 364 ? -3.815 3.476 -18.704 1.00 98.06 364 LEU A C 1
ATOM 2746 O O . LEU A 1 364 ? -3.277 4.566 -18.863 1.00 98.06 364 LEU A O 1
ATOM 2750 N N . HIS A 1 365 ? -4.949 3.136 -19.325 1.00 97.88 365 HIS A N 1
ATOM 2751 C CA . HIS A 1 365 ? -5.636 4.037 -20.245 1.00 97.88 365 HIS A CA 1
ATOM 2752 C C . HIS A 1 365 ? -6.054 5.345 -19.561 1.00 97.88 365 HIS A C 1
ATOM 2754 O O . HIS A 1 365 ? -5.877 6.416 -20.130 1.00 97.88 365 HIS A O 1
ATOM 2760 N N . ARG A 1 366 ? -6.547 5.297 -18.317 1.00 98.06 366 ARG A N 1
ATOM 2761 C CA . ARG A 1 366 ? -6.869 6.521 -17.564 1.00 98.06 366 ARG A CA 1
ATOM 2762 C C . ARG A 1 366 ? -5.651 7.410 -17.318 1.00 98.06 366 ARG A C 1
ATOM 2764 O O . ARG A 1 366 ? -5.778 8.625 -17.412 1.00 98.06 366 ARG A O 1
ATOM 2771 N N . LEU A 1 367 ? -4.503 6.817 -16.991 1.00 97.94 367 LEU A N 1
ATOM 2772 C CA . LEU A 1 367 ? -3.250 7.552 -16.799 1.00 97.94 367 LEU A CA 1
ATOM 2773 C C . LEU A 1 367 ? -2.725 8.138 -18.119 1.00 97.94 367 LEU A C 1
ATOM 2775 O O . LEU A 1 367 ? -2.219 9.257 -18.143 1.00 97.94 367 LEU A O 1
ATOM 2779 N N . ASP A 1 368 ? -2.899 7.408 -19.219 1.00 97.81 368 ASP A N 1
ATOM 2780 C CA . ASP A 1 368 ? -2.564 7.842 -20.578 1.00 97.81 368 ASP A CA 1
ATOM 2781 C C . ASP A 1 368 ? -3.359 9.087 -21.002 1.00 97.81 368 ASP A C 1
ATOM 2783 O O . ASP A 1 368 ? -2.800 9.997 -21.598 1.00 97.81 368 ASP A O 1
ATOM 2787 N N . GLN A 1 369 ? -4.621 9.227 -20.570 1.00 97.56 369 GLN A N 1
ATOM 2788 C CA . GLN A 1 369 ? -5.429 10.433 -20.834 1.00 97.56 369 GLN A CA 1
ATOM 2789 C C . GLN A 1 369 ? -4.901 11.726 -20.185 1.00 97.56 369 GLN A C 1
ATOM 2791 O O . GLN A 1 369 ? -5.430 12.800 -20.464 1.00 97.56 369 GLN A O 1
ATOM 2796 N N . VAL A 1 370 ? -3.892 11.649 -19.315 1.00 97.56 370 VAL A N 1
ATOM 2797 C CA . VAL A 1 370 ? -3.251 12.815 -18.678 1.00 97.56 370 VAL A CA 1
ATOM 2798 C C . VAL A 1 370 ? -1.728 12.786 -18.808 1.00 97.56 370 VAL A C 1
ATOM 2800 O O . VAL A 1 370 ? -1.032 13.496 -18.087 1.00 97.56 370 VAL A O 1
ATOM 2803 N N . SER A 1 371 ? -1.199 11.949 -19.702 1.00 98.25 371 SER A N 1
ATOM 2804 C CA . SER A 1 371 ? 0.238 11.790 -19.915 1.00 98.25 371 SER A CA 1
ATOM 2805 C C . SER A 1 371 ? 0.560 11.858 -21.400 1.00 98.25 371 SER A C 1
ATOM 2807 O O . SER A 1 371 ? -0.079 11.197 -22.206 1.00 98.25 371 SER A O 1
ATOM 2809 N N . HIS A 1 372 ? 1.609 12.586 -21.765 1.00 97.88 372 HIS A N 1
ATOM 2810 C CA . HIS A 1 372 ? 2.181 12.525 -23.107 1.00 97.88 372 HIS A CA 1
ATOM 2811 C C . HIS A 1 372 ? 2.701 11.114 -23.436 1.00 97.88 372 HIS A C 1
ATOM 2813 O O . HIS A 1 372 ? 2.605 10.658 -24.577 1.00 97.88 372 HIS A O 1
ATOM 2819 N N . ARG A 1 373 ? 3.270 10.414 -22.442 1.00 97.81 373 ARG A N 1
ATOM 2820 C CA . ARG A 1 373 ? 3.697 9.008 -22.547 1.00 97.81 373 ARG A CA 1
ATOM 2821 C C . ARG A 1 373 ? 3.527 8.271 -21.227 1.00 97.81 373 ARG A C 1
ATOM 2823 O O . ARG A 1 373 ? 3.788 8.837 -20.167 1.00 97.81 373 ARG A O 1
ATOM 2830 N N . VAL A 1 374 ? 3.185 6.986 -21.309 1.00 98.25 374 VAL A N 1
ATOM 2831 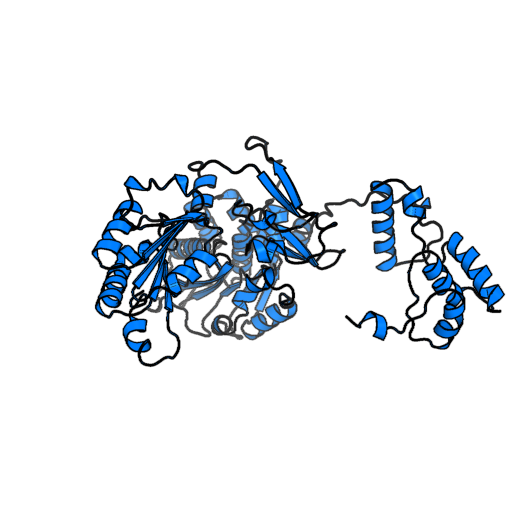C CA . VAL A 1 374 ? 3.112 6.072 -20.161 1.00 98.25 374 VAL A CA 1
ATOM 2832 C C . VAL A 1 374 ? 4.038 4.879 -20.383 1.00 98.25 374 VAL A C 1
ATOM 2834 O O . VAL A 1 374 ? 3.960 4.199 -21.403 1.00 98.25 374 VAL A O 1
ATOM 2837 N N . HIS A 1 375 ? 4.887 4.597 -19.399 1.00 98.00 375 HIS A N 1
ATOM 2838 C CA . HIS A 1 375 ? 5.685 3.376 -19.316 1.00 98.00 375 HIS A CA 1
ATOM 2839 C C . HIS A 1 375 ? 5.209 2.546 -18.126 1.00 98.00 375 HIS A C 1
ATOM 2841 O O . HIS A 1 375 ? 5.028 3.084 -17.036 1.00 98.00 375 HIS A O 1
ATOM 2847 N N . GLY A 1 376 ? 5.016 1.240 -18.311 1.00 96.62 376 GLY A N 1
ATOM 2848 C CA . GLY A 1 376 ? 4.511 0.374 -17.249 1.00 96.62 376 GLY A CA 1
ATOM 2849 C C . GLY A 1 376 ? 5.147 -1.007 -17.237 1.00 96.62 376 GLY A C 1
ATOM 2850 O O . GLY A 1 376 ? 5.386 -1.588 -18.292 1.00 96.62 376 GLY A O 1
ATOM 2851 N N . PHE A 1 377 ? 5.408 -1.526 -16.039 1.00 96.75 377 PHE A N 1
ATOM 2852 C CA . PHE A 1 377 ? 5.839 -2.908 -15.808 1.00 96.75 377 PHE A CA 1
ATOM 2853 C C . PHE A 1 377 ? 5.483 -3.355 -14.384 1.00 96.75 377 PHE A C 1
ATOM 2855 O O . PHE A 1 377 ? 5.217 -2.528 -13.508 1.00 96.75 377 PHE A O 1
ATOM 2862 N N . ASP A 1 378 ? 5.484 -4.664 -14.130 1.00 95.88 378 ASP A N 1
ATOM 2863 C CA . ASP A 1 378 ? 5.188 -5.210 -12.802 1.00 95.88 378 ASP A CA 1
ATOM 2864 C C . ASP A 1 378 ? 6.411 -5.056 -11.884 1.00 95.88 378 ASP A C 1
ATOM 2866 O O . ASP A 1 378 ? 7.326 -5.882 -11.868 1.00 95.88 378 ASP A O 1
ATOM 2870 N N . ALA A 1 379 ? 6.467 -3.934 -11.164 1.00 96.44 379 ALA A N 1
ATOM 2871 C CA . ALA A 1 379 ? 7.611 -3.581 -10.332 1.00 96.44 379 ALA A CA 1
ATOM 2872 C C . ALA A 1 379 ? 7.749 -4.472 -9.086 1.00 96.44 379 ALA A C 1
ATOM 2874 O O . ALA A 1 379 ? 8.876 -4.733 -8.658 1.00 96.44 379 ALA A O 1
ATOM 2875 N N . LEU A 1 380 ? 6.640 -4.943 -8.499 1.00 93.19 380 LEU A N 1
ATOM 2876 C CA . LEU A 1 380 ? 6.690 -5.840 -7.341 1.00 93.19 380 LEU A CA 1
ATOM 2877 C C . LEU A 1 380 ? 7.190 -7.223 -7.762 1.00 93.19 380 LEU A C 1
ATOM 2879 O O . LEU A 1 380 ? 8.050 -7.785 -7.080 1.00 93.19 380 LEU A O 1
ATOM 2883 N N . GLU A 1 381 ? 6.710 -7.752 -8.888 1.00 91.31 381 GLU A N 1
ATOM 2884 C CA . GLU A 1 381 ? 7.173 -9.035 -9.411 1.00 91.31 381 GLU A CA 1
ATOM 2885 C C . GLU A 1 381 ? 8.632 -8.970 -9.859 1.00 91.31 381 GLU A C 1
ATOM 2887 O O . GLU A 1 381 ? 9.423 -9.847 -9.506 1.00 91.31 381 GLU A O 1
ATOM 2892 N N . ALA A 1 382 ? 9.027 -7.899 -10.553 1.00 94.25 382 ALA A N 1
ATOM 2893 C CA . ALA A 1 382 ? 10.417 -7.689 -10.943 1.00 94.25 382 ALA A CA 1
ATOM 2894 C C . ALA A 1 382 ? 11.349 -7.628 -9.722 1.00 94.25 382 ALA A C 1
ATOM 2896 O O . ALA A 1 382 ? 12.390 -8.290 -9.704 1.00 94.25 382 ALA A O 1
ATOM 2897 N N . ALA A 1 383 ? 10.961 -6.896 -8.670 1.00 93.50 383 ALA A N 1
ATOM 2898 C CA . ALA A 1 383 ? 11.726 -6.835 -7.428 1.00 93.50 383 ALA A CA 1
ATOM 2899 C C . ALA A 1 383 ? 11.840 -8.215 -6.762 1.00 93.50 383 ALA A C 1
ATOM 2901 O O . ALA A 1 383 ? 12.938 -8.639 -6.393 1.00 93.50 383 ALA A O 1
ATOM 2902 N N . ARG A 1 384 ? 10.727 -8.957 -6.691 1.00 89.69 384 ARG A N 1
ATOM 2903 C CA . ARG A 1 384 ? 10.686 -10.308 -6.123 1.00 89.69 384 ARG A CA 1
ATOM 2904 C C . ARG A 1 384 ? 11.604 -11.270 -6.874 1.00 89.69 384 ARG A C 1
ATOM 2906 O O . ARG A 1 384 ? 12.336 -12.025 -6.237 1.00 89.69 384 ARG A O 1
ATOM 2913 N N . THR A 1 385 ? 11.608 -11.229 -8.203 1.00 89.94 385 THR A N 1
ATOM 2914 C CA . THR A 1 385 ? 12.432 -12.117 -9.036 1.00 89.94 385 THR A CA 1
ATOM 2915 C C . THR A 1 385 ? 13.926 -11.791 -8.940 1.00 89.94 385 THR A C 1
ATOM 2917 O O . THR A 1 385 ? 14.749 -12.710 -8.856 1.00 89.94 385 THR A O 1
ATOM 2920 N N . LEU A 1 386 ? 14.283 -10.503 -8.904 1.00 90.12 386 LEU A N 1
ATOM 2921 C CA . LEU A 1 386 ? 15.674 -10.034 -8.840 1.00 90.12 386 LEU A CA 1
ATOM 2922 C C . LEU A 1 386 ? 16.289 -10.151 -7.438 1.00 90.12 386 LEU A C 1
ATOM 2924 O O . LEU A 1 386 ? 17.444 -10.562 -7.292 1.00 90.12 386 LEU A O 1
ATOM 2928 N N . PHE A 1 387 ? 15.527 -9.780 -6.408 1.00 88.25 387 PHE A N 1
ATOM 2929 C CA . PHE A 1 387 ? 16.041 -9.531 -5.057 1.00 88.25 387 PHE A CA 1
ATOM 2930 C C . PHE A 1 387 ? 15.397 -10.415 -3.979 1.00 88.25 387 PHE A C 1
ATOM 2932 O O . PHE A 1 387 ? 15.872 -10.447 -2.846 1.00 88.25 387 PHE A O 1
ATOM 2939 N N . GLY A 1 388 ? 14.352 -11.176 -4.318 1.00 84.56 388 GLY A N 1
ATOM 2940 C CA . GLY A 1 388 ? 13.679 -12.114 -3.413 1.00 84.56 388 GLY A CA 1
ATOM 2941 C C . GLY A 1 388 ? 12.587 -11.499 -2.532 1.00 84.56 388 GLY A C 1
ATOM 2942 O O . GLY A 1 388 ? 11.882 -12.236 -1.844 1.00 84.56 388 GLY A O 1
ATOM 2943 N N . ASP A 1 389 ? 12.418 -10.177 -2.554 1.00 85.31 389 ASP A N 1
ATOM 2944 C CA . ASP A 1 389 ? 11.329 -9.463 -1.890 1.00 85.31 389 ASP A CA 1
ATOM 2945 C C . ASP A 1 389 ? 10.908 -8.220 -2.691 1.00 85.31 389 ASP A C 1
ATOM 2947 O O . ASP A 1 389 ? 11.443 -7.939 -3.758 1.00 85.31 389 ASP A O 1
ATOM 2951 N N . THR A 1 390 ? 9.898 -7.501 -2.205 1.00 89.38 390 THR A N 1
ATOM 2952 C CA . THR A 1 390 ? 9.291 -6.366 -2.915 1.00 89.38 390 THR A CA 1
ATOM 2953 C C . THR A 1 390 ? 9.821 -5.003 -2.465 1.00 89.38 390 THR A C 1
ATOM 2955 O O . THR A 1 390 ? 9.351 -3.973 -2.948 1.00 89.38 390 THR A O 1
ATOM 2958 N N . ALA A 1 391 ? 10.789 -4.949 -1.541 1.00 87.31 391 ALA A N 1
ATOM 2959 C CA . ALA A 1 391 ? 11.200 -3.697 -0.901 1.00 87.31 391 ALA A CA 1
ATOM 2960 C C . ALA A 1 391 ? 11.888 -2.716 -1.866 1.00 87.31 391 ALA A C 1
ATOM 2962 O O . ALA A 1 391 ? 11.850 -1.506 -1.649 1.00 87.31 391 ALA A O 1
ATOM 2963 N N . THR A 1 392 ? 12.502 -3.231 -2.930 1.00 92.69 392 THR A N 1
ATOM 2964 C CA . THR A 1 392 ? 13.268 -2.461 -3.920 1.00 92.69 392 THR A CA 1
ATOM 2965 C C . THR A 1 392 ? 12.434 -2.010 -5.122 1.00 92.69 392 THR A C 1
ATOM 2967 O O . THR A 1 392 ? 12.941 -1.278 -5.973 1.00 92.69 392 THR A O 1
ATOM 2970 N N . ALA A 1 393 ? 11.149 -2.384 -5.185 1.00 95.62 393 ALA A N 1
ATOM 2971 C CA . ALA A 1 393 ? 10.255 -2.066 -6.303 1.00 95.62 393 ALA A CA 1
ATOM 2972 C C . ALA A 1 393 ? 10.173 -0.562 -6.597 1.00 95.62 393 ALA A C 1
ATOM 2974 O O . ALA A 1 393 ? 10.135 -0.145 -7.754 1.00 95.62 393 ALA A O 1
ATOM 2975 N N . ASN A 1 394 ? 10.233 0.265 -5.554 1.00 96.62 394 ASN A N 1
ATOM 2976 C CA . ASN A 1 394 ? 10.222 1.712 -5.710 1.00 96.62 394 ASN A CA 1
ATOM 2977 C C . ASN A 1 394 ? 11.425 2.222 -6.515 1.00 96.62 394 ASN A C 1
ATOM 2979 O O . ASN A 1 394 ? 11.265 3.094 -7.364 1.00 96.62 394 ASN A O 1
ATOM 2983 N N . PHE A 1 395 ? 12.622 1.676 -6.281 1.00 97.88 395 PHE A N 1
ATOM 2984 C CA . PHE A 1 395 ? 13.822 2.113 -6.993 1.00 97.88 395 PHE A CA 1
ATOM 2985 C C . PHE A 1 395 ? 13.880 1.583 -8.428 1.00 97.88 395 PHE A C 1
ATOM 2987 O O . PHE A 1 395 ? 14.445 2.268 -9.276 1.00 97.88 395 PHE A O 1
ATOM 2994 N N . LEU A 1 396 ? 13.215 0.462 -8.745 1.00 98.00 396 LEU A N 1
ATOM 2995 C CA . LEU A 1 396 ? 12.978 0.071 -10.143 1.00 98.00 396 LEU A CA 1
ATOM 2996 C C . LEU A 1 396 ? 12.184 1.160 -10.888 1.00 98.00 396 LEU A C 1
ATOM 2998 O O . LEU A 1 396 ? 12.564 1.563 -11.985 1.00 98.00 396 LEU A O 1
ATOM 3002 N N . LEU A 1 397 ? 11.113 1.686 -10.284 1.00 98.44 397 LEU A N 1
ATOM 3003 C CA . LEU A 1 397 ? 10.323 2.762 -10.894 1.00 98.44 397 LEU A CA 1
ATOM 3004 C C . LEU A 1 397 ? 11.100 4.078 -11.003 1.00 98.44 397 LEU A C 1
ATOM 3006 O O . LEU A 1 397 ? 11.028 4.735 -12.038 1.00 98.44 397 LEU A O 1
ATOM 3010 N N . VAL A 1 398 ? 11.874 4.447 -9.976 1.00 98.44 398 VAL A N 1
ATOM 3011 C CA . VAL A 1 398 ? 12.747 5.637 -10.016 1.00 98.44 398 VAL A CA 1
ATOM 3012 C C . VAL A 1 398 ? 13.784 5.515 -11.133 1.00 98.44 398 VAL A C 1
ATOM 3014 O O . VAL A 1 398 ? 14.004 6.469 -11.874 1.00 98.44 398 VAL A O 1
ATOM 3017 N N . GLY A 1 399 ? 14.391 4.338 -11.292 1.00 97.88 399 GLY A N 1
ATOM 3018 C CA . GLY A 1 399 ? 15.327 4.057 -12.378 1.00 97.88 399 GLY A CA 1
ATOM 3019 C C . GLY A 1 399 ? 14.693 4.207 -13.753 1.00 97.88 399 GLY A C 1
ATOM 3020 O O . GLY A 1 399 ? 15.253 4.870 -14.626 1.00 97.88 399 GLY A O 1
ATOM 3021 N N . ALA A 1 400 ? 13.497 3.649 -13.933 1.00 98.12 400 ALA A N 1
ATOM 3022 C CA . ALA A 1 400 ? 12.751 3.793 -15.174 1.00 98.12 400 ALA A CA 1
ATOM 3023 C C . ALA A 1 400 ? 12.406 5.267 -15.448 1.00 98.12 400 ALA A C 1
ATOM 3025 O O . ALA A 1 400 ? 12.688 5.768 -16.533 1.00 98.12 400 ALA A O 1
ATOM 3026 N N . ALA A 1 401 ? 11.901 6.000 -14.453 1.00 97.88 401 ALA A N 1
ATOM 3027 C CA . ALA A 1 401 ? 11.594 7.424 -14.584 1.00 97.88 401 ALA A CA 1
ATOM 3028 C C . ALA A 1 401 ? 12.841 8.266 -14.918 1.00 97.88 401 ALA A C 1
ATOM 3030 O O . ALA A 1 401 ? 12.775 9.139 -15.783 1.00 97.88 401 ALA A O 1
ATOM 3031 N N . CYS A 1 402 ? 14.000 7.948 -14.331 1.00 97.19 402 CYS A N 1
ATOM 3032 C CA . CYS A 1 402 ? 15.286 8.559 -14.684 1.00 97.19 402 CYS A CA 1
ATOM 3033 C C . CYS A 1 402 ? 15.638 8.306 -16.155 1.00 97.19 402 CYS A C 1
ATOM 3035 O O . CYS A 1 402 ? 15.946 9.240 -16.890 1.00 97.19 402 CYS A O 1
ATOM 3037 N N . GLN A 1 403 ? 15.515 7.059 -16.615 1.00 97.19 403 GLN A N 1
ATOM 3038 C CA . GLN A 1 403 ? 15.875 6.683 -17.981 1.00 97.19 403 GLN A CA 1
ATOM 3039 C C . GLN A 1 403 ? 14.922 7.244 -19.050 1.00 97.19 403 GLN A C 1
ATOM 3041 O O . GLN A 1 403 ? 15.322 7.399 -20.200 1.00 97.19 403 GLN A O 1
ATOM 3046 N N . THR A 1 404 ? 13.677 7.580 -18.703 1.00 95.88 404 THR A N 1
ATOM 3047 C CA . THR A 1 404 ? 12.792 8.321 -19.625 1.00 95.88 404 THR A CA 1
ATOM 3048 C C . THR A 1 404 ? 13.198 9.788 -19.807 1.00 95.88 404 THR A C 1
ATOM 3050 O O . THR A 1 404 ? 12.685 10.453 -20.701 1.00 95.88 404 THR A O 1
ATOM 3053 N N . GLY A 1 405 ? 14.078 10.305 -18.943 1.00 94.25 405 GLY A N 1
ATOM 3054 C CA . GLY A 1 405 ? 14.436 11.719 -18.845 1.00 94.25 405 GLY A CA 1
ATOM 3055 C C . GLY A 1 405 ? 13.429 12.579 -18.072 1.00 94.25 405 GLY A C 1
ATOM 3056 O O . GLY A 1 405 ? 13.737 13.711 -17.714 1.00 94.25 405 GLY A O 1
ATOM 3057 N N . ALA A 1 406 ? 12.257 12.032 -17.736 1.00 93.12 406 ALA A N 1
ATOM 3058 C CA . ALA A 1 406 ? 11.177 12.751 -17.064 1.00 93.12 406 ALA A CA 1
ATOM 3059 C C . ALA A 1 406 ? 11.542 13.258 -15.664 1.00 93.12 406 ALA A C 1
ATOM 3061 O O . ALA A 1 406 ? 10.993 14.258 -15.208 1.00 93.12 406 ALA A O 1
ATOM 3062 N N . LEU A 1 407 ? 12.450 12.572 -14.961 1.00 94.75 407 LEU A N 1
ATOM 3063 C CA . LEU A 1 407 ? 12.818 12.952 -13.598 1.00 94.75 407 LEU A CA 1
ATOM 3064 C C . LEU A 1 407 ? 13.581 14.271 -13.505 1.00 94.75 407 LEU A C 1
ATOM 3066 O O . LEU A 1 407 ? 13.511 14.873 -12.446 1.00 94.75 407 LEU A O 1
ATOM 3070 N N . GLY A 1 408 ? 14.327 14.690 -14.533 1.00 93.12 408 GLY A N 1
ATOM 3071 C CA . GLY A 1 408 ? 15.121 15.928 -14.493 1.00 93.12 408 GLY A CA 1
ATOM 3072 C C . GLY A 1 408 ? 16.249 15.960 -13.445 1.00 93.12 408 GLY A C 1
ATOM 3073 O O . GLY A 1 408 ? 16.751 17.033 -13.130 1.00 93.12 408 GLY A O 1
ATOM 3074 N N . ILE A 1 409 ? 16.643 14.808 -12.884 1.00 95.00 409 ILE A N 1
ATOM 3075 C CA . ILE A 1 409 ? 17.719 14.682 -11.887 1.00 95.00 409 ILE A CA 1
ATOM 3076 C C . ILE A 1 409 ? 18.809 13.748 -12.442 1.00 95.00 409 ILE A C 1
ATOM 3078 O O . ILE A 1 409 ? 18.475 12.642 -12.885 1.00 95.00 409 ILE A O 1
ATOM 3082 N N . PRO A 1 410 ? 20.102 14.131 -12.385 1.00 94.25 410 PRO A N 1
ATOM 3083 C CA . PRO A 1 410 ? 21.200 13.281 -12.840 1.00 94.25 410 PRO A CA 1
ATOM 3084 C C . PRO A 1 410 ? 21.246 11.931 -12.115 1.00 94.25 410 PRO A C 1
ATOM 3086 O O . PRO A 1 410 ? 21.161 11.871 -10.887 1.00 94.25 410 PRO A O 1
ATOM 3089 N N . ALA A 1 411 ? 21.468 10.844 -12.860 1.00 95.38 411 ALA A N 1
ATOM 3090 C CA . ALA A 1 411 ? 21.529 9.490 -12.303 1.00 95.38 411 ALA A CA 1
ATOM 3091 C C . ALA A 1 411 ? 22.577 9.355 -11.183 1.00 95.38 411 ALA A C 1
ATOM 3093 O O . ALA A 1 411 ? 22.300 8.739 -10.156 1.00 95.38 411 ALA A O 1
ATOM 3094 N N . ALA A 1 412 ? 23.743 9.990 -11.341 1.00 95.31 412 ALA A N 1
ATOM 3095 C CA . ALA A 1 412 ? 24.799 9.999 -10.329 1.00 95.31 412 ALA A CA 1
ATOM 3096 C C . ALA A 1 412 ? 24.351 10.632 -8.997 1.00 95.31 412 ALA A C 1
ATOM 3098 O O . ALA A 1 412 ? 24.693 10.121 -7.935 1.00 95.31 412 ALA A O 1
ATOM 3099 N N . ALA A 1 413 ? 23.541 11.696 -9.041 1.00 96.38 413 ALA A N 1
ATOM 3100 C CA . ALA A 1 413 ? 23.015 12.340 -7.837 1.00 96.38 413 ALA A CA 1
ATOM 3101 C C . ALA A 1 413 ? 21.973 11.459 -7.127 1.00 96.38 413 ALA A C 1
ATOM 3103 O O . ALA A 1 413 ? 21.883 11.463 -5.901 1.00 96.38 413 ALA A O 1
ATOM 3104 N N . ILE A 1 414 ? 21.202 10.670 -7.888 1.00 97.44 414 ILE A N 1
ATOM 3105 C CA . ILE A 1 414 ? 20.259 9.689 -7.329 1.00 97.44 414 ILE A CA 1
ATOM 3106 C C . ILE A 1 414 ? 21.021 8.550 -6.644 1.00 97.44 414 ILE A C 1
ATOM 3108 O O . ILE A 1 414 ? 20.671 8.183 -5.523 1.00 97.44 414 ILE A O 1
ATOM 3112 N N . GLU A 1 415 ? 22.066 8.007 -7.278 1.00 97.12 415 GLU A N 1
ATOM 3113 C CA . GLU A 1 415 ? 22.908 6.970 -6.665 1.00 97.12 415 GLU A CA 1
ATOM 3114 C C . GLU A 1 415 ? 23.591 7.487 -5.384 1.00 97.12 415 GLU A C 1
ATOM 3116 O O . GLU A 1 415 ? 23.492 6.831 -4.347 1.00 97.12 415 GLU A O 1
ATOM 3121 N N . GLU A 1 416 ? 24.158 8.700 -5.402 1.00 97.62 416 GLU A N 1
ATOM 3122 C CA . GLU A 1 416 ? 24.728 9.345 -4.206 1.00 97.62 416 GLU A CA 1
ATOM 3123 C C . GLU A 1 416 ? 23.677 9.517 -3.093 1.00 97.62 416 GLU A C 1
ATOM 3125 O O . GLU A 1 416 ? 23.933 9.224 -1.925 1.00 97.62 416 GLU A O 1
ATOM 3130 N N . ALA A 1 417 ? 22.457 9.948 -3.424 1.00 97.81 417 ALA A N 1
ATOM 3131 C CA . ALA A 1 417 ? 21.396 10.103 -2.431 1.00 97.81 417 ALA A CA 1
ATOM 3132 C C . ALA A 1 417 ? 20.947 8.762 -1.817 1.00 97.81 417 ALA A C 1
ATOM 3134 O O . ALA A 1 417 ? 20.595 8.710 -0.633 1.00 97.81 417 ALA A O 1
ATOM 3135 N N . ILE A 1 418 ? 20.987 7.665 -2.584 1.00 97.50 418 ILE A N 1
ATOM 3136 C CA . ILE A 1 418 ? 20.751 6.309 -2.064 1.00 97.50 418 ILE A CA 1
ATOM 3137 C C . ILE A 1 418 ? 21.849 5.921 -1.065 1.00 97.50 418 ILE A C 1
ATOM 3139 O O . ILE A 1 418 ? 21.538 5.360 -0.009 1.00 97.50 418 ILE A O 1
ATOM 3143 N N . GLU A 1 419 ? 23.110 6.241 -1.364 1.00 96.94 419 GLU A N 1
ATOM 3144 C CA . GLU A 1 419 ? 24.246 6.016 -0.463 1.00 96.94 419 GLU A CA 1
ATOM 3145 C C . GLU A 1 419 ? 24.108 6.818 0.836 1.00 96.94 419 GLU A C 1
ATOM 3147 O O . GLU A 1 419 ? 24.230 6.243 1.920 1.00 96.94 419 GLU A O 1
ATOM 3152 N N . ILE A 1 420 ? 23.759 8.107 0.743 1.00 95.25 420 ILE A N 1
ATOM 3153 C CA . ILE A 1 420 ? 23.519 8.989 1.900 1.00 95.25 420 ILE A CA 1
ATOM 3154 C C . ILE A 1 420 ? 22.404 8.438 2.797 1.00 95.25 420 ILE A C 1
ATOM 3156 O O . ILE A 1 420 ? 22.523 8.458 4.022 1.00 95.25 420 ILE A O 1
ATOM 3160 N N . ASN A 1 421 ? 21.326 7.912 2.208 1.00 93.25 421 ASN A N 1
ATOM 3161 C CA . ASN A 1 421 ? 20.228 7.312 2.965 1.00 93.25 421 ASN A CA 1
ATOM 3162 C C . ASN A 1 421 ? 20.659 6.049 3.743 1.00 93.25 421 ASN A C 1
ATOM 3164 O O . ASN A 1 421 ? 20.035 5.699 4.744 1.00 93.25 421 ASN A O 1
ATOM 3168 N N .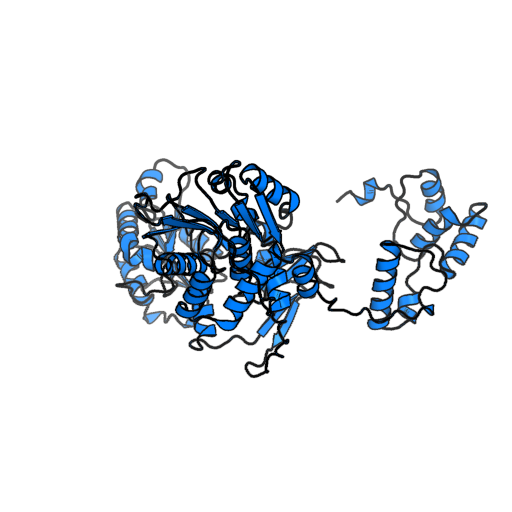 GLY A 1 422 ? 21.714 5.349 3.308 1.00 90.94 422 GLY A N 1
ATOM 3169 C CA . GLY A 1 422 ? 22.394 4.303 4.084 1.00 90.94 422 GLY A CA 1
ATOM 3170 C C . GLY A 1 422 ? 21.620 2.992 4.290 1.00 90.94 422 GLY A C 1
ATOM 3171 O O . GLY A 1 422 ? 22.113 2.074 4.947 1.00 90.94 422 GLY A O 1
ATOM 3172 N N . VAL A 1 423 ? 20.411 2.856 3.737 1.00 87.50 423 VAL A N 1
ATOM 3173 C CA . VAL A 1 423 ? 19.576 1.652 3.879 1.00 87.50 423 VAL A CA 1
ATOM 3174 C C . VAL A 1 423 ? 19.696 0.773 2.641 1.00 87.50 423 VAL A C 1
ATOM 3176 O O . VAL A 1 423 ? 19.267 1.175 1.563 1.00 87.50 423 VAL A O 1
ATOM 3179 N N . ALA A 1 424 ? 20.203 -0.455 2.816 1.00 88.06 424 ALA A N 1
ATOM 3180 C CA . ALA A 1 424 ? 20.305 -1.474 1.759 1.00 88.06 424 ALA A CA 1
ATOM 3181 C C . ALA A 1 424 ? 20.895 -0.920 0.444 1.00 88.06 424 ALA A C 1
ATOM 3183 O O . ALA A 1 424 ? 20.377 -1.187 -0.639 1.00 88.06 424 ALA A O 1
ATOM 3184 N N . VAL A 1 425 ? 21.955 -0.111 0.572 1.00 93.31 425 VAL A N 1
ATOM 3185 C CA . VAL A 1 425 ? 22.524 0.728 -0.495 1.00 93.31 425 VAL A CA 1
ATOM 3186 C C . VAL A 1 425 ? 22.780 -0.070 -1.771 1.00 93.31 425 VAL A C 1
ATOM 3188 O O . VAL A 1 425 ? 22.210 0.250 -2.807 1.00 93.31 425 VAL A O 1
ATOM 3191 N N . GLU A 1 426 ? 23.553 -1.156 -1.685 1.00 93.38 426 GLU A N 1
ATOM 3192 C CA . GLU A 1 426 ? 23.911 -1.985 -2.844 1.00 93.38 426 GLU A CA 1
ATOM 3193 C C . GLU A 1 426 ? 22.672 -2.507 -3.591 1.00 93.38 426 GLU A C 1
ATOM 3195 O O . GLU A 1 426 ? 22.581 -2.404 -4.814 1.00 93.38 426 GLU A O 1
ATOM 3200 N N . THR A 1 427 ? 21.677 -3.012 -2.856 1.00 92.81 427 THR A N 1
ATOM 3201 C CA . THR A 1 427 ? 20.443 -3.553 -3.439 1.00 92.81 427 THR A CA 1
ATOM 3202 C C . THR A 1 427 ? 19.584 -2.457 -4.073 1.00 92.81 427 THR A C 1
ATOM 3204 O O . THR A 1 427 ? 19.032 -2.662 -5.152 1.00 92.81 427 THR A O 1
ATOM 3207 N N . ASN A 1 428 ? 19.488 -1.284 -3.442 1.00 95.94 428 ASN A N 1
ATOM 3208 C CA . ASN A 1 428 ? 18.716 -0.157 -3.968 1.00 95.94 428 ASN A CA 1
ATOM 3209 C C . ASN A 1 428 ? 19.376 0.476 -5.201 1.00 95.94 428 ASN A C 1
ATOM 3211 O O . ASN A 1 428 ? 18.673 0.786 -6.160 1.00 95.94 428 ASN A O 1
ATOM 3215 N N . VAL A 1 429 ? 20.709 0.592 -5.229 1.00 96.75 429 VAL A N 1
ATOM 3216 C CA . VAL A 1 429 ? 21.458 1.027 -6.422 1.00 96.75 429 VAL A CA 1
ATOM 3217 C C . VAL A 1 429 ? 21.293 0.013 -7.557 1.00 96.75 429 VAL A C 1
ATOM 3219 O O . VAL A 1 429 ? 21.010 0.392 -8.694 1.00 96.75 429 VAL A O 1
ATOM 3222 N N . ALA A 1 430 ? 21.392 -1.289 -7.269 1.00 95.94 430 ALA A N 1
ATOM 3223 C CA . ALA A 1 430 ? 21.152 -2.325 -8.272 1.00 95.94 430 ALA A CA 1
ATOM 3224 C C . ALA A 1 430 ? 19.718 -2.270 -8.829 1.00 95.94 430 ALA A C 1
ATOM 3226 O O . ALA A 1 430 ? 19.528 -2.388 -10.040 1.00 95.94 430 ALA A O 1
ATOM 3227 N N . ALA A 1 431 ? 18.715 -2.052 -7.972 1.00 96.62 431 ALA A N 1
ATOM 3228 C CA . ALA A 1 431 ? 17.324 -1.881 -8.383 1.00 96.62 431 ALA A CA 1
ATOM 3229 C C . ALA A 1 431 ? 17.124 -0.625 -9.237 1.00 96.62 431 ALA A C 1
ATOM 3231 O O . ALA A 1 431 ? 16.488 -0.701 -10.282 1.00 96.62 431 ALA A O 1
ATOM 3232 N N . PHE A 1 432 ? 17.726 0.504 -8.863 1.00 97.81 432 PHE A N 1
ATOM 3233 C CA . PHE A 1 432 ? 17.728 1.715 -9.683 1.00 97.81 432 PHE A CA 1
ATOM 3234 C C . PHE A 1 432 ? 18.285 1.453 -11.090 1.00 97.81 432 PHE A C 1
ATOM 3236 O O . PHE A 1 432 ? 17.649 1.782 -12.093 1.00 97.81 432 PHE A O 1
ATOM 3243 N N . ARG A 1 433 ? 19.427 0.770 -11.196 1.00 97.38 433 ARG A N 1
ATOM 3244 C CA . ARG A 1 433 ? 20.041 0.448 -12.495 1.00 97.38 433 ARG A CA 1
ATOM 3245 C C . ARG A 1 433 ? 19.217 -0.543 -13.324 1.00 97.38 433 ARG A C 1
ATOM 3247 O O . ARG A 1 433 ? 19.084 -0.355 -14.531 1.00 97.38 433 ARG A O 1
ATOM 3254 N N . TRP A 1 434 ? 18.610 -1.558 -12.704 1.00 97.19 434 TRP A N 1
ATOM 3255 C CA . TRP A 1 434 ? 17.662 -2.447 -13.394 1.00 97.19 434 TRP A CA 1
ATOM 3256 C C . TRP A 1 434 ? 16.403 -1.708 -13.860 1.00 97.19 434 TRP A C 1
ATOM 3258 O O . TRP A 1 434 ? 15.910 -1.974 -14.952 1.00 97.19 434 TRP A O 1
ATOM 3268 N N . GLY A 1 435 ? 15.931 -0.736 -13.079 1.00 97.38 435 GLY A N 1
ATOM 3269 C CA . GLY A 1 435 ? 14.849 0.162 -13.463 1.00 97.38 435 GLY A CA 1
ATOM 3270 C C . GLY A 1 435 ? 15.169 0.949 -14.729 1.00 97.38 435 GLY A C 1
ATOM 3271 O O . GLY A 1 435 ? 14.353 1.016 -15.644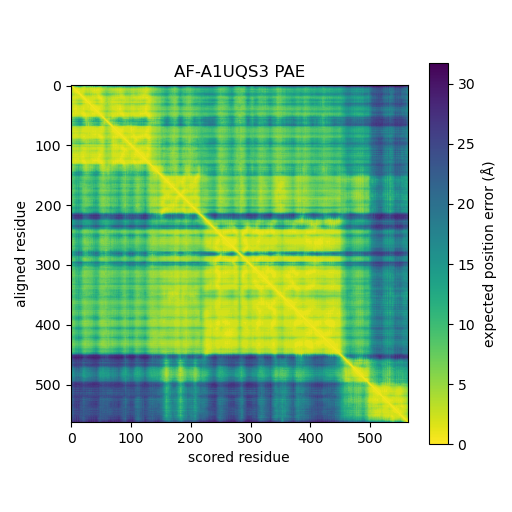 1.00 97.38 435 GLY A O 1
ATOM 3272 N N . ARG A 1 436 ? 16.395 1.480 -14.832 1.00 97.56 436 ARG A N 1
ATOM 3273 C CA . ARG A 1 436 ? 16.870 2.118 -16.069 1.00 97.56 436 ARG A CA 1
ATOM 3274 C C . ARG A 1 436 ? 16.865 1.136 -17.245 1.00 97.56 436 ARG A C 1
ATOM 3276 O O . ARG A 1 436 ? 16.388 1.467 -18.329 1.00 97.56 436 ARG A O 1
ATOM 3283 N N . ALA A 1 437 ? 17.333 -0.093 -17.031 1.00 96.81 437 ALA A N 1
ATOM 3284 C CA . ALA A 1 437 ? 17.336 -1.130 -18.064 1.00 96.81 437 ALA A CA 1
ATOM 3285 C C . ALA A 1 437 ? 15.929 -1.479 -18.570 1.00 96.81 437 ALA A C 1
ATOM 3287 O O . ALA A 1 437 ? 15.783 -1.740 -19.756 1.00 96.81 437 ALA A O 1
ATOM 3288 N N . ALA A 1 438 ? 14.891 -1.393 -17.732 1.00 96.56 438 ALA A N 1
ATOM 3289 C CA . ALA A 1 438 ? 13.506 -1.614 -18.160 1.00 96.56 438 ALA A CA 1
ATOM 3290 C C . ALA A 1 438 ? 13.050 -0.670 -19.290 1.00 96.56 438 ALA A C 1
ATOM 3292 O O . ALA A 1 438 ? 12.146 -1.015 -20.048 1.00 96.56 438 ALA A O 1
ATOM 3293 N N . ILE A 1 439 ? 13.679 0.504 -19.417 1.00 96.50 439 ILE A N 1
ATOM 3294 C CA . ILE A 1 439 ? 13.404 1.481 -20.478 1.00 96.50 439 ILE A CA 1
ATOM 3295 C C . ILE A 1 439 ? 14.428 1.382 -21.613 1.00 96.50 439 ILE A C 1
ATOM 3297 O O . ILE A 1 439 ? 14.047 1.400 -22.780 1.00 96.50 439 ILE A O 1
ATOM 3301 N N . ALA A 1 440 ? 15.722 1.288 -21.288 1.00 95.62 440 ALA A N 1
ATOM 3302 C CA . ALA A 1 440 ? 16.793 1.307 -22.288 1.00 95.62 440 ALA A CA 1
ATOM 3303 C C . ALA A 1 440 ? 16.986 -0.030 -23.024 1.00 95.62 440 ALA A C 1
ATOM 3305 O O . ALA A 1 440 ? 17.373 -0.035 -24.189 1.00 95.62 440 ALA A O 1
ATOM 3306 N N . ASP A 1 441 ? 16.727 -1.152 -22.350 1.00 94.38 441 ASP A N 1
ATOM 3307 C CA . ASP A 1 441 ? 16.834 -2.511 -22.890 1.00 94.38 441 ASP A CA 1
ATOM 3308 C C . ASP A 1 441 ? 15.687 -3.395 -22.345 1.00 94.38 441 ASP A C 1
ATOM 3310 O O . ASP A 1 441 ? 15.898 -4.263 -21.485 1.00 94.38 441 ASP A O 1
ATOM 3314 N N . PRO A 1 442 ? 14.440 -3.169 -22.815 1.00 93.38 442 PRO A N 1
ATOM 3315 C CA . PRO A 1 442 ? 13.264 -3.857 -22.284 1.00 93.38 442 PRO A CA 1
ATOM 3316 C C . PRO A 1 442 ? 13.309 -5.376 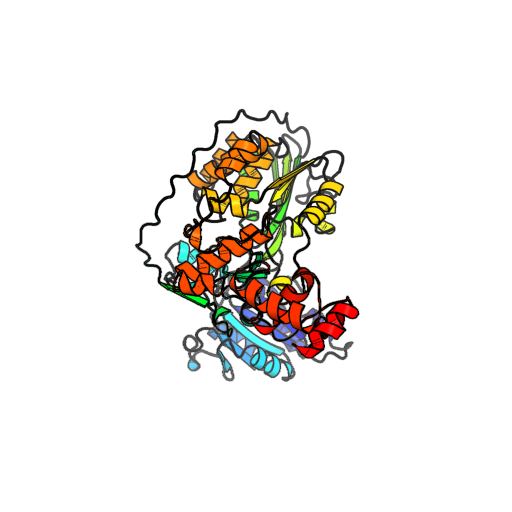-22.477 1.00 93.38 442 PRO A C 1
ATOM 3318 O O . PRO A 1 442 ? 12.756 -6.107 -21.659 1.00 93.38 442 PRO A O 1
ATOM 3321 N N . ILE A 1 443 ? 13.975 -5.856 -23.535 1.00 92.19 443 ILE A N 1
ATOM 3322 C CA . ILE A 1 443 ? 14.106 -7.289 -23.834 1.00 92.19 443 ILE A CA 1
ATOM 3323 C C . ILE A 1 443 ? 14.969 -7.953 -22.765 1.00 92.19 443 ILE A C 1
ATOM 3325 O O . ILE A 1 443 ? 14.526 -8.899 -22.118 1.00 92.19 443 ILE A O 1
ATOM 3329 N N . ARG A 1 444 ? 16.166 -7.416 -22.501 1.00 91.75 444 ARG A N 1
ATOM 3330 C CA . ARG A 1 444 ? 17.045 -7.966 -21.465 1.00 91.75 444 ARG A CA 1
ATOM 3331 C C . ARG A 1 444 ? 16.430 -7.863 -20.076 1.00 91.75 444 ARG A C 1
ATOM 3333 O O . ARG A 1 444 ? 16.600 -8.775 -19.269 1.00 91.75 444 ARG A O 1
ATOM 3340 N N . PHE A 1 445 ? 15.743 -6.759 -19.779 1.00 93.81 445 PHE A N 1
ATOM 3341 C CA . PHE A 1 445 ? 15.003 -6.632 -18.528 1.00 93.81 445 PHE A CA 1
ATOM 3342 C C . PHE A 1 445 ? 13.960 -7.748 -18.410 1.00 93.81 445 PHE A C 1
ATOM 3344 O O . PHE A 1 445 ? 13.977 -8.482 -17.424 1.00 93.81 445 PHE A O 1
ATOM 3351 N N . HIS A 1 446 ? 13.126 -7.929 -19.439 1.00 91.44 446 HIS A N 1
ATOM 3352 C CA . HIS A 1 446 ? 12.111 -8.976 -19.494 1.00 91.44 446 HIS A CA 1
ATOM 3353 C C . HIS A 1 446 ? 12.707 -10.378 -19.313 1.00 91.44 446 HIS A C 1
ATOM 3355 O O . HIS A 1 446 ? 12.194 -11.142 -18.501 1.00 91.44 446 HIS A O 1
ATOM 3361 N N . ASP A 1 447 ? 13.806 -10.713 -19.989 1.00 89.69 447 ASP A N 1
ATOM 3362 C CA . ASP A 1 447 ? 14.452 -12.031 -19.886 1.00 89.69 447 ASP A CA 1
ATOM 3363 C C . ASP A 1 447 ? 14.931 -12.351 -18.463 1.00 89.69 447 ASP A C 1
ATOM 3365 O O . ASP A 1 447 ? 14.905 -13.503 -18.031 1.00 89.69 447 ASP A O 1
ATOM 3369 N N . VAL A 1 448 ? 15.355 -11.329 -17.717 1.00 88.75 448 VAL A N 1
ATOM 3370 C CA . VAL A 1 448 ? 15.866 -11.483 -16.351 1.00 88.75 448 VAL A CA 1
ATOM 3371 C C . VAL A 1 448 ? 14.747 -11.523 -15.311 1.00 88.75 448 VAL A C 1
ATOM 3373 O O . VAL A 1 448 ? 14.865 -12.241 -14.315 1.00 88.75 448 VAL A O 1
ATOM 3376 N N . VAL A 1 449 ? 13.677 -10.748 -15.511 1.00 89.44 449 VAL A N 1
ATOM 3377 C CA . VAL A 1 449 ? 12.555 -10.666 -14.558 1.00 89.44 449 VAL A CA 1
ATOM 3378 C C . VAL A 1 449 ? 11.428 -11.646 -14.866 1.00 89.44 449 VAL A C 1
ATOM 3380 O O . VAL A 1 449 ? 10.538 -11.819 -14.033 1.00 89.44 449 VAL A O 1
ATOM 3383 N N . SER A 1 450 ? 11.470 -12.305 -16.028 1.00 82.00 450 SER A N 1
ATOM 3384 C CA . SER A 1 450 ? 10.534 -13.367 -16.380 1.00 82.00 450 SER A CA 1
ATOM 3385 C C . SER A 1 450 ? 10.593 -14.471 -15.325 1.00 82.00 450 SER A C 1
ATOM 3387 O O . SER A 1 450 ? 11.678 -14.986 -15.032 1.00 82.00 450 SER A O 1
ATOM 3389 N N . PRO A 1 451 ? 9.451 -14.856 -14.734 1.00 64.00 451 PRO A N 1
ATOM 3390 C CA . PRO A 1 451 ? 9.438 -15.895 -13.724 1.00 64.00 451 PRO A CA 1
ATOM 3391 C C . PRO A 1 451 ? 9.942 -17.205 -14.335 1.00 64.00 451 PRO A C 1
ATOM 3393 O O . PRO A 1 451 ? 9.368 -17.729 -15.290 1.00 64.00 451 PRO A O 1
ATOM 3396 N N . VAL A 1 452 ? 11.011 -17.761 -13.760 1.00 55.94 452 VAL A N 1
ATOM 3397 C CA . VAL A 1 452 ? 11.364 -19.165 -13.990 1.00 55.94 452 VAL A CA 1
ATOM 3398 C C . VAL A 1 452 ? 10.206 -19.988 -13.417 1.00 55.94 452 VAL A C 1
ATOM 3400 O O . VAL A 1 452 ? 9.878 -19.783 -12.248 1.00 55.94 452 VAL A O 1
ATOM 3403 N N . PRO A 1 453 ? 9.553 -20.879 -14.184 1.00 54.41 453 PRO A N 1
ATOM 3404 C CA . PRO A 1 453 ? 8.453 -21.682 -13.663 1.00 54.41 453 PRO A CA 1
ATOM 3405 C C . PRO A 1 453 ? 8.908 -22.480 -12.429 1.00 54.41 453 PRO A C 1
ATOM 3407 O O . PRO A 1 453 ? 9.648 -23.453 -12.554 1.00 54.41 453 PRO A O 1
ATOM 3410 N N . ASP A 1 454 ? 8.466 -22.071 -11.233 1.00 49.69 454 ASP A N 1
ATOM 3411 C CA . ASP A 1 454 ? 8.869 -22.661 -9.938 1.00 49.69 454 ASP A CA 1
ATOM 3412 C C . ASP A 1 454 ? 8.460 -24.140 -9.803 1.00 49.69 454 ASP A C 1
ATOM 3414 O O . ASP A 1 454 ? 9.009 -24.896 -9.001 1.00 49.69 454 ASP A O 1
ATOM 3418 N N . ARG A 1 455 ? 7.508 -24.584 -10.627 1.00 51.22 455 ARG A N 1
ATOM 3419 C CA . ARG A 1 455 ? 7.225 -25.995 -10.862 1.00 51.22 455 ARG A CA 1
ATOM 3420 C C . ARG A 1 455 ? 7.675 -26.341 -12.268 1.00 51.22 455 ARG A C 1
ATOM 3422 O O . ARG A 1 455 ? 6.963 -26.061 -13.228 1.00 51.22 455 ARG A O 1
ATOM 3429 N N . HIS A 1 456 ? 8.789 -27.057 -12.384 1.00 48.91 456 HIS A N 1
ATOM 3430 C CA . HIS A 1 456 ? 8.863 -28.040 -13.453 1.00 48.91 456 HIS A CA 1
ATOM 3431 C C . HIS A 1 456 ? 7.718 -29.024 -13.187 1.00 48.91 456 HIS A C 1
ATOM 3433 O O . HIS A 1 456 ? 7.765 -29.706 -12.157 1.00 48.91 456 HIS A O 1
ATOM 3439 N N . PRO A 1 457 ? 6.662 -29.071 -14.022 1.00 54.97 457 PRO A N 1
ATOM 3440 C CA . PRO A 1 457 ? 5.672 -30.123 -13.876 1.00 54.97 457 PRO A CA 1
ATOM 3441 C C . PRO A 1 457 ? 6.434 -31.445 -13.894 1.00 54.97 457 PRO A C 1
ATOM 3443 O O . PRO A 1 457 ? 7.355 -31.619 -14.699 1.00 54.97 457 PRO A O 1
ATOM 3446 N N . THR A 1 458 ? 6.108 -32.354 -12.972 1.00 59.19 458 THR A N 1
ATOM 3447 C CA . THR A 1 458 ? 6.641 -33.715 -13.043 1.00 59.19 458 THR A CA 1
ATOM 3448 C C . THR A 1 458 ? 6.402 -34.202 -14.472 1.00 59.19 458 THR A C 1
ATOM 3450 O O . THR A 1 458 ? 5.251 -34.148 -14.913 1.00 59.19 458 THR A O 1
ATOM 3453 N N . PRO A 1 459 ? 7.445 -34.590 -15.231 1.00 65.88 459 PRO A N 1
ATOM 3454 C CA . PRO A 1 459 ? 7.266 -34.939 -16.628 1.00 65.88 459 PRO A CA 1
ATOM 3455 C C . PRO A 1 459 ? 6.225 -36.048 -16.713 1.00 65.88 459 PRO A C 1
ATOM 3457 O O . PRO A 1 459 ? 6.415 -37.124 -16.141 1.00 65.88 459 PRO A O 1
ATOM 3460 N N . LEU A 1 460 ? 5.103 -35.770 -17.373 1.00 71.69 460 LEU A N 1
ATOM 3461 C CA . LEU A 1 460 ? 4.053 -36.758 -17.521 1.00 71.69 460 LEU A CA 1
ATOM 3462 C C . LEU A 1 460 ? 4.579 -37.873 -18.431 1.00 71.69 460 LEU A C 1
ATOM 3464 O O . LEU A 1 460 ? 4.978 -37.586 -19.563 1.00 71.69 460 LEU A O 1
ATOM 3468 N N . PRO A 1 461 ? 4.586 -39.145 -17.998 1.00 73.56 461 PRO A N 1
ATOM 3469 C CA . PRO A 1 461 ? 4.962 -40.231 -18.888 1.00 73.56 461 PRO A CA 1
ATOM 3470 C C . PRO A 1 461 ? 4.017 -40.247 -20.096 1.00 73.56 461 PRO A C 1
ATOM 3472 O O . PRO A 1 461 ? 2.800 -40.287 -19.913 1.00 73.56 461 PRO A O 1
ATOM 3475 N N . ALA A 1 462 ? 4.559 -40.263 -21.320 1.00 69.44 462 ALA A N 1
ATOM 3476 C CA . ALA A 1 462 ? 3.777 -40.181 -22.566 1.00 69.44 462 ALA A CA 1
ATOM 3477 C C . ALA A 1 462 ? 2.607 -41.190 -22.624 1.00 69.44 462 ALA A C 1
ATOM 3479 O O . ALA A 1 462 ? 1.541 -40.905 -23.153 1.00 69.44 462 ALA A O 1
ATOM 3480 N N . ARG A 1 463 ? 2.775 -42.345 -21.970 1.00 73.69 463 ARG A N 1
ATOM 3481 C CA . ARG A 1 463 ? 1.777 -43.417 -21.825 1.00 73.69 463 ARG A CA 1
ATOM 3482 C C . ARG A 1 463 ? 0.560 -43.104 -20.935 1.00 73.69 463 ARG A C 1
ATOM 3484 O O . ARG A 1 463 ? -0.264 -43.996 -20.724 1.00 73.69 463 ARG A O 1
ATOM 3491 N N . VAL A 1 464 ? 0.486 -41.945 -20.278 1.00 71.81 464 VAL A N 1
ATOM 3492 C CA . VAL A 1 464 ? -0.651 -41.585 -19.403 1.00 71.81 464 VAL A CA 1
ATOM 3493 C C . VAL A 1 464 ? -1.801 -40.977 -20.206 1.00 71.81 464 VAL A C 1
ATOM 3495 O O . VAL A 1 464 ? -2.952 -41.262 -19.890 1.00 71.81 464 VAL A O 1
ATOM 3498 N N . LEU A 1 465 ? -1.493 -40.222 -21.264 1.00 73.56 465 LEU A N 1
ATOM 3499 C CA . LEU A 1 465 ? -2.464 -39.597 -22.173 1.00 73.56 465 LEU A CA 1
ATOM 3500 C C . LEU A 1 465 ? -2.385 -40.184 -23.592 1.00 73.56 465 LEU A C 1
ATOM 3502 O O . LEU A 1 465 ? -2.698 -39.512 -24.569 1.00 73.56 465 LEU A O 1
ATOM 3506 N N . ASP A 1 466 ? -1.936 -41.433 -23.714 1.00 71.31 466 ASP A N 1
ATOM 3507 C CA . ASP A 1 466 ? -1.802 -42.105 -25.006 1.00 71.31 466 ASP A CA 1
ATOM 3508 C C . ASP A 1 466 ? -3.172 -42.218 -25.700 1.00 71.31 466 ASP A C 1
ATOM 3510 O O . ASP A 1 466 ? -4.133 -42.728 -25.116 1.00 71.31 466 ASP A O 1
ATOM 3514 N N . GLY A 1 467 ? -3.273 -41.695 -26.924 1.00 66.06 467 GLY A N 1
ATOM 3515 C CA . GLY A 1 467 ? -4.529 -41.579 -27.676 1.00 66.06 467 GLY A CA 1
ATOM 3516 C C . GLY A 1 467 ? -5.392 -40.346 -27.364 1.00 66.06 467 GLY A C 1
ATOM 3517 O O . GLY A 1 467 ? -6.441 -40.191 -27.984 1.00 66.06 467 GLY A O 1
ATOM 3518 N N . ALA A 1 468 ? -4.982 -39.455 -26.453 1.00 67.31 468 ALA A N 1
ATOM 3519 C CA . ALA A 1 468 ? -5.670 -38.181 -26.241 1.00 67.31 468 ALA A CA 1
ATOM 3520 C C . ALA A 1 468 ? -5.413 -37.219 -27.417 1.00 67.31 468 ALA A C 1
ATOM 3522 O O . ALA A 1 468 ? -4.273 -37.024 -27.833 1.00 67.31 468 ALA A O 1
ATOM 3523 N N . THR A 1 469 ? -6.466 -36.587 -27.940 1.00 69.12 469 THR A N 1
ATOM 3524 C CA . THR A 1 469 ? -6.394 -35.706 -29.124 1.00 69.12 469 THR A CA 1
ATOM 3525 C C . THR A 1 469 ? -6.432 -34.213 -28.787 1.00 69.12 469 THR A C 1
ATOM 3527 O O . THR A 1 469 ? -6.538 -33.379 -29.684 1.00 69.12 469 THR A O 1
ATOM 3530 N N . PHE A 1 470 ? -6.384 -33.847 -27.503 1.00 68.25 470 PHE A N 1
ATOM 3531 C CA . PHE A 1 470 ? -6.489 -32.452 -27.072 1.00 68.25 470 PHE A CA 1
ATOM 3532 C C . PHE A 1 470 ? -5.189 -31.689 -27.330 1.00 68.25 470 PHE A C 1
ATOM 3534 O O . PHE A 1 470 ? -4.111 -32.122 -26.931 1.00 68.25 470 PHE A O 1
ATOM 3541 N N . SER A 1 471 ? -5.312 -30.511 -27.937 1.00 71.06 471 SER A N 1
ATOM 3542 C CA . SER A 1 471 ? -4.215 -29.575 -28.189 1.00 71.06 471 SER A CA 1
ATOM 3543 C C . SER A 1 471 ? -4.516 -28.192 -27.606 1.00 71.06 471 SER A C 1
ATOM 3545 O O . SER A 1 471 ? -5.639 -27.908 -27.179 1.00 71.06 471 SER A O 1
ATOM 3547 N N . GLY A 1 472 ? -3.516 -27.309 -27.601 1.00 77.88 472 GLY A N 1
ATOM 3548 C CA . GLY A 1 472 ? -3.653 -25.948 -27.076 1.00 77.88 472 GLY A CA 1
ATOM 3549 C C . GLY A 1 472 ? -3.958 -25.928 -25.576 1.00 77.88 472 GLY A C 1
ATOM 3550 O O . GLY A 1 472 ? -3.562 -26.829 -24.842 1.00 77.88 472 GLY A O 1
ATOM 3551 N N . HIS A 1 473 ? -4.710 -24.920 -25.124 1.00 73.25 473 HIS A N 1
ATOM 3552 C CA . HIS A 1 473 ? -4.954 -24.678 -23.697 1.00 73.25 473 HIS A CA 1
ATOM 3553 C C . HIS A 1 473 ? -5.558 -25.881 -22.951 1.00 73.25 473 HIS A C 1
ATOM 3555 O O . HIS A 1 473 ? -5.158 -26.187 -21.830 1.00 73.25 473 HIS A O 1
ATOM 3561 N N . VAL A 1 474 ? -6.500 -26.590 -23.581 1.00 76.62 474 VAL A N 1
ATOM 3562 C CA . VAL A 1 474 ? -7.132 -27.776 -22.983 1.00 76.62 474 VAL A CA 1
ATOM 3563 C C . VAL A 1 474 ? -6.121 -28.915 -22.844 1.00 76.62 474 VAL A C 1
ATOM 3565 O O . VAL A 1 474 ? -6.045 -29.533 -21.785 1.00 76.62 474 VAL A O 1
ATOM 3568 N N . GLY A 1 475 ? -5.299 -29.158 -23.870 1.00 77.94 475 GLY A N 1
ATOM 3569 C CA . GLY A 1 475 ? -4.217 -30.145 -23.804 1.00 77.94 475 GLY A CA 1
ATOM 3570 C C . GLY A 1 475 ? -3.197 -29.822 -22.707 1.00 77.94 475 GLY A C 1
ATOM 3571 O O . GLY A 1 475 ? -2.813 -30.709 -21.939 1.00 77.94 475 GLY A O 1
ATOM 3572 N N . ASP A 1 476 ? -2.825 -28.548 -22.566 1.00 77.06 476 ASP A N 1
ATOM 3573 C CA . ASP A 1 476 ? -1.905 -28.084 -21.522 1.00 77.06 476 ASP A CA 1
ATOM 3574 C C . ASP A 1 476 ? -2.475 -28.296 -20.114 1.00 77.06 476 ASP A C 1
ATOM 3576 O O . ASP A 1 476 ? -1.754 -28.723 -19.207 1.00 77.06 476 ASP A O 1
ATOM 3580 N N . LEU A 1 477 ? -3.768 -28.012 -19.922 1.00 78.56 477 LEU A N 1
ATOM 3581 C CA . LEU A 1 477 ? -4.461 -28.196 -18.647 1.00 78.56 477 LEU A CA 1
ATOM 3582 C C . LEU A 1 477 ? -4.538 -29.679 -18.267 1.00 78.56 477 LEU A C 1
ATOM 3584 O O . LEU A 1 477 ? -4.198 -30.050 -17.143 1.00 78.56 477 LEU A O 1
ATOM 3588 N N . ILE A 1 478 ? -4.938 -30.533 -19.214 1.00 79.25 478 ILE A N 1
ATOM 3589 C CA . ILE A 1 478 ? -5.023 -31.986 -19.021 1.00 79.25 478 ILE A CA 1
ATOM 3590 C C . ILE A 1 478 ? -3.646 -32.554 -18.670 1.00 79.25 478 ILE A C 1
ATOM 3592 O O . ILE A 1 478 ? -3.523 -33.330 -17.724 1.00 79.25 478 ILE A O 1
ATOM 3596 N N . THR A 1 479 ? -2.605 -32.139 -19.395 1.00 80.31 479 THR A N 1
ATOM 3597 C CA . THR A 1 479 ? -1.227 -32.592 -19.161 1.00 80.31 479 THR A CA 1
ATOM 3598 C C . THR A 1 479 ? -0.762 -32.248 -17.749 1.00 80.31 479 THR A C 1
ATOM 3600 O O . THR A 1 479 ? -0.224 -33.109 -17.051 1.00 80.31 479 THR A O 1
ATOM 3603 N N . ARG A 1 480 ? -1.028 -31.018 -17.289 1.00 79.12 480 ARG A N 1
ATOM 3604 C CA . ARG A 1 480 ? -0.702 -30.587 -15.922 1.00 79.12 480 ARG A CA 1
ATOM 3605 C C . ARG A 1 480 ? -1.472 -31.378 -14.868 1.00 79.12 480 ARG A C 1
ATOM 3607 O O . ARG A 1 480 ? -0.849 -31.952 -13.984 1.00 79.12 480 ARG A O 1
ATOM 3614 N N . ARG A 1 481 ? -2.799 -31.495 -14.992 1.00 83.50 481 ARG A N 1
ATOM 3615 C CA . ARG A 1 481 ? -3.629 -32.226 -14.014 1.00 83.50 481 ARG A CA 1
ATOM 3616 C C . ARG A 1 481 ? -3.290 -33.713 -13.957 1.00 83.50 481 ARG A C 1
ATOM 3618 O O . ARG A 1 481 ? -3.256 -34.294 -12.876 1.00 83.50 481 ARG A O 1
ATOM 3625 N N . ALA A 1 482 ? -2.986 -34.332 -15.096 1.00 82.19 482 ALA A N 1
ATOM 3626 C CA . ALA A 1 482 ? -2.505 -35.705 -15.125 1.00 82.19 482 ALA A CA 1
ATOM 3627 C C . ALA A 1 482 ? -1.162 -35.833 -14.388 1.00 82.19 482 ALA A C 1
ATOM 3629 O O . ALA A 1 482 ? -1.007 -36.754 -13.589 1.00 82.19 482 ALA A O 1
ATOM 3630 N N . ALA A 1 483 ? -0.224 -34.900 -14.591 1.00 82.06 483 ALA A N 1
ATOM 3631 C CA . ALA A 1 483 ? 1.051 -34.886 -13.871 1.00 82.06 483 ALA A CA 1
ATOM 3632 C C . ALA A 1 483 ? 0.853 -34.710 -12.357 1.00 82.06 483 ALA A C 1
ATOM 3634 O O . ALA A 1 483 ? 1.463 -35.446 -11.580 1.00 82.06 483 ALA A O 1
ATOM 3635 N N . ASP A 1 484 ? -0.056 -33.822 -11.945 1.00 80.19 484 ASP A N 1
ATOM 3636 C CA . ASP A 1 484 ? -0.428 -33.622 -10.541 1.00 80.19 484 ASP A CA 1
ATOM 3637 C C . ASP A 1 484 ? -0.974 -34.922 -9.917 1.00 80.19 484 ASP A C 1
ATOM 3639 O O . ASP A 1 484 ? -0.572 -35.299 -8.818 1.00 80.19 484 ASP A O 1
ATOM 3643 N N . LEU A 1 485 ? -1.832 -35.666 -10.629 1.00 83.38 485 LEU A N 1
ATOM 3644 C CA . LEU A 1 485 ? -2.364 -36.959 -10.169 1.00 83.38 485 LEU A CA 1
ATOM 3645 C C . LEU A 1 485 ? -1.292 -38.058 -10.089 1.00 83.38 485 LEU A C 1
ATOM 3647 O O . LEU A 1 485 ? -1.347 -38.914 -9.197 1.00 83.38 485 LEU A O 1
ATOM 3651 N N . VAL A 1 486 ? -0.313 -38.048 -11.004 1.00 84.12 486 VAL A N 1
ATOM 3652 C CA . VAL A 1 486 ? 0.851 -38.944 -10.922 1.00 84.12 486 VAL A CA 1
ATOM 3653 C C . VAL A 1 486 ? 1.664 -38.631 -9.671 1.00 84.12 486 VAL A C 1
ATOM 3655 O O . VAL A 1 486 ? 1.968 -39.553 -8.917 1.00 84.12 486 VAL A O 1
ATOM 3658 N N . ALA A 1 487 ? 1.978 -37.354 -9.442 1.00 82.06 487 ALA A N 1
ATOM 3659 C CA . ALA A 1 487 ? 2.751 -36.898 -8.291 1.00 82.06 487 ALA A CA 1
ATOM 3660 C C . ALA A 1 487 ? 2.020 -37.141 -6.961 1.00 82.06 487 ALA A C 1
ATOM 3662 O O . ALA A 1 487 ? 2.651 -37.494 -5.968 1.00 82.06 487 ALA A O 1
ATOM 3663 N N . PHE A 1 488 ? 0.694 -36.991 -6.948 1.00 81.19 488 PHE A N 1
ATOM 3664 C CA . PHE A 1 488 ? -0.136 -37.248 -5.776 1.00 81.19 488 PHE A CA 1
ATOM 3665 C C . PHE A 1 488 ? -0.134 -38.726 -5.371 1.00 81.19 488 PHE A C 1
ATOM 3667 O O . PHE A 1 488 ? -0.047 -39.035 -4.184 1.00 81.19 488 PHE A O 1
ATOM 3674 N N . GLN A 1 489 ? -0.247 -39.648 -6.335 1.00 84.44 489 GLN A N 1
ATOM 3675 C CA . GLN A 1 489 ? -0.341 -41.070 -6.004 1.00 84.44 489 GLN A CA 1
ATOM 3676 C C . GLN A 1 489 ? 0.303 -42.001 -7.034 1.00 84.44 489 GLN A C 1
ATOM 3678 O O . GLN A 1 489 ? 1.161 -42.800 -6.667 1.00 84.44 489 GLN A O 1
ATOM 3683 N N . SER A 1 490 ? -0.160 -42.008 -8.291 1.00 83.94 490 SER A N 1
ATOM 3684 C CA . SER A 1 490 ? 0.384 -42.912 -9.321 1.00 83.94 490 SER A CA 1
ATOM 3685 C C . SER A 1 490 ? -0.156 -42.628 -10.725 1.00 83.94 490 SER A C 1
ATOM 3687 O O . SER A 1 490 ? -1.248 -42.088 -10.895 1.00 83.94 490 SER A O 1
ATOM 3689 N N . GLU A 1 491 ? 0.525 -43.151 -11.750 1.00 84.25 491 GLU A N 1
ATOM 3690 C CA . GLU A 1 491 ? 0.004 -43.207 -13.128 1.00 84.25 491 GLU A CA 1
ATOM 3691 C C . GLU A 1 491 ? -1.361 -43.891 -13.241 1.00 84.25 491 GLU A C 1
ATOM 3693 O O . GLU A 1 491 ? -2.180 -43.512 -14.075 1.00 84.25 491 GLU A O 1
ATOM 3698 N N . LYS A 1 492 ? -1.641 -44.887 -12.390 1.00 81.44 492 LYS A N 1
ATOM 3699 C CA . LYS A 1 492 ? -2.941 -45.571 -12.376 1.00 81.44 492 LYS A CA 1
ATOM 3700 C C . LYS A 1 492 ? -4.075 -44.607 -12.030 1.00 81.44 492 LYS A C 1
ATOM 3702 O O . LYS A 1 492 ? -5.177 -44.772 -12.542 1.00 81.44 492 LYS A O 1
ATOM 3707 N N . VAL A 1 493 ? -3.808 -43.632 -11.167 1.00 80.56 493 VAL A N 1
ATOM 3708 C CA . VAL A 1 493 ? -4.777 -42.615 -10.746 1.00 80.56 493 VAL A CA 1
ATOM 3709 C C . VAL A 1 493 ? -4.932 -41.560 -11.830 1.00 80.56 493 VAL A C 1
ATOM 3711 O O . VAL A 1 493 ? -6.060 -41.250 -12.191 1.00 80.56 493 VAL A O 1
ATOM 3714 N N . ALA A 1 494 ? -3.833 -41.110 -12.437 1.00 80.31 494 ALA A N 1
ATOM 3715 C CA . ALA A 1 494 ? -3.894 -40.208 -13.585 1.00 80.31 494 ALA A CA 1
ATOM 3716 C C . ALA A 1 494 ? -4.683 -40.812 -14.765 1.00 80.31 494 ALA A C 1
ATOM 3718 O O . ALA A 1 494 ? -5.502 -40.132 -15.366 1.00 80.31 494 ALA A O 1
ATOM 3719 N N . ARG A 1 495 ? -4.559 -42.122 -15.026 1.00 74.56 495 ARG A N 1
ATOM 3720 C CA . ARG A 1 495 ? -5.361 -42.837 -16.044 1.00 74.56 495 ARG A CA 1
ATOM 3721 C C . ARG A 1 495 ? -6.845 -43.016 -15.698 1.00 74.56 495 ARG A C 1
ATOM 3723 O O . ARG A 1 495 ? -7.604 -43.507 -16.533 1.00 74.56 495 ARG A O 1
ATOM 3730 N N . ARG A 1 496 ? -7.272 -42.690 -14.472 1.00 72.62 496 ARG A N 1
ATOM 3731 C CA . ARG A 1 496 ? -8.706 -42.599 -14.139 1.00 72.62 496 ARG A CA 1
ATOM 3732 C C . ARG A 1 496 ? -9.323 -41.296 -14.634 1.00 72.62 496 ARG A C 1
ATOM 3734 O O . ARG A 1 496 ? -10.546 -41.213 -14.671 1.00 72.62 496 ARG A O 1
ATOM 3741 N N . PHE A 1 497 ? -8.506 -40.315 -15.010 1.00 68.88 497 PHE A N 1
ATOM 3742 C CA . PHE A 1 497 ? -8.965 -39.124 -15.704 1.00 68.88 497 PHE A CA 1
ATOM 3743 C C . PHE A 1 497 ? -9.508 -39.548 -17.076 1.00 68.88 497 PHE A C 1
ATOM 3745 O O . PHE A 1 497 ? -8.740 -39.895 -17.972 1.00 68.88 497 PHE A O 1
ATOM 3752 N N . ARG A 1 498 ? -10.839 -39.649 -17.196 1.00 69.06 498 ARG A N 1
ATOM 3753 C CA . ARG A 1 498 ? -11.526 -39.927 -18.461 1.00 69.06 498 ARG A CA 1
ATOM 3754 C C . ARG A 1 498 ? -11.646 -38.648 -19.259 1.00 69.06 498 ARG A C 1
ATOM 3756 O O . ARG A 1 498 ? -11.838 -37.571 -18.705 1.00 69.06 498 ARG A O 1
ATOM 3763 N N . LEU A 1 499 ? -11.493 -38.790 -20.560 1.00 70.25 499 LEU A N 1
ATOM 3764 C CA . LEU A 1 499 ? -11.483 -37.692 -21.505 1.00 70.25 499 LEU A CA 1
ATOM 3765 C C . LEU A 1 499 ? -12.282 -38.114 -22.730 1.00 70.25 499 LEU A C 1
ATOM 3767 O O . LEU A 1 499 ? -12.299 -39.297 -23.072 1.00 70.25 499 LEU A O 1
ATOM 3771 N N . LEU A 1 500 ? -12.894 -37.151 -23.424 1.00 68.00 500 LEU A N 1
ATOM 3772 C CA . LEU A 1 500 ? -13.468 -37.422 -24.747 1.00 68.00 500 LEU A CA 1
ATOM 3773 C C . LEU A 1 500 ? -12.404 -38.086 -25.637 1.00 68.00 500 LEU A C 1
ATOM 3775 O O . LEU A 1 500 ? -11.233 -37.700 -25.605 1.00 68.00 500 LEU A O 1
ATOM 3779 N N . GLY A 1 501 ? -12.795 -39.129 -26.364 1.00 67.62 501 GLY A N 1
ATOM 3780 C CA . GLY A 1 501 ? -11.878 -39.931 -27.169 1.00 67.62 501 GLY A CA 1
ATOM 3781 C C . GLY A 1 501 ? -11.048 -41.000 -26.442 1.00 67.62 501 GLY A C 1
ATOM 3782 O O . GLY A 1 501 ? -10.416 -41.803 -27.129 1.00 67.62 501 GLY A O 1
ATOM 3783 N N . ASP A 1 502 ? -11.033 -41.091 -25.102 1.00 73.56 502 ASP A N 1
ATOM 3784 C CA . ASP A 1 502 ? -10.226 -42.124 -24.430 1.00 73.56 502 ASP A CA 1
ATOM 3785 C C . ASP A 1 502 ? -10.764 -43.542 -24.686 1.00 73.56 502 ASP A C 1
ATOM 3787 O O . ASP A 1 502 ? -11.966 -43.756 -24.827 1.00 73.56 502 ASP A O 1
ATOM 3791 N N . ARG A 1 503 ? -9.883 -44.551 -24.736 1.00 73.81 503 ARG A N 1
ATOM 3792 C CA . ARG A 1 503 ? -10.260 -45.926 -25.118 1.00 73.81 503 ARG A CA 1
ATOM 3793 C C . ARG A 1 503 ? -11.368 -46.529 -24.244 1.00 73.81 503 ARG A C 1
ATOM 3795 O O . ARG A 1 503 ? -12.181 -47.303 -24.746 1.00 73.81 503 ARG A O 1
ATOM 3802 N N . SER A 1 504 ? -11.387 -46.219 -22.946 1.00 75.50 504 SER A N 1
ATOM 3803 C CA . SER A 1 504 ? -12.439 -46.697 -22.044 1.00 75.50 504 SER A CA 1
ATOM 3804 C C . SER A 1 504 ? -13.749 -45.978 -22.328 1.00 75.50 504 SER A C 1
ATOM 3806 O O . SER A 1 504 ? -14.798 -46.619 -22.320 1.00 75.50 504 SER A O 1
ATOM 3808 N N . LEU A 1 505 ? -13.698 -44.669 -22.573 1.00 83.31 505 LEU A N 1
ATOM 3809 C CA . LEU A 1 505 ? -14.870 -43.888 -22.943 1.00 83.31 505 LEU A CA 1
ATOM 3810 C C . LEU A 1 505 ? -15.444 -44.344 -24.286 1.00 83.31 505 LEU A C 1
ATOM 3812 O O . LEU A 1 505 ? -16.643 -44.570 -24.364 1.00 83.31 505 LEU A O 1
ATOM 3816 N N . GLN A 1 506 ? -14.603 -44.557 -25.300 1.00 83.62 506 GLN A N 1
ATOM 3817 C CA . GLN A 1 506 ? -14.990 -45.036 -26.631 1.00 83.62 506 GLN A CA 1
ATOM 3818 C C . GLN A 1 506 ? -15.796 -46.339 -26.565 1.00 83.62 506 GLN A C 1
ATOM 3820 O O . GLN A 1 506 ? -16.840 -46.459 -27.197 1.00 83.62 506 GLN A O 1
ATOM 3825 N N . ASP A 1 507 ? -15.373 -47.301 -25.740 1.00 86.25 507 ASP A N 1
ATOM 3826 C CA . ASP A 1 507 ? -16.118 -48.549 -25.518 1.00 86.25 507 ASP A CA 1
ATOM 3827 C C . ASP A 1 507 ? -17.510 -48.301 -24.896 1.00 86.25 507 ASP A C 1
ATOM 3829 O O . ASP A 1 507 ? -18.501 -48.909 -25.305 1.00 86.25 507 ASP A O 1
ATOM 3833 N N . HIS A 1 508 ? -17.629 -47.361 -23.952 1.00 88.12 508 HIS A N 1
ATOM 3834 C CA . HIS A 1 508 ? -18.927 -46.982 -23.376 1.00 88.12 508 HIS A CA 1
ATOM 3835 C C . HI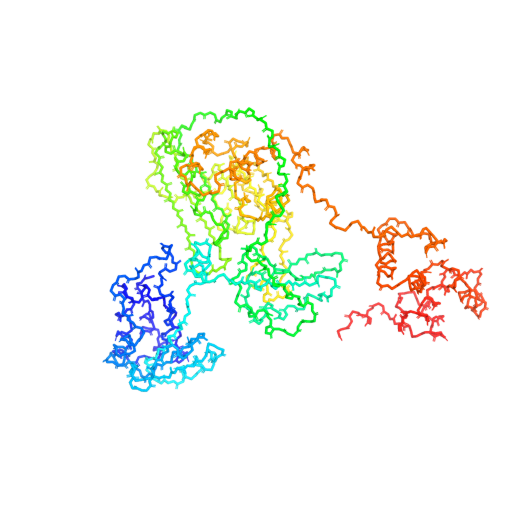S A 1 508 ? -19.787 -46.200 -24.377 1.00 88.12 508 HIS A C 1
ATOM 3837 O O . HIS A 1 508 ? -20.983 -46.468 -24.498 1.00 88.12 508 HIS A O 1
ATOM 3843 N N . ALA A 1 509 ? -19.181 -45.287 -25.133 1.00 90.56 509 ALA A N 1
ATOM 3844 C CA . ALA A 1 509 ? -19.839 -44.478 -26.146 1.00 90.56 509 ALA A CA 1
ATOM 3845 C C . ALA A 1 509 ? -20.395 -45.348 -27.277 1.00 90.56 509 ALA A C 1
ATOM 3847 O O . ALA A 1 509 ? -21.546 -45.166 -27.651 1.00 90.56 509 ALA A O 1
ATOM 3848 N N . TRP A 1 510 ? -19.663 -46.366 -27.742 1.00 93.56 510 TRP A N 1
ATOM 3849 C CA . TRP A 1 510 ? -20.177 -47.325 -28.724 1.00 93.56 510 TRP A CA 1
ATOM 3850 C C . TRP A 1 510 ? -21.393 -48.102 -28.215 1.00 93.56 510 TRP A C 1
ATOM 3852 O O . TRP A 1 510 ? -22.341 -48.318 -28.968 1.00 93.56 510 TRP A O 1
ATOM 3862 N N . ARG A 1 511 ? -21.427 -48.484 -26.929 1.00 93.44 511 ARG A N 1
ATOM 3863 C CA . ARG A 1 511 ? -22.615 -49.129 -26.337 1.00 93.44 511 ARG A CA 1
ATOM 3864 C C . ARG A 1 511 ? -23.819 -48.192 -26.295 1.00 93.44 511 ARG A C 1
ATOM 3866 O O . ARG A 1 511 ? -24.943 -48.647 -26.496 1.00 93.44 511 ARG A O 1
ATOM 3873 N N . ILE A 1 512 ? -23.599 -46.910 -26.010 1.00 93.50 512 ILE A N 1
ATOM 3874 C CA . ILE A 1 512 ? -24.656 -45.892 -25.998 1.00 93.50 512 ILE A CA 1
ATOM 3875 C C . ILE A 1 512 ? -25.136 -45.612 -27.427 1.00 93.50 512 ILE A C 1
ATOM 3877 O O . ILE A 1 512 ? -26.337 -45.684 -27.677 1.00 93.50 512 ILE A O 1
ATOM 3881 N N . ALA A 1 513 ? -24.218 -45.393 -28.370 1.00 93.06 513 ALA A N 1
ATOM 3882 C CA . ALA A 1 513 ? -24.514 -45.178 -29.783 1.00 93.06 513 ALA A CA 1
ATOM 3883 C C . ALA A 1 513 ? -25.301 -46.353 -30.378 1.00 93.06 513 ALA A C 1
ATOM 3885 O O . ALA A 1 513 ? -26.328 -46.139 -31.012 1.00 93.06 513 ALA A O 1
ATOM 3886 N N . ALA A 1 514 ? -24.909 -47.598 -30.083 1.00 93.19 514 ALA A N 1
ATOM 3887 C CA . ALA A 1 514 ? -25.637 -48.786 -30.526 1.00 93.19 514 ALA A CA 1
ATOM 3888 C C . ALA A 1 514 ? -27.070 -48.847 -29.967 1.00 93.19 514 ALA A C 1
ATOM 3890 O O . ALA A 1 514 ? -27.997 -49.199 -30.692 1.00 93.19 514 ALA A O 1
ATOM 3891 N N . LYS A 1 515 ? -27.280 -48.470 -28.696 1.00 93.88 515 LYS A N 1
ATOM 3892 C CA . LYS A 1 515 ? -28.625 -48.401 -28.089 1.00 93.88 515 LYS A CA 1
ATOM 3893 C C . LYS A 1 515 ? -29.493 -47.300 -28.696 1.00 93.88 515 LYS A C 1
ATOM 3895 O O . LYS A 1 515 ? -30.703 -47.475 -28.792 1.00 93.88 515 LYS A O 1
ATOM 3900 N N . LEU A 1 516 ? -28.884 -46.180 -29.074 1.00 92.94 516 LEU A N 1
ATOM 3901 C CA . LEU A 1 516 ? -29.556 -45.037 -29.693 1.00 92.94 516 LEU A CA 1
ATOM 3902 C C . LEU A 1 516 ? -29.644 -45.141 -31.224 1.00 92.94 516 LEU A C 1
ATOM 3904 O O . LEU A 1 516 ? -30.247 -44.277 -31.856 1.00 92.94 516 LEU A O 1
ATOM 3908 N N . ASN A 1 517 ? -29.077 -46.200 -31.812 1.00 92.56 517 ASN A N 1
ATOM 3909 C CA . ASN A 1 517 ? -28.937 -46.395 -33.254 1.00 92.56 517 ASN A CA 1
ATOM 3910 C C . ASN A 1 517 ? -28.246 -45.207 -33.956 1.00 92.56 517 ASN A C 1
ATOM 3912 O O . ASN A 1 517 ? -28.682 -44.742 -35.010 1.00 92.56 517 ASN A O 1
ATOM 3916 N N . TRP A 1 518 ? -27.184 -44.687 -33.339 1.00 92.69 518 TRP A N 1
ATOM 3917 C CA . TRP A 1 518 ? -26.362 -43.612 -33.888 1.00 92.69 518 TRP A CA 1
ATOM 3918 C C . TRP A 1 518 ? -25.207 -44.163 -34.737 1.00 92.69 518 TRP A C 1
ATOM 3920 O O . TRP A 1 518 ? -24.648 -45.210 -34.400 1.00 92.69 518 TRP A O 1
ATOM 3930 N N . PRO A 1 519 ? -24.844 -43.480 -35.840 1.00 90.94 519 PRO A N 1
ATOM 3931 C CA . PRO A 1 519 ? -23.821 -43.951 -36.776 1.00 90.94 519 PRO A CA 1
ATOM 3932 C C . PRO A 1 519 ? -22.386 -43.777 -36.258 1.00 90.94 519 PRO A C 1
ATOM 3934 O O . PRO A 1 519 ? -21.470 -44.414 -36.776 1.00 90.94 519 PRO A O 1
ATOM 3937 N N . ASP A 1 520 ? -22.188 -42.926 -35.252 1.00 90.38 520 ASP A N 1
ATOM 3938 C CA . ASP A 1 520 ? -20.896 -42.611 -34.651 1.00 90.38 520 ASP A CA 1
ATOM 3939 C C . ASP A 1 520 ? -21.015 -42.422 -33.128 1.00 90.38 520 ASP A C 1
ATOM 3941 O O . ASP A 1 520 ? -22.102 -42.486 -32.544 1.00 90.38 520 ASP A O 1
ATOM 3945 N N . THR A 1 521 ? -19.873 -42.219 -32.470 1.00 89.75 521 THR A N 1
ATOM 3946 C CA . THR A 1 521 ? -19.786 -42.028 -31.019 1.00 89.75 521 THR A CA 1
ATOM 3947 C C . THR A 1 521 ? -19.796 -40.568 -30.592 1.00 89.75 521 THR A C 1
ATOM 3949 O O . THR A 1 521 ? -19.827 -40.317 -29.392 1.00 89.75 521 THR A O 1
ATOM 3952 N N . TYR A 1 522 ? -19.794 -39.602 -31.514 1.00 87.06 522 TYR A N 1
ATOM 3953 C CA . TYR A 1 522 ? -19.453 -38.212 -31.202 1.00 87.06 522 TYR A CA 1
ATOM 3954 C C . TYR A 1 522 ? -20.363 -37.623 -30.119 1.00 87.06 522 TYR A C 1
ATOM 3956 O O . TYR A 1 522 ? -19.899 -37.136 -29.090 1.00 87.06 522 TYR A O 1
ATOM 3964 N N . GLN A 1 523 ? -21.678 -37.742 -30.301 1.00 88.88 523 GLN A N 1
ATOM 3965 C CA . GLN A 1 523 ? -22.649 -37.306 -29.295 1.00 88.88 523 GLN A CA 1
ATOM 3966 C C . GLN A 1 523 ? -22.739 -38.272 -28.099 1.00 88.88 523 GLN A C 1
ATOM 3968 O O . GLN A 1 523 ? -23.013 -37.853 -26.973 1.00 88.88 523 GLN A O 1
ATOM 3973 N N . ALA A 1 524 ? -22.489 -39.566 -28.323 1.00 90.88 524 ALA A N 1
ATOM 3974 C CA . ALA A 1 524 ? -22.568 -40.597 -27.290 1.00 90.88 524 ALA A CA 1
ATOM 3975 C C . ALA A 1 524 ? -21.438 -40.483 -26.257 1.00 90.88 524 ALA A C 1
ATOM 3977 O O . ALA A 1 524 ? -21.626 -40.862 -25.102 1.00 90.88 524 ALA A O 1
ATOM 3978 N N . GLU A 1 525 ? -20.288 -39.931 -26.645 1.00 89.88 525 GLU A N 1
ATOM 3979 C CA . GLU A 1 525 ? -19.150 -39.687 -25.761 1.00 89.88 525 GLU A CA 1
ATOM 3980 C C . GLU A 1 525 ? -19.485 -38.698 -24.646 1.00 89.88 525 GLU A C 1
ATOM 3982 O O . GLU A 1 525 ? -19.086 -38.930 -23.507 1.00 89.88 525 GLU A O 1
ATOM 3987 N N . TYR A 1 526 ? -20.279 -37.658 -24.919 1.00 90.12 526 TYR A N 1
ATOM 3988 C CA . TYR A 1 526 ? -20.736 -36.730 -23.879 1.00 90.12 526 TYR A CA 1
ATOM 3989 C C . TYR A 1 526 ? -21.602 -37.438 -22.833 1.00 90.12 526 TYR A C 1
ATOM 3991 O O . TYR A 1 526 ? -21.407 -37.245 -21.636 1.00 90.12 526 TYR A O 1
ATOM 3999 N N . ILE A 1 527 ? -22.510 -38.314 -23.274 1.00 91.94 527 ILE A N 1
ATOM 4000 C CA . ILE A 1 527 ? -23.368 -39.102 -22.378 1.00 91.94 527 ILE A CA 1
ATOM 4001 C C . ILE A 1 527 ? -22.523 -40.101 -21.576 1.00 91.94 527 ILE A C 1
ATOM 4003 O O . ILE A 1 527 ? -22.684 -40.209 -20.360 1.00 91.94 527 ILE A O 1
ATOM 4007 N N . ALA A 1 528 ? -21.605 -40.810 -22.241 1.00 90.31 528 ALA A N 1
ATOM 4008 C CA . ALA A 1 528 ? -20.694 -41.757 -21.601 1.00 90.31 528 ALA A CA 1
ATOM 4009 C C . ALA A 1 528 ? -19.822 -41.070 -20.544 1.00 90.31 528 ALA A C 1
ATOM 4011 O O . ALA A 1 528 ? -19.609 -41.619 -19.465 1.00 90.31 528 ALA A O 1
ATOM 4012 N N . LEU A 1 529 ? -19.343 -39.859 -20.837 1.00 87.88 529 LEU A N 1
ATOM 4013 C CA . LEU A 1 529 ? -18.489 -39.103 -19.931 1.00 87.88 529 LEU A CA 1
ATOM 4014 C C . LEU A 1 529 ? -19.282 -38.687 -18.696 1.00 87.88 529 LEU A C 1
ATOM 4016 O O . LEU A 1 529 ? -18.818 -38.905 -17.578 1.00 87.88 529 LEU A O 1
ATOM 4020 N N . THR A 1 530 ? -20.506 -38.182 -18.887 1.00 88.88 530 THR A N 1
ATOM 4021 C CA . THR A 1 530 ? -21.404 -37.865 -17.775 1.00 88.88 530 THR A CA 1
ATOM 4022 C C . THR A 1 530 ? -21.671 -39.097 -16.915 1.00 88.88 530 THR A C 1
ATOM 4024 O O . THR A 1 530 ? -21.477 -39.023 -15.711 1.00 88.88 530 THR A O 1
ATOM 4027 N N . GLN A 1 531 ? -22.004 -40.255 -17.501 1.00 89.25 531 GLN A N 1
ATOM 4028 C CA . GLN A 1 531 ? -22.244 -41.486 -16.727 1.00 89.25 531 GLN A CA 1
ATOM 4029 C C . GLN A 1 531 ? -21.066 -41.896 -15.838 1.00 89.25 531 GLN A C 1
ATOM 4031 O O . GLN A 1 531 ? -21.267 -42.509 -14.791 1.00 89.25 531 GLN A O 1
ATOM 4036 N N . LEU A 1 532 ? -19.840 -41.618 -16.279 1.00 83.75 532 LEU A N 1
ATOM 4037 C CA . LEU A 1 532 ? -18.629 -42.051 -15.593 1.00 83.75 532 LEU A CA 1
ATOM 4038 C C . LEU A 1 532 ? -18.089 -41.015 -14.601 1.00 83.75 532 LEU A C 1
ATOM 4040 O O . LEU A 1 532 ? -17.344 -41.404 -13.700 1.00 83.75 532 LEU A O 1
ATOM 4044 N N . GLN A 1 533 ? -18.386 -39.724 -14.787 1.00 83.06 533 GLN A N 1
ATOM 4045 C CA . GLN A 1 533 ? -17.671 -38.642 -14.098 1.00 83.06 533 GLN A CA 1
ATOM 4046 C C . GLN A 1 533 ? -18.510 -37.434 -13.659 1.00 83.06 533 GLN A C 1
ATOM 4048 O O . GLN A 1 533 ? -17.942 -36.538 -13.037 1.00 83.06 533 GLN A O 1
ATOM 4053 N N . ALA A 1 534 ? -19.807 -37.361 -13.959 1.00 84.62 534 ALA A N 1
ATOM 4054 C CA . ALA A 1 534 ? -20.619 -36.199 -13.598 1.00 84.62 534 ALA A CA 1
ATOM 4055 C C . ALA A 1 534 ? -22.037 -36.581 -13.157 1.00 84.62 534 ALA A C 1
ATOM 4057 O O . ALA A 1 534 ? -22.543 -37.655 -13.469 1.00 84.62 534 ALA A O 1
ATOM 4058 N N . ASP A 1 535 ? -22.699 -35.665 -12.456 1.00 87.25 535 ASP A N 1
ATOM 4059 C CA . ASP A 1 535 ? -24.053 -35.892 -11.943 1.00 87.25 535 ASP A CA 1
ATOM 4060 C C . ASP A 1 535 ? -25.140 -35.643 -13.003 1.00 87.25 535 ASP A C 1
ATOM 4062 O O . ASP A 1 535 ? -26.211 -36.249 -12.957 1.00 87.25 535 ASP A O 1
ATOM 4066 N N . ALA A 1 536 ? -24.880 -34.754 -13.969 1.00 91.44 536 ALA A N 1
ATOM 4067 C CA . ALA A 1 536 ? -25.824 -34.386 -15.022 1.00 91.44 536 ALA A CA 1
ATOM 4068 C C . ALA A 1 536 ? -25.123 -33.910 -16.305 1.00 91.44 536 ALA A C 1
ATOM 4070 O O . ALA A 1 536 ? -24.015 -33.373 -16.268 1.00 91.44 536 ALA A O 1
ATOM 4071 N N . LEU A 1 537 ? -25.799 -34.067 -17.446 1.00 92.62 537 LEU A N 1
ATOM 4072 C CA . LEU A 1 537 ? -25.402 -33.487 -18.727 1.00 92.62 537 LEU A CA 1
ATOM 4073 C C . LEU A 1 537 ? -26.159 -32.175 -18.944 1.00 92.62 537 LEU A C 1
ATOM 4075 O O . LEU A 1 537 ? -27.385 -32.171 -19.058 1.00 92.62 537 LEU A O 1
ATOM 4079 N N . ALA A 1 538 ? -25.436 -31.065 -19.060 1.00 92.38 538 ALA A N 1
ATOM 4080 C CA . ALA A 1 538 ? -26.026 -29.786 -19.431 1.00 92.38 538 ALA A CA 1
ATOM 4081 C C . ALA A 1 538 ? -25.830 -29.501 -20.918 1.00 92.38 538 ALA A C 1
ATOM 4083 O O . ALA A 1 538 ? -24.700 -29.447 -21.400 1.00 92.38 538 ALA A O 1
ATOM 4084 N N . THR A 1 539 ? -26.923 -29.306 -21.654 1.00 90.88 539 THR A N 1
ATOM 4085 C CA . THR A 1 539 ? -26.855 -29.028 -23.093 1.00 90.88 539 THR A CA 1
ATOM 4086 C C . THR A 1 539 ? -28.007 -28.143 -23.560 1.00 90.88 539 THR A C 1
ATOM 4088 O O . THR A 1 539 ? -29.130 -28.248 -23.067 1.00 90.88 539 THR A O 1
ATOM 4091 N N . ALA A 1 540 ? -27.716 -27.254 -24.512 1.00 91.62 540 ALA A N 1
ATOM 4092 C CA . ALA A 1 540 ? -28.727 -26.472 -25.224 1.00 91.62 540 ALA A CA 1
ATOM 4093 C C . ALA A 1 540 ? -29.344 -27.245 -26.404 1.00 91.62 540 ALA A C 1
ATOM 4095 O O . ALA A 1 540 ? -30.346 -26.802 -26.958 1.00 91.62 540 ALA A O 1
ATOM 4096 N N . ASP A 1 541 ? -28.758 -28.383 -26.790 1.00 92.75 541 ASP A N 1
ATOM 4097 C CA . ASP A 1 541 ? -29.264 -29.232 -27.866 1.00 92.75 541 ASP A CA 1
ATOM 4098 C C . ASP A 1 541 ? -30.432 -30.098 -27.350 1.00 92.75 541 ASP A C 1
ATOM 4100 O O . ASP A 1 541 ? -30.221 -30.995 -26.522 1.00 92.75 541 ASP A O 1
ATOM 4104 N N . PRO A 1 542 ? -31.670 -29.869 -27.829 1.00 90.94 542 PRO A N 1
ATOM 4105 C CA . PRO A 1 542 ? -32.838 -30.606 -27.363 1.00 90.94 542 PRO A CA 1
ATOM 4106 C C . PRO A 1 542 ? -32.812 -32.086 -27.769 1.00 90.94 542 PRO A C 1
ATOM 4108 O O . PRO A 1 542 ? -33.366 -32.914 -27.044 1.00 90.94 542 PRO A O 1
ATOM 4111 N N . GLN A 1 543 ? -32.174 -32.439 -28.891 1.00 90.75 543 GLN A N 1
ATOM 4112 C CA . GLN A 1 543 ? -32.076 -33.826 -29.352 1.00 90.75 543 GLN A CA 1
ATOM 4113 C C . GLN A 1 543 ? -31.095 -34.608 -28.482 1.00 90.75 543 GLN A C 1
ATOM 4115 O O . GLN A 1 543 ? -31.433 -35.689 -27.991 1.00 90.75 543 GLN A O 1
ATOM 4120 N N . LEU A 1 544 ? -29.924 -34.025 -28.205 1.00 91.94 544 LEU A N 1
ATOM 4121 C CA . LEU A 1 544 ? -28.955 -34.619 -27.287 1.00 91.94 544 LEU A CA 1
ATOM 4122 C C . LEU A 1 544 ? -29.525 -34.723 -25.868 1.00 91.94 544 LEU A C 1
ATOM 4124 O O . LEU A 1 544 ? -29.377 -35.762 -25.231 1.00 91.94 544 LEU A O 1
ATOM 4128 N N . ALA A 1 545 ? -30.228 -33.692 -25.383 1.00 92.06 545 ALA A N 1
ATOM 4129 C CA . ALA A 1 545 ? -30.881 -33.733 -24.076 1.00 92.06 545 ALA A CA 1
ATOM 4130 C C . ALA A 1 545 ? -31.908 -34.870 -23.988 1.00 92.06 545 ALA A C 1
ATOM 4132 O O . ALA A 1 545 ? -31.935 -35.601 -22.999 1.00 92.06 545 ALA A O 1
ATOM 4133 N N . ALA A 1 546 ? -32.755 -35.032 -25.009 1.00 92.19 546 ALA A N 1
ATOM 4134 C CA . ALA A 1 546 ? -33.754 -36.096 -25.047 1.00 92.19 546 ALA A CA 1
ATOM 4135 C C . ALA A 1 546 ? -33.103 -37.487 -25.046 1.00 92.19 546 ALA A C 1
ATOM 4137 O O . ALA A 1 546 ? -33.510 -38.350 -24.268 1.00 92.19 546 ALA A O 1
ATOM 4138 N N . ALA A 1 547 ? -32.058 -37.685 -25.853 1.00 91.94 547 ALA A N 1
ATOM 4139 C CA . ALA A 1 547 ? -31.305 -38.934 -25.889 1.00 91.94 547 ALA A CA 1
ATOM 4140 C C . ALA A 1 547 ? -30.608 -39.230 -24.547 1.00 91.94 547 ALA A C 1
ATOM 4142 O O . ALA A 1 547 ? -30.716 -40.340 -24.017 1.00 91.94 547 ALA A O 1
ATOM 4143 N N . ALA A 1 548 ? -29.954 -38.224 -23.961 1.00 92.94 548 ALA A N 1
ATOM 4144 C CA . ALA A 1 548 ? -29.195 -38.337 -22.719 1.00 92.94 548 ALA A CA 1
ATOM 4145 C C . ALA A 1 548 ? -30.060 -38.677 -21.502 1.00 92.94 548 ALA A C 1
ATOM 4147 O O . ALA A 1 548 ? -29.599 -39.435 -20.654 1.00 92.94 548 ALA A O 1
ATOM 4148 N N . ARG A 1 549 ? -31.320 -38.209 -21.439 1.00 93.62 549 ARG A N 1
ATOM 4149 C CA . ARG A 1 549 ? -32.263 -38.496 -20.330 1.00 93.62 549 ARG A CA 1
ATOM 4150 C C . ARG A 1 549 ? -32.481 -39.985 -20.067 1.00 93.62 549 ARG A C 1
ATOM 4152 O O . ARG A 1 549 ? -32.863 -40.356 -18.962 1.00 93.62 549 ARG A O 1
ATOM 4159 N N . THR A 1 550 ? -32.230 -40.834 -21.061 1.00 91.50 550 THR A N 1
ATOM 4160 C CA . THR A 1 550 ? -32.308 -42.298 -20.927 1.00 91.50 550 THR A CA 1
ATOM 4161 C C . THR A 1 550 ? -31.153 -42.874 -20.093 1.00 91.50 550 THR A C 1
ATOM 4163 O O . THR A 1 550 ? -31.238 -43.995 -19.597 1.00 91.50 550 THR A O 1
ATOM 4166 N N . PHE A 1 551 ? -30.062 -42.122 -19.946 1.00 92.56 551 PHE A N 1
ATOM 4167 C CA . PHE A 1 551 ? -28.788 -42.582 -19.395 1.00 92.56 551 PHE A CA 1
ATOM 4168 C C . PHE A 1 551 ? -28.320 -41.778 -18.183 1.00 92.56 551 PHE A C 1
ATOM 4170 O O . PHE A 1 551 ? -27.705 -42.357 -17.288 1.00 92.56 551 PHE A O 1
ATOM 4177 N N . VAL A 1 552 ? -28.571 -40.467 -18.181 1.00 93.81 552 VAL A N 1
ATOM 4178 C CA . VAL A 1 552 ? -28.122 -39.496 -17.176 1.00 93.81 552 VAL A CA 1
ATOM 4179 C C . VAL A 1 552 ? -29.166 -38.390 -17.005 1.00 93.81 552 VAL A C 1
ATOM 4181 O O . VAL A 1 552 ? -29.916 -38.106 -17.944 1.00 93.81 552 VAL A O 1
ATOM 4184 N N . PRO A 1 553 ? -29.219 -37.713 -15.845 1.00 93.81 553 PRO A N 1
ATOM 4185 C CA . PRO A 1 553 ? -29.967 -36.468 -15.719 1.00 93.81 553 PRO A CA 1
ATOM 4186 C C . PRO A 1 553 ? -29.506 -35.458 -16.778 1.00 93.81 553 PRO A C 1
ATOM 4188 O O . PRO A 1 553 ? -28.308 -35.245 -16.948 1.00 93.81 553 PRO A O 1
ATOM 4191 N N . ALA A 1 554 ? -30.448 -34.841 -17.494 1.00 92.56 554 ALA A N 1
ATOM 4192 C CA . ALA A 1 554 ? -30.150 -33.791 -18.464 1.00 92.56 554 ALA A CA 1
ATOM 4193 C C . ALA A 1 554 ? -30.808 -32.479 -18.036 1.00 92.56 554 ALA A C 1
ATOM 4195 O O . ALA A 1 554 ? -32.025 -32.432 -17.822 1.00 92.56 554 ALA A O 1
ATOM 4196 N N . VAL A 1 555 ? -30.006 -31.425 -17.937 1.00 92.06 555 VAL A N 1
ATOM 4197 C CA . VAL A 1 555 ? -30.427 -30.088 -17.500 1.00 92.06 555 VAL A CA 1
ATOM 4198 C C . VAL A 1 555 ? -30.163 -29.061 -18.595 1.00 92.06 555 VAL A C 1
ATOM 4200 O O . VAL A 1 555 ? -29.364 -29.290 -19.507 1.00 92.06 555 VAL A O 1
ATOM 4203 N N . THR A 1 556 ? -30.844 -27.921 -18.532 1.00 88.69 556 THR A N 1
ATOM 4204 C CA . THR A 1 556 ? -30.517 -26.806 -19.422 1.00 88.69 556 THR A CA 1
ATOM 4205 C C . THR A 1 556 ? -29.308 -26.045 -18.871 1.00 88.69 556 THR A C 1
ATOM 4207 O O . THR A 1 556 ? -29.103 -26.020 -17.657 1.00 88.69 556 THR A O 1
ATOM 4210 N N . PRO A 1 557 ? -28.514 -25.361 -19.713 1.00 84.38 557 PRO A N 1
ATOM 4211 C CA . PRO A 1 557 ? -27.435 -24.503 -19.223 1.00 84.38 557 PRO A CA 1
ATOM 4212 C C . PRO A 1 557 ? -27.921 -23.421 -18.246 1.00 84.38 557 PRO A C 1
ATOM 4214 O O . PRO A 1 557 ? -27.197 -23.043 -17.331 1.00 84.38 557 PRO A O 1
ATOM 4217 N N . ALA A 1 558 ? -29.169 -22.961 -18.396 1.00 83.88 558 ALA A N 1
ATOM 4218 C CA . ALA A 1 558 ? -29.785 -22.003 -17.483 1.00 83.88 558 ALA A CA 1
ATOM 4219 C C . ALA A 1 558 ? -30.010 -22.579 -16.076 1.00 83.88 558 ALA A C 1
ATOM 4221 O O . ALA A 1 558 ? -29.976 -21.822 -15.111 1.00 83.88 558 ALA A O 1
ATOM 4222 N N . ASP A 1 559 ? -30.208 -23.893 -15.945 1.00 82.50 559 ASP A N 1
ATOM 4223 C CA . ASP A 1 559 ? -30.384 -24.543 -14.644 1.00 82.50 559 ASP A CA 1
ATOM 4224 C C . ASP A 1 559 ? -29.074 -24.596 -13.842 1.00 82.50 559 ASP A C 1
ATOM 4226 O O . ASP A 1 559 ? -29.132 -24.580 -12.619 1.00 82.50 559 ASP A O 1
ATOM 4230 N N . ILE A 1 560 ? -27.903 -24.587 -14.501 1.00 74.94 560 ILE A N 1
ATOM 4231 C CA . ILE A 1 560 ? -26.592 -24.500 -13.820 1.00 74.94 560 ILE A CA 1
ATOM 4232 C C . ILE A 1 560 ? -26.371 -23.112 -13.209 1.00 74.94 560 ILE A C 1
ATOM 4234 O O . ILE A 1 560 ? -25.714 -22.972 -12.184 1.00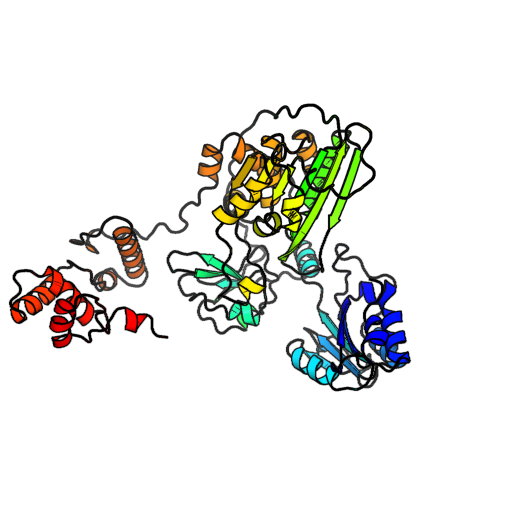 74.94 560 ILE A O 1
ATOM 4238 N N . LEU A 1 561 ? -26.894 -22.071 -13.859 1.00 68.38 561 LEU A N 1
ATOM 4239 C CA . LEU A 1 561 ? -26.694 -20.679 -13.453 1.00 68.38 561 LEU A CA 1
ATOM 4240 C C . LEU A 1 561 ? -27.701 -20.214 -12.390 1.00 68.38 561 LEU A C 1
ATOM 4242 O O . LEU A 1 561 ? -27.667 -19.048 -11.992 1.00 68.38 561 LEU A O 1
ATOM 4246 N N . ARG A 1 562 ? -28.614 -21.089 -11.951 1.00 61.78 562 ARG A N 1
ATOM 4247 C CA . ARG A 1 562 ? -29.534 -20.793 -10.851 1.00 61.78 562 ARG A CA 1
ATOM 4248 C C . ARG A 1 562 ? -28.816 -21.032 -9.513 1.00 61.78 562 ARG A C 1
ATOM 4250 O O . ARG A 1 562 ? -28.193 -22.081 -9.373 1.00 61.78 562 ARG A O 1
ATOM 4257 N N . PRO A 1 563 ? -28.869 -20.062 -8.585 1.00 45.81 563 PRO A N 1
ATOM 4258 C CA . PRO A 1 563 ? -28.168 -20.134 -7.305 1.00 45.81 563 PRO A CA 1
ATOM 4259 C C . PRO A 1 563 ? -28.693 -21.234 -6.381 1.00 45.81 563 PRO A C 1
ATOM 4261 O O . PRO A 1 563 ? -29.893 -21.586 -6.489 1.00 45.81 563 PRO A O 1
#

Secondary structure (DSSP, 8-state):
---TTTHHHHHGGG-S---EEEEEEHHHIIIIIHHHHHHHHHHT--EEEEEEE-SSBTTTTSBPPTT---HHHHHHHHHHTT-SEEEEEESSGGGS-GGGSPTT-EEEEGGGHHHHHHHHHTSSSEEEEEEE---HHHHHHHHHHTSSPPP-EEEEE-TTT-----HHHHHH--TTEEEEEETTEEEEEE-TTT-----GGGGS--TTEEEEE--TT-------PPPPPP-PPP------S-EEEEEEEETTSSHHHHHHHHHHHHHHTT-EEEEEEEE-SS-TT-EEEEEEEEESS---S-SSPPTT--SEEEESSHHHHTSHHHHTT--TTT-EEEEE------HHHHH-TTSPPPPHHHHHHHHHTT-SEEEEE-HHHHHHHHHSSSTTHHHHHHHHHHHTTTT-S-HHHHHHHHHHH-SSHHHHHHHHHHHHHHHH-HHHHHHHHSPP-S--PPPPPGGGSTT----HHHHHHHHHHHHHHHHHT-HHHHTT---TT-HHHHHHHHHHHHHHT-SSSHHHHHHHHHHHH-S-EE-S-HHHHHHHTTTS-EE-HHHHT--

Sequence (563 aa):
MGAEGSQWIGQAPFTDVPHLFQNIGDGTFFHSGQLAVQACVAAGVNITYKLLWNEVVAMTGAQHAEGAVTVAQLTRKLTAEGVRQIIICADEPERHHRRALAKGTLVWHRDRLDEAQKRLRDIEGVTVLIYDQHCAADARRQRKRGTLPARTTRVLINEAVCEGCGDCGVKSNCLSVQPVDTEYGRKTRIDQTSCNTDYSCLDGDCPSFVTVEVRPDAMRRHRTTPTPPALPDVDTGAVTDTHNVFFAGIGGTGIVTVNQVLATAALRAGYDVESLDQIGLSQKAGPVVSHLRFAAGKLDPANRLTPGSADCIIAFDLLVAADSKNLGYGDLAKTISVASTSKTSTGDMVYDKTIAYPETPYLLHRLDQVSHRVHGFDALEAARTLFGDTATANFLLVGAACQTGALGIPAAAIEEAIEINGVAVETNVAAFRWGRAAIADPIRFHDVVSPVPDRHPTPLPARVLDGATFSGHVGDLITRRAADLVAFQSEKVARRFRLLGDRSLQDHAWRIAAKLNWPDTYQAEYIALTQLQADALATADPQLAAAARTFVPAVTPADILRP

pLDDT: mean 88.19, std 10.27, range [45.81, 98.69]

Organism: Mycobacterium sp. (strain KMS) (NCBI:txid189918)

Nearest PDB structures (foldseek):
  3g2e-assembly1_D  TM=7.949E-01  e=2.936E-09  Campylobacter jejuni
  9bt4-assembly1_F  TM=8.035E-01  e=5.966E-09  Methanosarcina acetivorans C2A
  9bt4-assembly2_E  TM=7.889E-01  e=1.875E-08  Methanosarcina acetivorans C2A
  5b46-assembly1_A  TM=6.864E-01  e=2.463E-08  Sulfurisphaera tokodaii str. 7
  5b48-assembly1_A  TM=6.655E-01  e=1.036E-04  Sulfurisphaera tokodaii str. 7

InterPro domains:
  IPR002869 Pyruvate-flavodoxin oxidoreductase, central domain [G3DSA:3.40.920.10] (240-445)
  IPR002869 Pyruvate-flavodoxin oxidoreductase, central domain [SSF53323] (242-441)
  IPR017896 4Fe-4S ferredoxin-type, iron-sulphur binding domain [PS51379] (153-185)
  IPR019752 Pyruvate/ketoisovalerate oxidoreductase, catalytic domain [PF01558] (244-437)
  IPR029061 Thiamin diphosphate-binding fold [SSF52518] (22-148)
  IPR051457 2-oxoacid:ferredoxin oxidoreductase [PTHR48084] (1-334)

Solvent-accessible surface area (backbone atoms only — not comparable to full-atom values): 30962 Å² total; per-residue (Å²): 140,91,46,69,56,40,62,46,72,76,43,51,88,77,49,92,62,81,58,47,82,32,79,41,43,50,42,49,33,62,74,63,30,54,59,23,52,46,51,34,38,74,68,58,40,40,33,31,38,36,35,42,36,28,85,34,24,76,84,69,84,54,40,69,42,72,88,66,70,53,71,40,56,46,41,38,50,44,48,73,60,57,43,69,47,42,39,35,27,15,85,61,44,82,78,59,56,74,88,61,39,32,90,82,55,43,75,38,50,45,91,46,46,68,60,50,52,56,59,44,63,76,40,84,27,27,20,36,36,38,38,45,48,71,39,63,71,52,54,52,50,33,31,75,72,64,77,35,86,74,81,44,66,41,71,42,43,42,53,90,67,37,76,44,83,34,52,39,16,60,61,36,71,37,77,29,42,32,78,40,85,50,100,86,43,60,17,44,37,49,42,75,87,71,48,82,77,79,60,48,45,68,77,25,99,56,95,26,62,43,79,44,80,50,64,91,82,59,77,74,81,78,72,83,56,80,81,57,73,91,72,82,85,64,87,56,73,80,62,85,51,66,45,28,40,36,37,22,17,45,37,92,70,50,61,69,58,52,52,52,33,50,51,46,12,35,46,73,69,64,27,46,74,40,68,38,77,51,69,60,73,90,44,82,68,35,62,27,39,38,26,41,36,34,10,69,55,86,56,71,91,62,43,65,76,55,73,44,52,27,35,15,37,43,17,71,22,35,72,47,32,44,32,73,83,50,41,46,28,32,23,52,88,64,7,33,32,33,32,22,65,46,88,78,71,46,68,63,40,28,48,36,74,86,48,71,81,77,58,64,71,61,42,52,50,57,45,40,74,20,18,54,40,72,48,76,47,47,30,44,57,35,19,30,62,55,72,72,42,53,82,39,18,64,32,24,50,52,15,27,30,40,55,72,32,41,60,73,54,61,67,69,32,45,49,51,23,42,51,73,67,61,62,62,36,71,60,39,49,48,26,22,40,41,11,22,31,49,62,79,39,44,66,64,37,45,68,65,38,50,78,72,69,90,64,74,70,60,81,60,61,72,80,60,59,65,74,58,82,64,61,67,71,63,25,53,50,52,51,49,54,34,19,51,33,30,74,74,73,29,62,74,56,24,54,64,63,79,47,82,73,29,76,73,42,46,59,47,4,48,56,46,12,61,74,71,71,45,98,56,38,76,74,25,33,59,48,36,47,23,68,76,76,48,86,54,44,66,42,88,49,67,66,60,35,59,60,32,52,81,74,36,52,54,43,47,60,69,63,71,73,54,133